Protein AF-A0A6B1HAH2-F1 (afdb_monomer_lite)

pLDDT: mean 71.47, std 22.19, range [22.0, 98.44]

Sequence (547 aa):
MLRIAARWFVASLAGLLALSAALPASAQDSTATAELRVWQRIGDPLQIYVSARHEAGSWATLGTIPLALDRENSSGTFRYGDISLEVPLASGNLTTTVELRVWQRIGDPLQIYVSARHEAGSWNTLGTIPLPLDQETKSGTFRYGDTSLEVPLLSGEPSQPPAAVAEPTASPDVTTIHVPRGDGISLVFVGSGPPACVGSSRIGDGEWTCGEWGLSHAERRTFLTAEMAKIAAFFADRFGVAPPAQVTVLLDISGSFVNQAFSGRGLSEPAAEGFSSGSIIMAFGVGADSGAIAAGILAHEYYHVLQFHLAEGSPYTGGTPGWLVEGSAEYASELYAGLPDADRRAELAVRSLDPATGTLRENTRTGDWYALGALAVDWLTEHAGGDGAHVQYWRELATGAAWQDAFEAAFGLTPDAFYNRFEVYRPEAVRASRPHLADDIAEPIVVTVGEVPREVEARVRAELARRQRAGDVADFTVYLADAASYPAIFARLHDGRQPQPNTFGACFSRKTWPPAASALALNASCSATVHADAIAVLYTDLQILTE

Secondary structure (DSSP, 8-state):
-TTTHHHHHHHHHHHHSSSSS---------EEEEEEEEEEETTEEEEEEEEEEETTS-TTSS--EEE---EE-TTSSEEEEEEEEEEEPTTSS-EEEEEEEEEEETTEEEEEEEEEEETTS----S--EEE---EE-TTSSEEEEEEEEEEEPP-----PPPPS---------EEEEE--STT-EEEEEE-SSS---TT-EEETTTEEE-STT---HHHHHHHHHHHHHHHHHHHHHHH--PPPS-EEEEEESSSHHHHHHHTT-S--HHHHHHT-TTEEEEE--TT--SHHHHHHHHHHHHHHHHHHHHTTS-TTTTT--HHHHHHHHHHHHHHHHT--HHHHHHHHHHHTT-GGG--TTT-SSSSSHHHHHHHHHHHHHHHTTSTTHHHHHHHHHTTT--HHHHHHHHHSS-HHHHHHHHHHHHHHHHHHH-HHHHHHTTS--EEEES---HHHHHHHHHHHHHHHHHTS--S--EEEE-TTTHHHHHHHHTTTPPPPTTHHHHS----PPPSS-------TT-EEEEETTEEEEE---S-----

Structure (mmCIF, N/CA/C/O backbone):
data_AF-A0A6B1HAH2-F1
#
_entry.id   AF-A0A6B1HAH2-F1
#
loop_
_atom_site.group_PDB
_atom_site.id
_atom_site.type_symbol
_atom_site.label_atom_id
_atom_site.label_alt_id
_atom_site.label_comp_id
_atom_site.label_asym_id
_atom_site.label_entity_id
_atom_site.label_seq_id
_atom_site.pdbx_PDB_ins_code
_atom_site.Cartn_x
_atom_site.Cartn_y
_atom_site.Cartn_z
_atom_site.occupancy
_atom_site.B_iso_or_equiv
_atom_site.auth_seq_id
_atom_site.auth_comp_id
_atom_site.auth_asym_id
_atom_site.auth_atom_id
_atom_site.pdbx_PDB_model_num
ATOM 1 N N . MET A 1 1 ? -36.989 93.766 -5.919 1.00 45.34 1 MET A N 1
ATOM 2 C CA . MET A 1 1 ? -36.459 92.599 -6.665 1.00 45.34 1 MET A CA 1
ATOM 3 C C . MET A 1 1 ? -35.257 91.906 -6.005 1.00 45.34 1 MET A C 1
ATOM 5 O O . MET A 1 1 ? -35.013 90.757 -6.334 1.00 45.34 1 MET A O 1
ATOM 9 N N . LEU A 1 2 ? -34.587 92.481 -4.992 1.00 40.16 2 LEU A N 1
ATOM 10 C CA . LEU A 1 2 ? -33.466 91.817 -4.291 1.00 40.16 2 LEU A CA 1
ATOM 11 C C . LEU A 1 2 ? -33.849 90.739 -3.244 1.00 40.16 2 LEU A C 1
ATOM 13 O O . L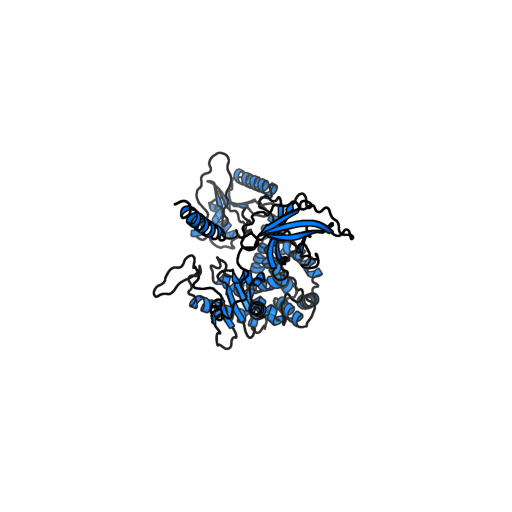EU A 1 2 ? -32.972 90.095 -2.686 1.00 40.16 2 LEU A O 1
ATOM 17 N N . ARG A 1 3 ? -35.142 90.514 -2.958 1.00 36.50 3 ARG A N 1
ATOM 18 C CA . ARG A 1 3 ? -35.598 89.506 -1.969 1.00 36.50 3 ARG A CA 1
ATOM 19 C C . ARG A 1 3 ? -36.069 88.177 -2.573 1.00 36.50 3 ARG A C 1
ATOM 21 O O . ARG A 1 3 ? -36.301 87.234 -1.827 1.00 36.50 3 ARG A O 1
ATOM 28 N N . ILE A 1 4 ? -36.180 88.081 -3.901 1.00 41.25 4 ILE A N 1
ATOM 29 C CA . ILE A 1 4 ? -36.580 86.834 -4.581 1.00 41.25 4 ILE A CA 1
ATOM 30 C C . ILE A 1 4 ? -35.346 85.989 -4.952 1.00 41.25 4 ILE A C 1
ATOM 32 O O . ILE A 1 4 ? -35.413 84.767 -4.887 1.00 41.25 4 ILE A O 1
ATOM 36 N N . ALA A 1 5 ? -34.185 86.611 -5.191 1.00 36.19 5 ALA A N 1
ATOM 37 C CA . ALA A 1 5 ? -32.934 85.896 -5.470 1.00 36.19 5 ALA A CA 1
ATOM 38 C C . ALA A 1 5 ? -32.349 85.153 -4.247 1.00 36.19 5 ALA A C 1
ATOM 40 O O . ALA A 1 5 ? -31.691 84.131 -4.406 1.00 36.19 5 ALA A O 1
ATOM 41 N N . ALA A 1 6 ? -32.638 85.597 -3.017 1.00 33.44 6 ALA A N 1
ATOM 42 C CA . ALA A 1 6 ? -32.109 84.959 -1.805 1.00 33.44 6 ALA A CA 1
ATOM 43 C C . ALA A 1 6 ? -32.849 83.663 -1.413 1.00 33.44 6 ALA A C 1
ATOM 45 O O . ALA A 1 6 ? -32.281 82.808 -0.739 1.00 33.44 6 ALA A O 1
ATOM 46 N N . ARG A 1 7 ? -34.105 83.480 -1.849 1.00 37.72 7 ARG A N 1
ATOM 47 C CA . ARG A 1 7 ? -34.886 82.269 -1.528 1.00 37.72 7 ARG A CA 1
ATOM 48 C C . ARG A 1 7 ? -34.576 81.082 -2.443 1.00 37.72 7 ARG A C 1
ATOM 50 O O . ARG A 1 7 ? -34.682 79.949 -1.993 1.00 37.72 7 ARG A O 1
ATOM 57 N N . TRP A 1 8 ? -34.114 81.327 -3.668 1.00 40.06 8 TRP A N 1
ATOM 58 C CA . TRP A 1 8 ? -33.683 80.256 -4.577 1.00 40.06 8 TRP A CA 1
ATOM 59 C C . TRP A 1 8 ? -32.277 79.723 -4.267 1.00 40.06 8 TRP A C 1
ATOM 61 O O . TRP A 1 8 ? -31.978 78.567 -4.565 1.00 40.06 8 TRP A O 1
ATOM 71 N N . PHE A 1 9 ? -31.437 80.509 -3.587 1.00 37.66 9 PHE A N 1
ATOM 72 C CA . PHE A 1 9 ? -30.094 80.068 -3.204 1.00 37.66 9 PHE A CA 1
ATOM 73 C C . PHE A 1 9 ? -30.100 79.116 -1.992 1.00 37.66 9 PHE A C 1
ATOM 75 O O . PHE A 1 9 ? -29.328 78.164 -1.952 1.00 37.66 9 PHE A O 1
ATOM 82 N N . VAL A 1 10 ? -31.027 79.295 -1.041 1.00 37.28 10 VAL A N 1
ATOM 83 C CA . VAL A 1 10 ? -31.130 78.420 0.146 1.00 37.28 10 VAL A CA 1
ATOM 84 C C . VAL A 1 10 ? -31.814 77.082 -0.175 1.00 37.28 10 VAL A C 1
ATOM 86 O O . VAL A 1 10 ? -31.438 76.057 0.387 1.00 37.28 10 VAL A O 1
ATOM 89 N N . ALA A 1 11 ? -32.740 77.045 -1.140 1.00 34.38 11 ALA A N 1
ATOM 90 C CA . ALA A 1 11 ? -33.334 75.785 -1.601 1.00 34.38 11 ALA A CA 1
ATOM 91 C C . ALA A 1 11 ? -32.351 74.928 -2.426 1.00 34.38 11 ALA A C 1
ATOM 93 O O . ALA A 1 11 ? -32.392 73.703 -2.352 1.00 34.38 11 ALA A O 1
ATOM 94 N N . SER A 1 12 ? -31.416 75.557 -3.148 1.00 34.72 12 SER A N 1
ATOM 95 C CA . SER A 1 12 ? -30.401 74.839 -3.936 1.00 34.72 12 SER A CA 1
ATOM 96 C C . SER A 1 12 ? -29.270 74.268 -3.067 1.00 34.72 12 SER A C 1
ATOM 98 O O . SER A 1 12 ? -28.703 73.236 -3.406 1.00 34.72 12 SER A O 1
ATOM 100 N N . LEU A 1 13 ? -28.981 74.876 -1.908 1.00 30.41 13 LEU A N 1
ATOM 101 C CA . LEU A 1 13 ? -27.946 74.393 -0.984 1.00 30.41 13 LEU A CA 1
ATOM 102 C C . LEU A 1 13 ? -28.434 73.251 -0.071 1.00 30.41 13 LEU A C 1
ATOM 104 O O . LEU A 1 13 ? -27.642 72.396 0.310 1.00 30.41 13 LEU A O 1
ATOM 108 N N . ALA A 1 14 ? -29.739 73.172 0.216 1.00 31.97 14 ALA A N 1
ATOM 109 C CA . ALA A 1 14 ? -30.326 72.025 0.917 1.00 31.97 14 ALA A CA 1
ATOM 110 C C . ALA A 1 14 ? -30.495 70.792 0.003 1.00 31.97 14 ALA A C 1
ATOM 112 O O . ALA A 1 14 ? -30.406 69.664 0.478 1.00 31.97 14 ALA A O 1
ATOM 113 N N . GLY A 1 15 ? -30.663 70.992 -1.312 1.00 34.56 15 GLY A N 1
ATOM 114 C CA . GLY A 1 15 ? -30.670 69.905 -2.302 1.00 34.56 15 GLY A CA 1
ATOM 115 C C . GLY A 1 15 ? -29.279 69.338 -2.622 1.00 34.56 15 GLY A C 1
ATOM 116 O O . GLY A 1 15 ? -29.163 68.157 -2.928 1.00 34.56 15 GLY A O 1
ATOM 117 N N . LEU A 1 16 ? -28.217 70.142 -2.493 1.00 30.41 16 LEU A N 1
ATOM 118 C CA . LEU A 1 16 ? -26.828 69.722 -2.747 1.00 30.41 16 LEU A CA 1
ATOM 119 C C . LEU A 1 16 ? -26.089 69.168 -1.516 1.00 30.41 16 LEU A C 1
ATOM 121 O O . LEU A 1 16 ? -25.023 68.584 -1.670 1.00 30.41 16 LEU A O 1
ATOM 125 N N . LEU A 1 17 ? -26.659 69.282 -0.311 1.00 31.33 17 LEU A N 1
ATOM 126 C CA . LEU A 1 17 ? -26.153 68.612 0.899 1.00 31.33 17 LEU A CA 1
ATOM 127 C C . LEU A 1 17 ? -26.885 67.300 1.230 1.00 31.33 17 LEU A C 1
ATOM 129 O O . LEU A 1 17 ? -26.409 66.539 2.065 1.00 31.33 17 LEU A O 1
ATOM 133 N N . ALA A 1 18 ? -27.983 66.987 0.533 1.00 34.50 18 ALA A N 1
ATOM 134 C CA . ALA A 1 18 ? -28.632 65.672 0.573 1.00 34.50 18 ALA A CA 1
ATOM 135 C C . ALA A 1 18 ? -28.174 64.731 -0.563 1.00 34.50 18 ALA A C 1
ATOM 137 O O . ALA A 1 18 ? -28.590 63.578 -0.606 1.00 34.50 18 ALA A O 1
ATOM 138 N N . LEU A 1 19 ? -27.291 65.197 -1.459 1.00 35.50 19 LEU A N 1
ATOM 139 C CA . LEU A 1 19 ? -26.743 64.421 -2.580 1.00 35.50 19 LEU A CA 1
ATOM 140 C C . LEU A 1 19 ? -25.224 64.173 -2.465 1.00 35.50 19 LEU A C 1
ATOM 142 O O . LEU A 1 19 ? -24.547 63.984 -3.470 1.00 35.50 19 LEU A O 1
ATOM 146 N N . SER A 1 20 ? -24.708 64.154 -1.231 1.00 35.19 20 SER A N 1
ATOM 147 C CA . SER A 1 20 ? -23.321 63.772 -0.897 1.00 35.19 20 SER A CA 1
ATOM 148 C C . SER A 1 20 ? -23.246 62.629 0.128 1.00 35.19 20 SER A C 1
ATOM 150 O O . SER A 1 20 ? -22.185 62.362 0.680 1.00 35.19 20 SER A O 1
ATOM 152 N N . ALA A 1 21 ? -24.361 61.937 0.385 1.00 40.66 21 ALA A N 1
ATOM 153 C CA . ALA A 1 21 ? -24.444 60.815 1.325 1.00 40.66 21 ALA A CA 1
ATOM 154 C C . ALA A 1 21 ? -24.976 59.545 0.639 1.00 40.66 21 ALA A C 1
ATOM 156 O O . ALA A 1 21 ? -25.931 58.929 1.096 1.00 40.66 21 ALA A O 1
ATOM 157 N N . ALA A 1 22 ? -24.377 59.190 -0.496 1.00 39.69 22 ALA A N 1
ATOM 158 C CA . ALA A 1 22 ? -24.483 57.863 -1.104 1.00 39.69 22 ALA A CA 1
ATOM 159 C C . ALA A 1 22 ? -23.293 57.641 -2.051 1.00 39.69 22 ALA A C 1
ATOM 161 O O . ALA A 1 22 ? -23.456 57.340 -3.230 1.00 39.69 22 ALA A O 1
ATOM 162 N N . LEU A 1 23 ? -22.073 57.839 -1.548 1.00 36.16 23 LEU A N 1
ATOM 163 C CA . LEU A 1 23 ? -20.964 57.064 -2.092 1.00 36.16 23 LEU A CA 1
ATOM 164 C C . LEU A 1 23 ? -21.151 55.647 -1.534 1.00 36.16 23 LEU A C 1
ATOM 166 O O . LEU A 1 23 ? -21.415 55.538 -0.331 1.00 36.16 23 LEU A O 1
ATOM 170 N N . PRO A 1 24 ? -21.066 54.574 -2.342 1.00 40.03 24 PRO A N 1
ATOM 171 C CA . PRO A 1 24 ? -20.926 53.248 -1.763 1.00 40.03 24 PRO A CA 1
ATOM 172 C C . PRO A 1 24 ? -19.718 53.336 -0.835 1.00 40.03 24 PRO A C 1
ATOM 174 O O . PRO A 1 24 ? -18.654 53.795 -1.259 1.00 40.03 24 PRO A O 1
ATOM 177 N N . ALA A 1 25 ? -19.896 52.989 0.441 1.00 41.62 25 ALA A N 1
ATOM 178 C CA . ALA A 1 25 ? -18.752 52.694 1.281 1.00 41.62 25 ALA A CA 1
ATOM 179 C C . ALA A 1 25 ? -17.938 51.680 0.476 1.00 41.62 25 ALA A C 1
ATOM 181 O O . ALA A 1 25 ? -18.437 50.593 0.184 1.00 41.62 25 ALA A O 1
ATOM 182 N N . SER A 1 26 ? -16.762 52.089 -0.006 1.00 42.56 26 SER A N 1
ATOM 183 C CA . SER A 1 26 ? -15.805 51.164 -0.594 1.00 42.56 26 SER A CA 1
ATOM 184 C C . SER A 1 26 ? -15.715 50.018 0.395 1.00 42.56 26 SER A C 1
ATOM 186 O O . SER A 1 26 ? -15.433 50.293 1.566 1.00 42.56 26 SER A O 1
ATOM 188 N N . ALA A 1 27 ? -16.046 48.799 -0.035 1.00 48.56 27 ALA A N 1
ATOM 189 C CA . ALA A 1 27 ? -15.819 47.615 0.771 1.00 48.56 27 ALA A CA 1
ATOM 190 C C . ALA A 1 27 ? -14.367 47.718 1.238 1.00 48.56 27 ALA A C 1
ATOM 192 O O . ALA A 1 27 ? -13.450 47.678 0.422 1.00 48.56 27 ALA A O 1
ATOM 193 N N . GLN A 1 28 ? -14.164 48.043 2.515 1.00 52.09 28 GLN A N 1
ATOM 194 C CA . GLN A 1 28 ? -12.844 47.936 3.096 1.00 52.09 28 GLN A CA 1
ATOM 195 C C . GLN A 1 28 ? -12.577 46.446 3.034 1.00 52.09 28 GLN A C 1
ATOM 197 O O . GLN A 1 28 ? -13.302 45.689 3.679 1.00 52.09 28 GLN A O 1
ATOM 202 N N . ASP A 1 29 ? -11.635 46.043 2.182 1.00 61.84 29 ASP A N 1
ATOM 203 C CA . ASP A 1 29 ? -11.135 44.6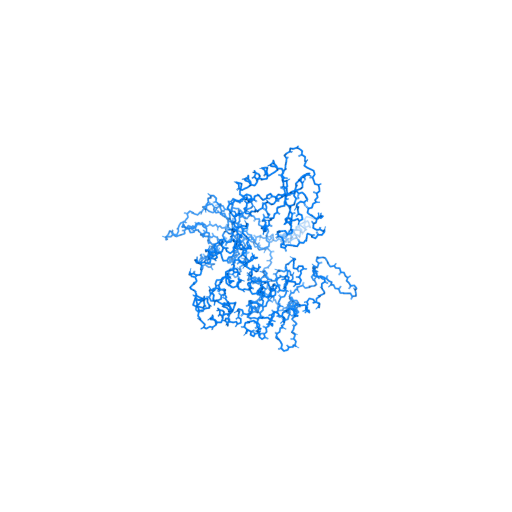78 2.145 1.00 61.84 29 ASP A CA 1
ATOM 204 C C . ASP A 1 29 ? -10.707 44.354 3.572 1.00 61.84 29 ASP A C 1
ATOM 206 O O . ASP A 1 29 ? -9.696 44.856 4.067 1.00 61.84 29 ASP A O 1
ATOM 210 N N . SER A 1 30 ? -11.556 43.634 4.299 1.00 73.88 30 SER A N 1
ATOM 211 C CA . SER A 1 30 ? -11.267 43.316 5.682 1.00 73.88 30 SER A CA 1
ATOM 212 C C . SER A 1 30 ? -10.188 42.253 5.634 1.00 73.88 30 SER A C 1
ATOM 214 O O . SER A 1 30 ? -10.435 41.145 5.172 1.00 73.88 30 SER A O 1
ATOM 216 N N . THR A 1 31 ? -8.975 42.590 6.043 1.00 79.25 31 THR A N 1
ATOM 217 C CA . THR A 1 31 ? -7.918 41.609 6.261 1.00 79.25 31 THR A CA 1
ATOM 218 C C . THR A 1 31 ? -8.001 41.116 7.702 1.00 79.25 31 THR A C 1
ATOM 220 O O . THR A 1 31 ? -8.372 41.855 8.616 1.00 79.25 31 THR A O 1
ATOM 223 N N . ALA A 1 32 ? -7.698 39.842 7.915 1.00 79.88 32 ALA A N 1
ATOM 224 C CA . ALA A 1 32 ? -7.460 39.288 9.237 1.00 79.88 32 ALA A CA 1
ATOM 225 C C . ALA A 1 32 ? -5.976 38.973 9.383 1.00 79.88 32 ALA A C 1
ATOM 227 O O . ALA A 1 32 ? -5.380 38.375 8.491 1.00 79.88 32 ALA A O 1
ATOM 228 N N . THR A 1 33 ? -5.385 39.343 10.515 1.00 85.38 33 THR A N 1
ATOM 229 C CA . THR A 1 33 ? -3.993 39.001 10.813 1.00 85.38 33 THR A CA 1
ATOM 230 C C . THR A 1 33 ? -3.935 37.650 11.517 1.00 85.38 33 THR A C 1
ATOM 232 O O . THR A 1 33 ? -4.448 37.492 12.628 1.00 85.38 33 THR A O 1
ATOM 235 N N . ALA A 1 34 ? -3.291 36.681 10.874 1.00 84.06 34 ALA A N 1
ATOM 236 C CA . ALA A 1 34 ? -2.932 35.399 11.460 1.00 84.06 34 ALA A CA 1
ATOM 237 C C . ALA A 1 34 ? -1.465 35.443 11.899 1.00 84.06 34 ALA A C 1
ATOM 239 O O . ALA A 1 34 ? -0.593 35.786 11.103 1.00 84.06 34 ALA A O 1
ATOM 240 N N . GLU A 1 35 ? -1.165 35.076 13.141 1.00 89.75 35 GLU A N 1
ATOM 241 C CA . GLU A 1 35 ? 0.212 34.835 13.564 1.00 89.75 35 GLU A CA 1
ATOM 242 C C . GLU A 1 35 ? 0.557 33.364 13.364 1.00 89.75 35 GLU A C 1
ATOM 244 O O . GLU A 1 35 ? -0.165 32.474 13.819 1.00 89.75 35 GLU A O 1
ATOM 249 N N . LEU A 1 36 ? 1.680 33.116 12.702 1.00 90.12 36 LEU A N 1
ATOM 250 C CA . LEU A 1 36 ? 2.224 31.793 12.457 1.00 90.12 36 LEU A CA 1
ATOM 251 C C . LEU A 1 36 ? 3.552 31.610 13.168 1.00 90.12 36 LEU A C 1
ATOM 253 O O . LEU A 1 36 ? 4.379 32.520 13.209 1.00 90.12 36 LEU A O 1
ATOM 257 N N . ARG A 1 37 ? 3.774 30.388 13.640 1.00 93.25 37 ARG A N 1
ATOM 258 C CA . ARG A 1 37 ? 5.052 29.926 14.160 1.00 93.25 37 ARG A CA 1
ATOM 259 C C . ARG A 1 37 ? 5.425 28.625 13.485 1.00 93.25 37 ARG A C 1
ATOM 261 O O . ARG A 1 37 ? 4.658 27.662 13.525 1.00 93.25 37 ARG A O 1
ATOM 268 N N . VAL A 1 38 ? 6.620 28.589 12.909 1.00 93.69 38 VAL A N 1
ATOM 269 C CA . VAL A 1 38 ? 7.206 27.355 12.384 1.00 93.69 38 VAL A CA 1
ATOM 270 C C . VAL A 1 38 ? 8.274 26.892 13.353 1.00 93.69 38 VAL A C 1
ATOM 272 O O . VAL A 1 38 ? 9.201 27.634 13.675 1.00 93.69 38 VAL A O 1
ATOM 275 N N . TRP A 1 39 ? 8.135 25.660 13.820 1.00 95.00 39 TRP A N 1
ATOM 276 C CA . TRP A 1 39 ? 9.081 24.998 14.700 1.00 95.00 39 TRP A CA 1
ATOM 277 C C . TRP A 1 39 ? 9.935 24.037 13.884 1.00 95.00 39 TRP A C 1
ATOM 279 O O . TRP A 1 39 ? 9.416 23.299 13.052 1.00 95.00 39 TRP A O 1
ATOM 289 N N . GLN A 1 40 ? 11.229 23.993 14.172 1.00 95.81 40 GLN A N 1
ATOM 290 C CA . GLN A 1 40 ? 12.157 23.005 13.637 1.00 95.81 40 GLN A CA 1
ATOM 291 C C . GLN A 1 40 ? 12.891 22.331 14.790 1.00 95.81 40 GLN A C 1
ATOM 293 O O . GLN A 1 40 ? 13.423 22.996 15.687 1.00 95.81 40 GLN A O 1
ATOM 298 N N . ARG A 1 41 ? 12.957 21.003 14.770 1.00 93.88 41 ARG A N 1
ATOM 299 C CA . ARG A 1 41 ? 13.718 20.249 15.766 1.00 93.88 41 ARG A CA 1
ATOM 300 C C . ARG A 1 41 ? 15.226 20.401 15.524 1.00 93.88 41 ARG A C 1
ATOM 302 O O . ARG A 1 41 ? 15.711 20.202 14.418 1.00 93.88 41 ARG A O 1
ATOM 309 N N . ILE A 1 42 ? 16.000 20.721 16.566 1.00 93.00 42 ILE A N 1
ATOM 310 C CA . ILE A 1 42 ? 17.444 21.020 16.438 1.00 93.00 42 ILE A CA 1
ATOM 311 C C . ILE A 1 42 ? 18.276 19.791 16.030 1.00 93.00 42 ILE A C 1
ATOM 313 O O . ILE A 1 42 ? 19.274 19.940 15.333 1.00 93.00 42 ILE A O 1
ATOM 317 N N . GLY A 1 43 ? 17.869 18.586 16.437 1.00 92.31 43 GLY A N 1
ATOM 318 C CA . GLY A 1 43 ? 18.553 17.333 16.084 1.00 92.31 43 GLY A CA 1
ATOM 319 C C . GLY A 1 43 ? 18.056 16.665 14.799 1.00 92.31 43 GLY A C 1
ATOM 320 O O . GLY A 1 43 ? 18.665 15.696 14.362 1.00 92.31 43 GLY A O 1
ATOM 321 N N . ASP A 1 44 ? 16.960 17.158 14.221 1.00 93.94 44 ASP A N 1
ATOM 322 C CA . ASP A 1 44 ? 16.367 16.626 12.994 1.00 93.94 44 ASP A CA 1
ATOM 323 C C . ASP A 1 44 ? 15.693 17.775 12.224 1.00 93.94 44 ASP A C 1
ATOM 325 O O . ASP A 1 44 ? 14.519 18.079 12.459 1.00 93.94 44 ASP A O 1
ATOM 329 N N . PRO A 1 45 ? 16.433 18.455 11.329 1.00 91.38 45 PRO A N 1
ATOM 330 C CA . PRO A 1 45 ? 15.928 19.616 10.602 1.00 91.38 45 PRO A CA 1
ATOM 331 C C . PRO A 1 45 ? 14.720 19.337 9.698 1.00 91.38 45 PRO A C 1
ATOM 333 O O . PRO A 1 45 ? 14.115 20.302 9.224 1.00 91.38 45 PRO A O 1
ATOM 336 N N . LEU A 1 46 ? 14.383 18.065 9.445 1.00 90.31 46 LEU A N 1
ATOM 337 C CA . LEU A 1 46 ? 13.227 17.661 8.639 1.00 90.31 46 LEU A CA 1
ATOM 338 C C . LEU A 1 46 ? 11.942 17.554 9.460 1.00 90.31 46 LEU A C 1
ATOM 340 O O . LEU A 1 46 ? 10.852 17.560 8.894 1.00 90.31 46 LEU A O 1
ATOM 344 N N . GLN A 1 47 ? 12.049 17.516 10.789 1.00 91.25 47 GLN A N 1
ATOM 345 C CA . GLN A 1 47 ? 10.891 17.577 11.675 1.00 91.25 47 GLN A CA 1
ATOM 346 C C . GLN A 1 47 ? 10.456 19.026 11.866 1.00 91.25 47 GLN A C 1
ATOM 348 O O . GLN A 1 47 ? 10.890 19.721 12.795 1.00 91.25 47 GLN A O 1
ATOM 353 N N . ILE A 1 48 ? 9.590 19.461 10.951 1.00 93.44 48 ILE A N 1
ATOM 354 C CA . ILE A 1 48 ? 8.928 20.758 10.983 1.00 93.44 48 ILE A CA 1
ATOM 355 C C . ILE A 1 48 ? 7.545 20.626 11.607 1.00 93.44 48 ILE A C 1
ATOM 357 O O . ILE A 1 48 ? 6.831 19.650 11.386 1.00 93.44 48 ILE A O 1
ATOM 361 N N . TYR A 1 49 ? 7.158 21.636 12.377 1.00 93.44 49 TYR A N 1
ATOM 362 C CA . TYR A 1 49 ? 5.807 21.770 12.897 1.00 93.44 49 TYR A CA 1
ATOM 363 C C . TYR A 1 49 ? 5.294 23.182 12.661 1.00 93.44 49 TYR A C 1
ATOM 365 O O . TYR A 1 49 ? 6.072 24.137 12.671 1.00 93.44 49 TYR A O 1
ATOM 373 N N . VAL A 1 50 ? 3.983 23.330 12.510 1.00 91.94 50 VAL A N 1
ATOM 374 C CA . VAL A 1 50 ? 3.340 24.640 12.358 1.00 91.94 50 VAL A CA 1
ATOM 375 C C . VAL A 1 50 ? 2.329 24.850 13.479 1.00 91.94 50 VAL A C 1
ATOM 377 O O . VAL A 1 50 ? 1.590 23.939 13.854 1.00 91.94 50 VAL A O 1
ATOM 380 N N . SER A 1 51 ? 2.316 26.064 14.021 1.00 90.12 51 SER A N 1
ATOM 381 C CA . SER A 1 51 ? 1.277 26.571 14.914 1.00 90.12 51 SER A CA 1
ATOM 382 C C . SER A 1 51 ? 0.742 27.886 14.358 1.00 90.12 51 SER A C 1
ATOM 384 O O . SER A 1 51 ? 1.494 28.671 13.780 1.00 90.12 51 SER A O 1
ATOM 386 N N . ALA A 1 52 ? -0.546 28.145 14.567 1.00 86.62 52 ALA A N 1
ATOM 387 C CA . ALA A 1 52 ? -1.179 29.409 14.217 1.00 86.62 52 ALA A CA 1
ATOM 388 C C . ALA A 1 52 ? -2.007 29.942 15.390 1.00 86.62 52 ALA A C 1
ATOM 390 O O . ALA A 1 52 ? -2.427 29.183 16.268 1.00 86.62 52 ALA A O 1
ATOM 391 N N . ARG A 1 53 ? -2.247 31.250 15.407 1.00 84.56 53 ARG A N 1
ATOM 392 C CA . ARG A 1 53 ? -3.185 31.910 16.321 1.00 84.56 53 ARG A CA 1
ATOM 393 C C . ARG A 1 53 ? -3.663 33.238 15.738 1.00 84.56 53 ARG A C 1
ATOM 395 O O . ARG A 1 53 ? -3.050 33.780 14.824 1.00 84.56 53 ARG A O 1
ATOM 402 N N . HIS A 1 54 ? -4.731 33.790 16.303 1.00 83.00 54 HIS A N 1
ATOM 403 C CA . HIS A 1 54 ? -5.050 35.206 16.113 1.00 83.00 54 HIS A CA 1
ATOM 404 C C . HIS A 1 54 ? -4.118 36.082 16.973 1.00 83.00 54 HIS A C 1
ATOM 406 O O . HIS A 1 54 ? -3.569 35.598 17.962 1.00 83.00 54 HIS A O 1
ATOM 412 N N . GLU A 1 55 ? -3.986 37.369 16.642 1.00 79.88 55 GLU A N 1
ATOM 413 C CA . GLU A 1 55 ? -3.075 38.340 17.293 1.00 79.88 55 GLU A CA 1
ATOM 414 C C . GLU A 1 55 ? -3.165 38.368 18.839 1.00 79.88 55 GLU A C 1
ATOM 416 O O . GLU A 1 55 ? -2.173 38.553 19.537 1.00 79.88 55 GLU A O 1
ATOM 421 N N . ALA A 1 56 ? -4.350 38.111 19.404 1.00 76.75 56 ALA A N 1
ATOM 422 C CA . ALA A 1 56 ? -4.585 38.089 20.855 1.00 76.75 56 ALA A CA 1
ATOM 423 C C . ALA A 1 56 ? -4.663 36.671 21.467 1.00 76.75 56 ALA A C 1
ATOM 425 O O . ALA A 1 56 ? -4.996 36.520 22.644 1.00 76.75 56 ALA A O 1
ATOM 426 N N . GLY A 1 57 ? -4.409 35.629 20.673 1.00 74.56 57 GLY A N 1
ATOM 427 C CA . GLY A 1 57 ? -4.580 34.230 21.059 1.00 74.56 57 GLY A CA 1
ATOM 428 C C . GLY A 1 57 ? -3.370 33.636 21.778 1.00 74.56 57 GLY A C 1
ATOM 429 O O . GLY A 1 57 ? -2.274 34.198 21.803 1.00 74.56 57 GLY A O 1
ATOM 430 N N . SER A 1 58 ? -3.537 32.444 22.347 1.00 76.38 58 SER A N 1
ATOM 431 C CA . SER A 1 58 ? -2.413 31.629 22.821 1.00 76.38 58 SER A CA 1
ATOM 432 C C . SER A 1 58 ? -1.912 30.719 21.697 1.00 76.38 58 SER A C 1
ATOM 434 O O . SER A 1 58 ? -2.701 30.222 20.901 1.00 76.38 58 SER A O 1
ATOM 436 N N . TRP A 1 59 ? -0.608 30.430 21.658 1.00 68.75 59 TRP A N 1
ATOM 437 C CA . TRP A 1 59 ? -0.041 29.421 20.747 1.00 68.75 59 TRP A CA 1
ATOM 438 C C . TRP A 1 59 ? -0.570 28.002 21.008 1.00 68.75 59 TRP A C 1
ATOM 440 O O . TRP A 1 59 ? -0.454 27.135 20.151 1.00 68.75 59 TRP A O 1
ATOM 450 N N . ALA A 1 60 ? -1.170 27.763 22.178 1.00 59.12 60 ALA A N 1
ATOM 451 C CA . ALA A 1 60 ? -1.789 26.485 22.518 1.00 59.12 60 ALA A CA 1
ATOM 452 C C . ALA A 1 60 ? -3.110 26.220 21.767 1.00 59.12 60 ALA A C 1
ATOM 454 O O . ALA A 1 60 ? -3.620 25.107 21.829 1.00 59.12 60 ALA A O 1
ATOM 455 N N . THR A 1 61 ? -3.680 27.223 21.091 1.00 51.16 61 THR A N 1
ATOM 456 C CA . THR A 1 61 ? -5.075 27.179 20.628 1.00 51.16 61 THR A CA 1
ATOM 457 C C . THR A 1 61 ? -5.297 26.315 19.380 1.00 51.16 61 THR A C 1
ATOM 459 O O . THR A 1 61 ? -6.377 25.755 19.248 1.00 51.16 61 THR A O 1
ATOM 462 N N . LEU A 1 62 ? -4.299 26.149 18.501 1.00 55.97 62 LEU A N 1
ATOM 463 C CA . LEU A 1 62 ? -4.416 25.330 17.274 1.00 55.97 62 LEU A CA 1
ATOM 464 C C . LEU A 1 62 ? -3.463 24.120 17.239 1.00 55.97 62 LEU A C 1
ATOM 466 O O . LEU A 1 62 ? -3.398 23.400 16.247 1.00 55.97 62 LEU A O 1
ATOM 470 N N . GLY A 1 63 ? -2.737 23.873 18.333 1.00 59.69 63 GLY A N 1
ATOM 471 C CA . GLY A 1 63 ? -1.781 22.773 18.437 1.00 59.69 63 GLY A CA 1
ATOM 472 C C . GLY A 1 63 ? -0.469 22.994 17.672 1.00 59.69 63 GLY A C 1
ATOM 473 O O . GLY A 1 63 ? -0.200 24.044 17.082 1.00 59.69 63 GLY A O 1
ATOM 474 N N . THR A 1 64 ? 0.395 21.985 17.740 1.00 74.62 64 THR A N 1
ATOM 475 C CA . THR A 1 64 ? 1.674 21.919 17.024 1.00 74.62 64 THR A CA 1
ATOM 476 C C . THR A 1 64 ? 1.573 20.747 16.061 1.00 74.62 64 THR A C 1
ATOM 478 O O . THR A 1 64 ? 1.702 19.595 16.472 1.00 74.62 64 THR A O 1
ATOM 481 N N . ILE A 1 65 ? 1.258 21.036 14.798 1.00 85.44 65 ILE A N 1
ATOM 482 C CA . ILE A 1 65 ? 0.943 20.004 13.806 1.00 85.44 65 ILE A CA 1
ATOM 483 C C . ILE A 1 65 ? 2.234 19.625 13.073 1.00 85.44 65 ILE A C 1
ATOM 485 O O . ILE A 1 65 ? 2.891 20.530 12.551 1.00 85.44 65 ILE A O 1
ATOM 489 N N . PRO A 1 66 ? 2.634 18.337 13.047 1.00 88.06 66 PRO A N 1
ATOM 490 C CA . PRO A 1 66 ? 3.787 17.901 12.268 1.00 88.06 66 PRO A CA 1
ATOM 491 C C . PRO A 1 66 ? 3.525 18.125 10.778 1.00 88.06 66 PRO A C 1
ATOM 493 O O . PRO A 1 66 ? 2.464 17.771 10.267 1.00 88.06 66 PRO A O 1
ATOM 496 N N . LEU A 1 67 ? 4.505 18.699 10.088 1.00 90.12 67 LEU A N 1
ATOM 497 C CA . LEU A 1 67 ? 4.457 18.971 8.660 1.00 90.12 67 LEU A CA 1
ATOM 498 C C . LEU A 1 67 ? 5.569 18.193 7.960 1.00 90.12 67 LEU A C 1
ATOM 500 O O . LEU A 1 67 ? 6.750 18.506 8.120 1.00 90.12 67 LEU A O 1
ATOM 504 N N . ALA A 1 68 ? 5.183 17.186 7.179 1.00 90.56 68 ALA A N 1
ATOM 505 C CA . ALA A 1 68 ? 6.114 16.466 6.322 1.00 90.56 68 ALA A CA 1
ATOM 506 C C . ALA A 1 68 ? 6.563 17.374 5.167 1.00 90.56 68 ALA A C 1
ATOM 508 O O . ALA A 1 68 ? 5.735 17.996 4.506 1.00 90.56 68 ALA A O 1
ATOM 509 N N . LEU A 1 69 ? 7.876 17.454 4.938 1.00 91.38 69 LEU A N 1
ATOM 510 C CA . LEU A 1 69 ? 8.463 18.135 3.782 1.00 91.38 69 LEU A CA 1
ATOM 511 C C . LEU A 1 69 ? 8.818 17.104 2.703 1.00 91.38 69 LEU A C 1
ATOM 513 O O . LEU A 1 69 ? 9.991 16.893 2.397 1.00 91.38 69 LEU A O 1
ATOM 517 N N . ASP A 1 70 ? 7.800 16.412 2.203 1.00 88.00 70 ASP A N 1
ATOM 518 C CA . ASP A 1 70 ? 7.895 15.235 1.332 1.00 88.00 70 ASP A CA 1
ATOM 519 C C . ASP A 1 70 ? 7.875 15.562 -0.169 1.00 88.00 70 ASP A C 1
ATOM 521 O O . ASP A 1 70 ? 8.018 14.668 -1.000 1.00 88.00 70 ASP A O 1
ATOM 525 N N . ARG A 1 71 ? 7.723 16.839 -0.533 1.00 92.31 71 ARG A N 1
ATOM 526 C CA . ARG A 1 71 ? 7.720 17.290 -1.930 1.00 92.31 71 ARG A CA 1
ATOM 527 C C . ARG A 1 71 ? 8.924 18.154 -2.218 1.00 92.31 71 ARG A C 1
ATOM 529 O O . ARG A 1 71 ? 9.335 18.941 -1.372 1.00 92.31 71 ARG A O 1
ATOM 536 N N . GLU A 1 72 ? 9.429 18.089 -3.442 1.00 92.94 72 GLU A N 1
ATOM 537 C CA . GLU A 1 72 ? 10.469 18.987 -3.937 1.00 92.94 72 GLU A CA 1
ATOM 538 C C . GLU A 1 72 ? 9.915 19.910 -5.021 1.00 92.94 72 GLU A C 1
ATOM 540 O O . GLU A 1 72 ? 8.948 19.594 -5.718 1.00 92.94 72 GLU A O 1
ATOM 545 N N . ASN A 1 73 ? 10.474 21.113 -5.121 1.00 91.62 73 ASN A N 1
ATOM 546 C CA . ASN A 1 73 ? 10.158 22.000 -6.231 1.00 91.62 73 ASN A CA 1
ATOM 547 C C . ASN A 1 73 ? 10.889 21.533 -7.502 1.00 91.62 73 ASN A C 1
ATOM 549 O O . ASN A 1 73 ? 11.913 20.863 -7.418 1.00 91.62 73 ASN A O 1
ATOM 553 N N . SER A 1 74 ? 10.426 21.956 -8.681 1.00 88.00 74 SER A N 1
ATOM 554 C CA . SER A 1 74 ? 10.987 21.507 -9.971 1.00 88.00 74 SER A CA 1
ATOM 555 C C . SER A 1 74 ? 12.477 21.817 -10.173 1.00 88.00 74 SER A C 1
ATOM 557 O O . SER A 1 74 ? 13.123 21.225 -11.027 1.00 88.00 74 SER A O 1
ATOM 559 N N . SER A 1 75 ? 13.055 22.739 -9.395 1.00 90.38 75 SER A N 1
ATOM 560 C CA . SER A 1 75 ? 14.491 23.037 -9.441 1.00 90.38 75 SER A CA 1
ATOM 561 C C . SER A 1 75 ? 15.335 22.224 -8.451 1.00 90.38 75 SER A C 1
ATOM 563 O O . SER A 1 75 ? 16.528 22.509 -8.329 1.00 90.38 75 SER A O 1
ATOM 565 N N . GLY A 1 76 ? 14.740 21.312 -7.670 1.00 91.50 76 GLY A N 1
ATOM 566 C CA . GLY A 1 76 ? 15.424 20.528 -6.628 1.00 91.50 76 GLY A CA 1
ATOM 567 C C . GLY A 1 76 ? 16.121 21.387 -5.564 1.00 91.50 76 GLY A C 1
ATOM 568 O O . GLY A 1 76 ? 17.086 20.975 -4.929 1.00 91.50 76 GLY A O 1
ATOM 569 N N . THR A 1 77 ? 15.710 22.649 -5.416 1.00 94.94 77 THR A N 1
ATOM 570 C CA . THR A 1 77 ? 16.364 23.619 -4.519 1.00 94.94 77 THR A CA 1
ATOM 571 C C . THR A 1 77 ? 15.655 23.696 -3.174 1.00 94.94 77 THR A C 1
ATOM 573 O O . THR A 1 77 ? 16.278 23.986 -2.147 1.00 94.94 77 THR A O 1
ATOM 576 N N . PHE A 1 78 ? 14.352 23.430 -3.184 1.00 94.25 78 PHE A N 1
ATOM 577 C CA . PHE A 1 78 ? 13.484 23.479 -2.026 1.00 94.25 78 PHE A CA 1
ATOM 578 C C . PHE A 1 78 ? 12.716 22.178 -1.903 1.00 94.25 78 PHE A C 1
ATOM 580 O O . PHE A 1 78 ? 12.211 21.656 -2.894 1.00 94.25 78 PHE A O 1
ATOM 587 N N . ARG A 1 79 ? 12.549 21.738 -0.663 1.00 95.12 79 ARG A N 1
ATOM 588 C CA . ARG A 1 79 ? 11.476 20.830 -0.281 1.00 95.12 79 ARG A CA 1
ATOM 589 C C . ARG A 1 79 ? 10.367 21.599 0.411 1.00 95.12 79 ARG A C 1
ATOM 591 O O . ARG A 1 79 ? 10.626 22.664 0.974 1.00 95.12 79 ARG A O 1
ATOM 598 N N . TYR A 1 80 ? 9.144 21.107 0.352 1.00 95.94 80 TYR A N 1
ATOM 599 C CA . TYR A 1 80 ? 8.007 21.773 0.961 1.00 95.94 80 TYR A CA 1
ATOM 600 C C . TYR A 1 80 ? 6.931 20.796 1.421 1.00 95.94 80 TYR A C 1
ATOM 602 O O . TYR A 1 80 ? 6.857 19.664 0.950 1.00 95.94 80 TYR A O 1
ATOM 610 N N . GLY A 1 81 ? 6.102 21.275 2.343 1.00 94.00 81 GLY A N 1
ATOM 611 C CA . GLY A 1 81 ? 4.892 20.613 2.815 1.00 94.00 81 GLY A CA 1
ATOM 612 C C . GLY A 1 81 ? 3.728 21.598 2.836 1.00 94.00 81 GLY A C 1
ATOM 613 O O . GLY A 1 81 ? 3.934 22.791 3.085 1.00 94.00 81 GLY A O 1
ATOM 614 N N . ASP A 1 82 ? 2.522 21.090 2.588 1.00 93.56 82 ASP A N 1
ATOM 615 C CA . ASP A 1 82 ? 1.276 21.863 2.586 1.00 93.56 82 ASP A CA 1
ATOM 616 C C . ASP A 1 82 ? 0.407 21.491 3.791 1.00 93.56 82 ASP A C 1
ATOM 618 O O . ASP A 1 82 ? 0.308 20.319 4.153 1.00 93.56 82 ASP A O 1
ATOM 622 N N . ILE A 1 83 ? -0.258 22.476 4.392 1.00 92.06 83 ILE A N 1
ATOM 623 C CA . ILE A 1 83 ? -1.207 22.266 5.489 1.00 92.06 83 ILE A CA 1
ATOM 624 C C . ILE A 1 83 ? -2.343 23.285 5.431 1.00 92.06 83 ILE A C 1
ATOM 626 O O . ILE A 1 83 ? -2.121 24.455 5.131 1.00 92.06 83 ILE A O 1
ATOM 630 N N . SER A 1 84 ? -3.562 22.857 5.746 1.00 89.75 84 SER A N 1
ATOM 631 C CA . SER A 1 84 ? -4.712 23.749 5.919 1.00 89.75 84 SER A CA 1
ATOM 632 C C . SER A 1 84 ? -4.936 24.012 7.401 1.00 89.75 84 SER A C 1
ATOM 634 O O . SER A 1 84 ? -4.997 23.072 8.191 1.00 89.75 84 SER A O 1
ATOM 636 N N . LEU A 1 85 ? -5.046 25.284 7.776 1.00 85.31 85 LEU A N 1
ATOM 637 C CA . LEU A 1 85 ? -5.289 25.711 9.148 1.00 85.31 85 LEU A CA 1
ATOM 638 C C . LEU A 1 85 ? -6.588 26.504 9.239 1.00 85.31 85 LEU A C 1
ATOM 640 O O . LEU A 1 85 ? -6.788 27.463 8.496 1.00 85.31 85 LEU A O 1
ATOM 644 N N . GLU A 1 86 ? -7.422 26.148 10.211 1.00 85.25 86 GLU A N 1
ATOM 645 C CA . GLU A 1 86 ? -8.549 26.969 10.647 1.00 85.25 86 GLU A CA 1
ATOM 646 C C . GLU A 1 86 ? -8.029 28.110 11.522 1.00 85.25 86 GLU A C 1
ATOM 648 O O . GLU A 1 86 ? -7.615 27.899 12.663 1.00 85.25 86 GLU A O 1
ATOM 653 N N . VAL A 1 87 ? -8.029 29.331 10.995 1.00 78.00 87 VAL A N 1
ATOM 654 C CA . VAL A 1 87 ? -7.577 30.515 11.724 1.00 78.00 87 VAL A CA 1
ATOM 655 C C . VAL A 1 87 ? -8.790 31.248 12.299 1.00 78.00 87 VAL A C 1
ATOM 657 O O . VAL A 1 87 ? -9.632 31.719 11.532 1.00 78.00 87 VAL A O 1
ATOM 660 N N . PRO A 1 88 ? -8.899 31.398 13.631 1.00 75.00 88 PRO A N 1
ATOM 661 C CA . PRO A 1 88 ? -9.953 32.204 14.230 1.00 75.00 88 PRO A CA 1
ATOM 662 C C . PRO A 1 88 ? -9.779 33.677 13.854 1.00 75.00 88 PRO A C 1
ATOM 664 O O . PRO A 1 88 ? -8.693 34.246 13.958 1.00 75.00 88 PRO A O 1
ATOM 667 N N . LEU A 1 89 ? -10.871 34.308 13.445 1.00 76.12 89 LEU A N 1
ATOM 668 C CA . LEU A 1 89 ? -10.937 35.733 13.165 1.00 76.12 89 LEU A CA 1
ATOM 669 C C . LEU A 1 89 ? -11.101 36.516 14.472 1.00 76.12 89 LEU A C 1
ATOM 671 O O . LEU A 1 89 ? -11.698 36.035 15.438 1.00 76.12 89 LEU A O 1
ATOM 675 N N . ALA A 1 90 ? -10.626 37.764 14.499 1.00 70.19 90 ALA A N 1
ATOM 676 C CA . ALA A 1 90 ? -10.693 38.634 15.679 1.00 70.19 90 ALA A CA 1
ATOM 677 C C . ALA A 1 90 ? -12.124 38.856 16.223 1.00 70.19 90 ALA A C 1
ATOM 679 O O . ALA A 1 90 ? -12.289 39.232 17.382 1.00 70.19 90 ALA A O 1
ATOM 680 N N . SER A 1 91 ? -13.161 38.592 15.419 1.00 71.56 91 SER A N 1
ATOM 681 C CA . SER A 1 91 ? -14.573 38.635 15.821 1.00 71.56 91 SER A CA 1
ATOM 682 C C . SER A 1 91 ? -15.019 37.450 16.697 1.00 71.56 91 SER A C 1
ATOM 684 O O . SER A 1 91 ? -16.178 37.398 17.106 1.00 71.56 91 SER A O 1
ATOM 686 N N . GLY A 1 92 ? -14.120 36.514 17.018 1.00 64.12 92 GLY A N 1
ATOM 687 C CA . GLY A 1 92 ? -14.258 35.530 18.097 1.00 64.12 92 GLY A CA 1
ATOM 688 C C . GLY A 1 92 ? -15.108 34.294 17.789 1.00 64.12 92 GLY A C 1
ATOM 689 O O . GLY A 1 92 ? -14.932 33.285 18.460 1.00 64.12 92 GLY A O 1
ATOM 690 N N . ASN A 1 93 ? -15.969 34.338 16.767 1.00 73.75 93 ASN A N 1
ATOM 691 C CA . ASN A 1 93 ? -16.871 33.230 16.405 1.00 73.75 93 ASN A CA 1
ATOM 692 C C . ASN A 1 93 ? -16.749 32.759 14.949 1.00 73.75 93 ASN A C 1
ATOM 694 O O . ASN A 1 93 ? -17.492 31.876 14.533 1.00 73.75 93 ASN A O 1
ATOM 698 N N . LEU A 1 94 ? -15.862 33.362 14.162 1.00 78.31 94 LEU A N 1
ATOM 699 C CA . LEU A 1 94 ? -15.638 32.972 12.774 1.00 78.31 94 LEU A CA 1
ATOM 700 C C . LEU A 1 94 ? -14.232 32.401 12.648 1.00 78.31 94 LEU A C 1
ATOM 702 O O . LEU A 1 94 ? -13.296 32.963 13.215 1.00 78.31 94 LEU A O 1
ATOM 706 N N . THR A 1 95 ? -14.086 31.313 11.903 1.00 82.88 95 THR A N 1
ATOM 707 C CA . THR A 1 95 ? -12.794 30.821 11.426 1.00 82.88 95 THR A CA 1
ATOM 708 C C . THR A 1 95 ? -12.712 31.020 9.918 1.00 82.88 95 THR A C 1
ATOM 710 O O . THR A 1 95 ? -13.728 31.175 9.239 1.00 82.88 95 THR A O 1
ATOM 713 N N . THR A 1 96 ? -11.494 31.091 9.401 1.00 82.94 96 THR A N 1
ATOM 714 C CA . THR A 1 96 ? -11.225 31.013 7.967 1.00 82.94 96 THR A CA 1
ATOM 715 C C . THR A 1 96 ? -10.161 29.959 7.721 1.00 82.94 96 THR A C 1
ATOM 717 O O . THR A 1 96 ? -9.203 29.854 8.492 1.00 82.94 96 THR A O 1
ATOM 720 N N . THR A 1 97 ? -10.314 29.189 6.650 1.00 85.75 97 THR A N 1
ATOM 721 C CA . THR A 1 97 ? -9.328 28.192 6.248 1.00 85.75 97 THR A CA 1
ATOM 722 C C . THR A 1 97 ? -8.220 28.870 5.447 1.00 85.75 97 THR A C 1
ATOM 724 O O . THR A 1 97 ? -8.443 29.435 4.372 1.00 85.75 97 THR A O 1
ATOM 727 N N . VAL A 1 98 ? -6.996 28.796 5.960 1.00 84.31 98 VAL A N 1
ATOM 728 C CA . VAL A 1 98 ? -5.790 29.256 5.267 1.00 84.31 98 VAL A CA 1
ATOM 729 C C . VAL A 1 98 ? -4.972 28.042 4.869 1.00 84.31 98 VAL A C 1
ATOM 731 O O . VAL A 1 98 ? -4.640 27.206 5.708 1.00 84.31 98 VAL A O 1
ATOM 734 N N . GLU A 1 99 ? -4.611 27.947 3.595 1.00 89.12 99 GLU A N 1
ATOM 735 C CA . GLU A 1 99 ? -3.627 26.971 3.143 1.00 89.12 99 GLU A CA 1
ATOM 736 C C . GLU A 1 99 ? -2.233 27.566 3.271 1.00 89.12 99 GLU A C 1
ATOM 738 O O . GLU A 1 99 ? -1.950 28.638 2.733 1.00 89.12 99 GLU A O 1
ATOM 743 N N . LEU A 1 100 ? -1.360 26.861 3.977 1.00 89.75 100 LEU A N 1
ATOM 744 C CA . LEU A 1 100 ? 0.032 27.209 4.172 1.00 89.75 100 LEU A CA 1
ATOM 745 C C . LEU A 1 100 ? 0.928 26.227 3.443 1.00 89.75 100 LEU A C 1
ATOM 747 O O . LEU A 1 100 ? 0.680 25.025 3.434 1.00 89.75 100 LEU A O 1
ATOM 751 N N . ARG A 1 101 ? 2.022 26.756 2.909 1.00 93.38 101 ARG A N 1
ATOM 752 C CA . ARG A 1 101 ? 3.145 25.988 2.396 1.00 93.38 101 ARG A CA 1
ATOM 753 C C . ARG A 1 101 ? 4.410 26.433 3.100 1.00 93.38 101 ARG A C 1
ATOM 755 O O . ARG A 1 101 ? 4.760 27.614 3.051 1.00 93.38 101 ARG A O 1
ATOM 762 N N . VAL A 1 102 ? 5.100 25.492 3.730 1.00 93.69 102 VAL A N 1
ATOM 763 C CA . VAL A 1 102 ? 6.414 25.738 4.329 1.00 93.69 102 VAL A CA 1
ATOM 764 C C . VAL A 1 102 ? 7.465 25.169 3.400 1.00 93.69 102 VAL A C 1
ATOM 766 O O . VAL A 1 102 ? 7.447 23.982 3.096 1.00 93.69 102 VAL A O 1
ATOM 769 N N . TRP A 1 103 ? 8.374 26.023 2.954 1.00 95.06 103 TRP A N 1
ATOM 770 C CA . TRP A 1 103 ? 9.502 25.667 2.111 1.00 95.06 103 TRP A CA 1
ATOM 771 C C . TRP A 1 103 ? 10.766 25.606 2.958 1.00 95.06 103 TRP A C 1
ATOM 773 O O . TRP A 1 103 ? 11.013 26.498 3.766 1.00 95.06 103 TRP A O 1
ATOM 783 N N . GLN A 1 104 ? 11.606 24.610 2.719 1.00 95.81 104 GLN A N 1
ATOM 784 C CA . GLN A 1 104 ? 12.943 24.500 3.283 1.00 95.81 104 GLN A CA 1
ATOM 785 C C . GLN A 1 104 ? 13.948 24.329 2.152 1.00 95.81 104 GLN A C 1
ATOM 787 O O . GLN A 1 104 ? 13.771 23.497 1.260 1.00 95.81 104 GLN A O 1
ATOM 792 N N . ARG A 1 105 ? 15.030 25.102 2.188 1.00 95.06 105 ARG A N 1
ATOM 793 C CA . ARG A 1 105 ? 16.107 24.962 1.211 1.00 95.06 105 ARG A CA 1
ATOM 794 C C . ARG A 1 105 ? 16.928 23.698 1.484 1.00 95.06 105 ARG A C 1
ATOM 796 O O . ARG A 1 105 ? 17.426 23.507 2.588 1.00 95.06 105 ARG A O 1
ATOM 803 N N . ILE A 1 106 ? 17.138 22.868 0.463 1.00 92.75 106 ILE A N 1
ATOM 804 C CA . ILE A 1 106 ? 17.798 21.553 0.600 1.00 92.75 106 ILE A CA 1
ATOM 805 C C . ILE A 1 106 ? 19.275 21.682 1.017 1.00 92.75 106 ILE A C 1
ATOM 807 O O . ILE A 1 106 ? 19.768 20.891 1.814 1.00 92.75 106 ILE A O 1
ATOM 811 N N . GLY A 1 107 ? 19.977 22.712 0.534 1.00 93.25 107 GLY A N 1
ATOM 812 C CA . GLY A 1 107 ? 21.382 22.972 0.886 1.00 93.25 107 GLY A CA 1
ATOM 813 C C . GLY A 1 107 ? 21.602 23.809 2.152 1.00 93.25 107 GLY A C 1
ATOM 814 O O . GLY A 1 107 ? 22.744 23.976 2.570 1.00 93.25 107 GLY A O 1
ATOM 815 N N . ASP A 1 108 ? 20.539 24.363 2.740 1.00 95.38 108 ASP A N 1
ATOM 816 C CA . ASP A 1 108 ? 20.602 25.151 3.975 1.00 95.38 108 ASP A CA 1
ATOM 817 C C . ASP A 1 108 ? 19.279 24.991 4.745 1.00 95.38 108 ASP A C 1
ATOM 819 O O . ASP A 1 108 ? 18.361 25.798 4.571 1.00 95.38 108 ASP A O 1
ATOM 823 N N . PRO A 1 109 ? 19.155 23.948 5.588 1.00 91.88 109 PRO A N 1
ATOM 824 C CA . PRO A 1 109 ? 17.913 23.630 6.294 1.00 91.88 109 PRO A CA 1
ATOM 825 C C . PRO A 1 109 ? 17.408 24.725 7.243 1.00 91.88 109 PRO A C 1
ATOM 827 O O . PRO A 1 109 ? 16.285 24.616 7.740 1.00 91.88 109 PRO A O 1
ATOM 830 N N . LEU A 1 110 ? 18.221 25.753 7.518 1.00 92.12 110 LEU A N 1
ATOM 831 C CA . LEU A 1 110 ? 17.843 26.911 8.331 1.00 92.12 110 LEU A CA 1
ATOM 832 C C . LEU A 1 110 ? 17.132 27.998 7.518 1.00 92.12 110 LEU A C 1
ATOM 834 O O . LEU A 1 110 ? 16.517 28.890 8.100 1.00 92.12 110 LEU A O 1
ATOM 838 N N . GLN A 1 111 ? 17.188 27.929 6.186 1.00 94.06 111 GLN A N 1
ATOM 839 C CA . GLN A 1 111 ? 16.437 28.813 5.302 1.00 94.06 111 GLN A CA 1
ATOM 840 C C . GLN A 1 111 ? 15.038 28.248 5.080 1.00 94.06 111 GLN A C 1
ATOM 842 O O . GLN A 1 111 ? 14.793 27.484 4.139 1.00 94.06 111 GLN A O 1
ATOM 847 N N . ILE A 1 112 ? 14.130 28.645 5.971 1.00 93.12 112 ILE A N 1
ATOM 848 C CA . ILE A 1 112 ? 12.701 28.370 5.858 1.00 93.12 112 ILE A CA 1
ATOM 849 C C . ILE A 1 112 ? 11.982 29.571 5.251 1.00 93.12 112 ILE A C 1
ATOM 851 O O . ILE A 1 112 ? 12.281 30.723 5.565 1.00 93.12 112 ILE A O 1
ATOM 855 N N . TYR A 1 113 ? 11.004 29.289 4.398 1.00 93.56 113 TYR A N 1
ATOM 856 C CA . TYR A 1 113 ? 10.084 30.278 3.860 1.00 93.56 113 TYR A CA 1
ATOM 857 C C . TYR A 1 113 ? 8.650 29.810 4.051 1.00 93.56 113 TYR A C 1
ATOM 859 O O . TYR A 1 113 ? 8.370 28.614 3.999 1.00 93.56 113 TYR A O 1
ATOM 867 N N . VAL A 1 114 ? 7.728 30.749 4.226 1.00 91.19 114 VAL A N 1
ATOM 868 C CA . VAL A 1 114 ? 6.297 30.443 4.333 1.00 91.19 114 VAL A CA 1
ATOM 869 C C . VAL A 1 114 ? 5.555 31.107 3.181 1.00 91.19 114 VAL A C 1
ATOM 871 O O . VAL A 1 114 ? 5.887 32.213 2.755 1.00 91.19 114 VAL A O 1
ATOM 874 N N . SER A 1 115 ? 4.573 30.407 2.629 1.00 89.25 115 SER A N 1
ATOM 875 C CA . SER A 1 115 ? 3.594 30.936 1.682 1.00 89.25 115 SER A CA 1
ATOM 876 C C . SER A 1 115 ? 2.198 30.597 2.177 1.00 89.25 115 SER A C 1
ATOM 878 O O . SER A 1 115 ? 2.009 29.574 2.829 1.00 89.25 115 SER A O 1
ATOM 880 N N . ALA A 1 116 ? 1.227 31.447 1.864 1.00 85.62 116 ALA A N 1
ATOM 881 C CA . ALA A 1 116 ? -0.148 31.263 2.293 1.00 85.62 116 ALA A CA 1
ATOM 882 C C . ALA A 1 116 ? -1.130 31.682 1.205 1.00 85.62 116 ALA A C 1
ATOM 884 O O . ALA A 1 116 ? -0.835 32.593 0.426 1.00 85.62 116 ALA A O 1
ATOM 885 N N . ARG A 1 117 ? -2.294 31.034 1.168 1.00 84.31 117 ARG A N 1
ATOM 886 C CA . ARG A 1 117 ? -3.422 31.403 0.310 1.00 84.31 117 ARG A CA 1
ATOM 887 C C . ARG A 1 117 ? -4.760 31.052 0.962 1.00 84.31 117 ARG A C 1
ATOM 889 O O . ARG A 1 117 ? -4.826 30.228 1.868 1.00 84.31 117 ARG A O 1
ATOM 896 N N . HIS A 1 118 ? -5.828 31.660 0.459 1.00 82.38 118 HIS A N 1
ATOM 897 C CA . HIS A 1 118 ? -7.202 31.243 0.745 1.00 82.38 118 HIS A CA 1
ATOM 898 C C . HIS A 1 118 ? -7.552 29.961 -0.043 1.00 82.38 118 HIS A C 1
ATOM 900 O O . HIS A 1 118 ? -6.988 29.755 -1.119 1.00 82.38 118 HIS A O 1
ATOM 906 N N . GLU A 1 119 ? -8.499 29.144 0.439 1.00 71.75 119 GLU A N 1
ATOM 907 C CA . GLU A 1 119 ? -8.863 27.809 -0.100 1.00 71.75 119 GLU A CA 1
ATOM 908 C C . GLU A 1 119 ? -9.195 27.787 -1.613 1.00 71.75 119 GLU A C 1
ATOM 910 O O . GLU A 1 119 ? -8.998 26.782 -2.288 1.00 71.75 119 GLU A O 1
ATOM 915 N N . ALA A 1 120 ? -9.613 28.919 -2.187 1.00 66.94 120 ALA A N 1
ATOM 916 C CA . ALA A 1 120 ? -9.915 29.073 -3.619 1.00 66.94 120 ALA A CA 1
ATOM 917 C C . ALA A 1 120 ? -8.947 30.008 -4.377 1.00 66.94 120 ALA A C 1
ATOM 919 O O . ALA A 1 120 ? -9.182 30.360 -5.534 1.00 66.94 120 ALA A O 1
ATOM 920 N N . GLY A 1 121 ? -7.878 30.466 -3.725 1.00 69.12 121 GLY A N 1
ATOM 921 C CA . GLY A 1 121 ? -6.901 31.377 -4.312 1.00 69.12 121 GLY A CA 1
ATOM 922 C C . GLY A 1 121 ? -5.848 30.655 -5.155 1.00 69.12 121 GLY A C 1
ATOM 923 O O . GLY A 1 121 ? -5.471 29.507 -4.901 1.00 69.12 121 GLY A O 1
ATOM 924 N N . SER A 1 122 ? -5.279 31.355 -6.137 1.00 68.06 122 SER A N 1
ATOM 925 C CA . SER A 1 122 ? -3.948 30.982 -6.619 1.00 68.06 122 SER A CA 1
ATOM 926 C C . SER A 1 122 ? -2.947 31.126 -5.466 1.00 68.06 122 SER A C 1
ATOM 928 O O . SER A 1 122 ? -3.167 31.927 -4.555 1.00 68.06 122 SER A O 1
ATOM 930 N N . TRP A 1 123 ? -1.832 30.389 -5.504 1.00 65.88 123 TRP A N 1
ATOM 931 C CA . TRP A 1 123 ? -0.658 30.689 -4.675 1.00 65.88 123 TRP A CA 1
ATOM 932 C C . TRP A 1 123 ? -0.069 32.041 -5.115 1.00 65.88 123 TRP A C 1
ATOM 934 O O . TRP A 1 123 ? 0.989 32.106 -5.728 1.00 65.88 123 TRP A O 1
ATOM 944 N N . ASN A 1 124 ? -0.795 33.131 -4.883 1.00 49.19 124 ASN A N 1
ATOM 945 C CA . ASN A 1 124 ? -0.240 34.466 -4.936 1.00 49.19 124 ASN A CA 1
ATOM 946 C C . ASN A 1 124 ? 0.414 34.690 -3.590 1.00 49.19 124 ASN A C 1
ATOM 948 O O . ASN A 1 124 ? -0.242 34.744 -2.554 1.00 49.19 124 ASN A O 1
ATOM 952 N N . THR A 1 125 ? 1.734 34.739 -3.631 1.00 49.31 125 THR A N 1
ATOM 953 C CA . THR A 1 125 ? 2.592 34.912 -2.480 1.00 49.31 125 THR A CA 1
ATOM 954 C C . THR A 1 125 ? 2.149 36.141 -1.695 1.00 49.31 125 THR A C 1
ATOM 956 O O . THR A 1 125 ? 2.355 37.269 -2.140 1.00 49.31 125 THR A O 1
ATOM 959 N N . LEU A 1 126 ? 1.645 35.937 -0.478 1.00 49.34 126 LEU A N 1
ATOM 960 C CA . LEU A 1 126 ? 1.647 36.943 0.592 1.00 49.34 126 LEU A CA 1
ATOM 961 C C . LEU A 1 126 ? 3.096 37.254 1.053 1.00 49.34 126 LEU A C 1
ATOM 963 O O . LEU A 1 126 ? 3.381 37.391 2.235 1.00 49.34 126 LEU A O 1
ATOM 967 N N . GLY A 1 127 ? 4.033 37.341 0.100 1.00 51.78 127 GLY A N 1
ATOM 968 C CA . GLY A 1 127 ? 5.478 37.308 0.300 1.00 51.78 127 GLY A CA 1
ATOM 969 C C . GLY A 1 127 ? 5.998 35.888 0.535 1.00 51.78 127 GLY A C 1
ATOM 970 O O . GLY A 1 127 ? 5.469 35.138 1.346 1.00 51.78 127 GLY A O 1
ATOM 971 N N . THR A 1 128 ? 7.061 35.491 -0.169 1.00 62.06 128 THR A N 1
ATOM 972 C CA . THR A 1 128 ? 7.923 34.398 0.302 1.00 62.06 128 THR A CA 1
ATOM 973 C C . THR A 1 128 ? 8.720 34.998 1.453 1.00 62.06 128 THR A C 1
ATOM 975 O O . THR A 1 128 ? 9.764 35.608 1.227 1.00 62.06 128 THR A O 1
ATOM 978 N N . ILE A 1 129 ? 8.174 34.950 2.668 1.00 72.44 129 ILE A N 1
ATOM 979 C CA . ILE A 1 129 ? 8.810 35.587 3.822 1.00 72.44 129 ILE A CA 1
ATOM 980 C C . ILE A 1 129 ? 9.910 34.640 4.309 1.00 72.44 129 ILE A C 1
ATOM 982 O O . ILE A 1 129 ? 9.580 33.526 4.728 1.00 72.44 129 ILE A O 1
ATOM 986 N N . PRO A 1 130 ? 11.204 35.020 4.235 1.00 84.12 130 PRO A N 1
ATOM 987 C CA . PRO A 1 130 ? 12.244 34.260 4.908 1.00 84.12 130 PRO A CA 1
ATOM 988 C C . PRO A 1 130 ? 11.949 34.297 6.402 1.00 84.12 130 PRO A C 1
ATOM 990 O O . PRO A 1 130 ? 11.823 35.372 6.989 1.00 84.12 130 PRO A O 1
ATOM 993 N N . LEU A 1 131 ? 11.811 33.122 7.000 1.00 86.50 131 LEU A N 1
ATOM 994 C CA . LEU A 1 131 ? 11.488 32.978 8.404 1.00 86.50 131 LEU A CA 1
ATOM 995 C C . LEU A 1 131 ? 12.778 32.672 9.172 1.00 86.50 131 LEU A C 1
ATOM 997 O O . LEU A 1 131 ? 13.274 31.544 9.090 1.00 86.50 131 LEU A O 1
ATOM 1001 N N . PRO A 1 132 ? 13.361 33.649 9.889 1.00 88.06 132 PRO A N 1
ATOM 1002 C CA . PRO A 1 132 ? 14.534 33.381 10.701 1.00 88.06 132 PRO A CA 1
ATOM 1003 C C . PRO A 1 132 ? 14.144 32.433 11.836 1.00 88.06 132 PRO A C 1
ATOM 1005 O O . PRO A 1 132 ? 13.261 32.729 12.634 1.00 88.06 132 PRO A O 1
ATOM 1008 N N . LEU A 1 133 ? 14.809 31.281 11.906 1.00 89.69 133 LEU A N 1
ATOM 1009 C CA . LEU A 1 133 ? 14.687 30.346 13.025 1.00 89.69 133 LEU A CA 1
ATOM 1010 C C . LEU A 1 133 ? 15.698 30.696 14.126 1.00 89.69 133 LEU A C 1
ATOM 1012 O O . LEU A 1 133 ? 16.550 29.880 14.484 1.00 89.69 133 LEU A O 1
ATOM 1016 N N . ASP A 1 134 ? 15.663 31.942 14.589 1.00 89.62 134 ASP A N 1
ATOM 1017 C CA . ASP A 1 134 ? 16.650 32.529 15.499 1.00 89.62 134 ASP A CA 1
ATOM 1018 C C . ASP A 1 134 ? 16.279 32.400 16.984 1.00 89.62 134 ASP A C 1
ATOM 1020 O O . ASP A 1 134 ? 17.097 32.703 17.856 1.00 89.62 134 ASP A O 1
ATOM 1024 N N . GLN A 1 135 ? 15.076 31.909 17.289 1.00 94.44 135 GLN A N 1
ATOM 1025 C CA . GLN A 1 135 ? 14.629 31.664 18.655 1.00 94.44 135 GLN A CA 1
ATOM 1026 C C . GLN A 1 135 ? 14.742 30.186 19.004 1.00 94.44 135 GLN A C 1
ATOM 1028 O O . GLN A 1 135 ? 14.342 29.322 18.232 1.00 94.44 135 GLN A O 1
ATOM 1033 N N . GLU A 1 136 ? 15.219 29.885 20.209 1.00 94.31 136 GLU A N 1
ATOM 1034 C CA . GLU A 1 136 ? 15.267 28.524 20.739 1.00 94.31 136 GLU A CA 1
ATOM 1035 C C . GLU A 1 136 ? 14.312 28.359 21.922 1.00 94.31 136 GLU A C 1
ATOM 1037 O O . GLU A 1 136 ? 14.094 29.253 22.745 1.00 94.31 136 GLU A O 1
ATOM 1042 N N . THR A 1 137 ? 13.716 27.176 22.016 1.00 91.62 137 THR A N 1
ATOM 1043 C CA . THR A 1 137 ? 12.956 26.766 23.199 1.00 91.62 137 THR A CA 1
ATOM 1044 C C . THR A 1 137 ? 13.882 26.603 24.401 1.00 91.62 137 THR A C 1
ATOM 1046 O O . THR A 1 137 ? 15.044 26.237 24.262 1.00 91.62 137 THR A O 1
ATOM 1049 N N . LYS A 1 138 ? 13.357 26.795 25.619 1.00 91.81 138 LYS A N 1
ATOM 1050 C CA . LYS A 1 138 ? 14.143 26.635 26.861 1.00 91.81 138 LYS A CA 1
ATOM 1051 C C . LYS A 1 138 ? 14.787 25.251 27.011 1.00 91.81 138 LYS A C 1
ATOM 1053 O O . LYS A 1 138 ? 15.789 25.131 27.704 1.00 91.81 138 LYS A O 1
ATOM 1058 N N . SER A 1 139 ? 14.200 24.218 26.406 1.00 92.81 139 SER A N 1
ATOM 1059 C CA . SER A 1 139 ? 14.743 22.857 26.418 1.00 92.81 139 SER A CA 1
ATOM 1060 C C . SER A 1 139 ? 15.855 22.631 25.388 1.00 92.81 139 SER A C 1
ATOM 1062 O O . SER A 1 139 ? 16.457 21.561 25.396 1.00 92.81 139 SER A O 1
ATOM 1064 N N . GLY A 1 140 ? 16.093 23.577 24.471 1.00 93.75 140 GLY A N 1
ATOM 1065 C CA . GLY A 1 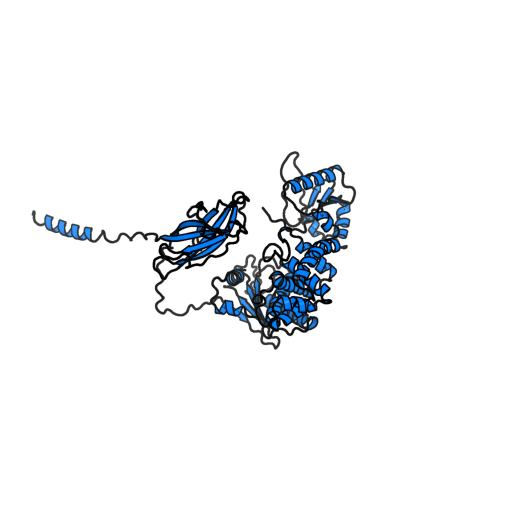140 ? 17.006 23.408 23.336 1.00 93.75 140 GLY A CA 1
ATOM 1066 C C . GLY A 1 140 ? 16.550 22.338 22.338 1.00 93.75 140 GLY A C 1
ATOM 1067 O O . GLY A 1 140 ? 17.337 21.867 21.525 1.00 93.75 140 GLY A O 1
ATOM 1068 N N . THR A 1 141 ? 15.292 21.888 22.411 1.00 93.50 141 THR A N 1
ATOM 1069 C CA . THR A 1 141 ? 14.783 20.820 21.532 1.00 93.50 141 THR A CA 1
ATOM 1070 C C . THR A 1 141 ? 14.362 21.370 20.175 1.00 93.50 141 THR A C 1
ATOM 1072 O O . THR A 1 141 ? 14.588 20.737 19.143 1.00 93.50 141 THR A O 1
ATOM 1075 N N . PHE A 1 142 ? 13.773 22.563 20.185 1.00 94.06 142 PHE A N 1
ATOM 1076 C CA . PHE A 1 142 ? 13.266 23.242 19.001 1.00 94.06 142 PHE A CA 1
ATOM 1077 C C . PHE A 1 142 ? 13.860 24.633 18.874 1.00 94.06 142 PHE A C 1
ATOM 1079 O O . PHE A 1 142 ? 14.032 25.329 19.881 1.00 94.06 142 PHE A O 1
ATOM 1086 N N . ARG A 1 143 ? 14.062 25.035 17.624 1.00 95.38 143 ARG A N 1
ATOM 1087 C CA . ARG A 1 143 ? 14.148 26.430 17.209 1.00 95.38 143 ARG A CA 1
ATOM 1088 C C . ARG A 1 143 ? 12.866 26.829 16.488 1.00 95.38 143 ARG A C 1
ATOM 1090 O O . ARG A 1 143 ? 12.164 25.958 15.974 1.00 95.38 143 ARG A O 1
ATOM 1097 N N . TYR A 1 144 ? 12.537 28.108 16.469 1.00 95.81 144 TYR A N 1
ATOM 1098 C CA . TYR A 1 144 ? 11.337 28.595 15.806 1.00 95.81 144 TYR A CA 1
ATOM 1099 C C . TYR A 1 144 ? 11.508 30.017 15.289 1.00 95.81 144 TYR A C 1
ATOM 1101 O O . TYR A 1 144 ? 12.387 30.754 15.735 1.00 95.81 144 TYR A O 1
ATOM 1109 N N . GLY A 1 145 ? 10.645 30.372 14.344 1.00 94.44 145 GLY A N 1
ATOM 1110 C CA . GLY A 1 145 ? 10.470 31.730 13.853 1.00 94.44 145 GLY A CA 1
ATOM 1111 C C . GLY A 1 145 ? 8.988 32.071 13.778 1.00 94.44 145 GLY A C 1
ATOM 1112 O O . GLY A 1 145 ? 8.161 31.193 13.510 1.00 94.44 145 GLY A O 1
ATOM 1113 N N . ASP A 1 146 ? 8.675 33.343 14.011 1.00 93.56 146 ASP A N 1
ATOM 1114 C CA . ASP A 1 146 ? 7.314 33.875 13.989 1.00 93.56 146 ASP A CA 1
ATOM 1115 C C . ASP A 1 146 ? 7.122 34.789 12.777 1.00 93.56 146 ASP A C 1
ATOM 1117 O O . ASP A 1 146 ? 8.022 35.539 12.395 1.00 93.56 146 ASP A O 1
ATOM 1121 N N . THR A 1 147 ? 5.939 34.748 12.174 1.00 91.50 147 THR A N 1
ATOM 1122 C CA . THR A 1 147 ? 5.541 35.693 11.129 1.00 91.50 147 THR A CA 1
ATOM 1123 C C . THR A 1 147 ? 4.056 36.007 11.224 1.00 91.50 147 THR A C 1
ATOM 1125 O O . THR A 1 147 ? 3.279 35.230 11.777 1.00 91.50 147 THR A O 1
ATOM 1128 N N . SER A 1 148 ? 3.657 37.154 10.691 1.00 89.62 148 SER A N 1
ATOM 1129 C CA . SER A 1 148 ? 2.260 37.566 10.610 1.00 89.62 148 SER A CA 1
ATOM 1130 C C . SER A 1 148 ? 1.834 37.557 9.152 1.00 89.62 148 SER A C 1
ATOM 1132 O O . SER A 1 148 ? 2.537 38.081 8.289 1.00 89.62 148 SER A O 1
ATOM 1134 N N . LEU A 1 149 ? 0.679 36.964 8.884 1.00 84.56 149 LEU A N 1
ATOM 1135 C CA . LEU A 1 149 ? 0.068 36.930 7.569 1.00 84.56 149 LEU A CA 1
ATOM 1136 C C . LEU A 1 149 ? -1.215 37.742 7.584 1.00 84.56 149 LEU A C 1
ATOM 1138 O O . LEU A 1 149 ? -2.101 37.495 8.400 1.00 84.56 149 LEU A O 1
ATOM 1142 N N . GLU A 1 150 ? -1.335 38.664 6.638 1.00 85.25 150 GLU A N 1
ATOM 1143 C CA . GLU A 1 150 ? -2.613 39.294 6.336 1.00 85.25 150 GLU A CA 1
ATOM 1144 C C . GLU A 1 150 ? -3.404 38.378 5.405 1.00 85.25 150 GLU A C 1
ATOM 1146 O O . GLU A 1 150 ? -3.045 38.162 4.248 1.00 85.25 150 GLU A O 1
ATOM 1151 N N . VAL A 1 151 ? -4.485 37.812 5.925 1.00 75.19 151 VAL A N 1
ATOM 1152 C CA . VAL A 1 151 ? -5.409 36.965 5.182 1.00 75.19 151 VAL A CA 1
ATOM 1153 C C . VAL A 1 151 ? -6.542 37.859 4.688 1.00 75.19 151 VAL A C 1
ATOM 1155 O O . VAL A 1 151 ? -7.303 38.372 5.515 1.00 75.19 151 VAL A O 1
ATOM 1158 N N . PRO A 1 152 ? -6.686 38.087 3.373 1.00 76.69 152 PRO A N 1
ATOM 1159 C CA . PRO A 1 152 ? -7.841 38.806 2.862 1.00 76.69 152 PRO A CA 1
ATOM 1160 C C . PRO A 1 152 ? -9.100 37.998 3.184 1.00 76.69 152 PRO A C 1
ATOM 1162 O O . PRO A 1 152 ? -9.226 36.842 2.778 1.00 76.69 152 PRO A O 1
ATOM 1165 N N . LEU A 1 153 ? -10.028 38.594 3.931 1.00 73.81 153 LEU A N 1
ATOM 1166 C CA . LEU A 1 153 ? -11.356 38.022 4.093 1.00 73.81 153 LEU A CA 1
ATOM 1167 C C . LEU A 1 153 ? -12.102 38.296 2.797 1.00 73.81 153 LEU A C 1
ATOM 1169 O O . LEU A 1 153 ? -12.166 39.440 2.343 1.00 73.81 153 LEU A O 1
ATOM 1173 N N . LEU A 1 154 ? -12.648 37.246 2.184 1.00 71.19 154 LEU A N 1
ATOM 1174 C CA . LEU A 1 154 ? -13.530 37.424 1.041 1.00 71.19 154 LEU A CA 1
ATOM 1175 C C . LEU A 1 154 ? -14.666 38.354 1.470 1.00 71.19 154 LEU A C 1
ATOM 1177 O O . LEU A 1 154 ? -15.378 38.071 2.432 1.00 71.19 154 LEU A O 1
ATOM 1181 N N . SER A 1 155 ? -14.812 39.475 0.768 1.00 59.47 155 SER A N 1
ATOM 1182 C CA . SER A 1 155 ? -15.870 40.463 0.963 1.00 59.47 155 SER A CA 1
ATOM 1183 C C . SER A 1 155 ? -17.212 39.908 0.466 1.00 59.47 155 SER A C 1
ATOM 1185 O O . SER A 1 155 ? -17.801 40.382 -0.500 1.00 59.47 155 SER A O 1
ATOM 1187 N N . GLY A 1 156 ? -17.689 38.856 1.129 1.00 53.34 156 GLY A N 1
ATOM 1188 C CA . GLY A 1 156 ? -19.059 38.369 1.075 1.00 53.34 156 GLY A CA 1
ATOM 1189 C C . GLY A 1 156 ? -19.693 38.577 2.445 1.00 53.34 156 GLY A C 1
ATOM 1190 O O . GLY A 1 156 ? -19.043 38.334 3.459 1.00 53.34 156 GLY A O 1
ATOM 1191 N N . GLU A 1 157 ? -20.931 39.075 2.482 1.00 38.50 157 GLU A N 1
ATOM 1192 C CA . GLU A 1 157 ? -21.719 39.201 3.712 1.00 38.50 157 GLU A CA 1
ATOM 1193 C C . GLU A 1 157 ? -21.548 37.962 4.610 1.00 38.50 157 GLU A C 1
ATOM 1195 O O . GLU A 1 157 ? -21.612 36.840 4.095 1.00 38.50 157 GLU A O 1
ATOM 1200 N N . PRO A 1 158 ? -21.395 38.117 5.942 1.00 41.94 158 PRO A N 1
ATOM 1201 C CA . PRO A 1 158 ? -21.634 36.995 6.834 1.00 41.94 158 PRO A CA 1
ATOM 1202 C C . PRO A 1 158 ? -23.051 36.528 6.529 1.00 41.94 158 PRO A C 1
ATOM 1204 O O . PRO A 1 158 ? -23.997 37.301 6.692 1.00 41.94 158 PRO A O 1
ATOM 1207 N N . SER A 1 159 ? -23.208 35.305 6.028 1.00 35.06 159 SER A N 1
ATOM 1208 C CA . SER A 1 159 ? -24.530 34.745 5.797 1.00 35.06 159 SER A CA 1
ATOM 1209 C C . SER A 1 159 ? -25.312 34.895 7.100 1.00 35.06 159 SER A C 1
ATOM 1211 O O . SER A 1 159 ? -24.931 34.300 8.114 1.00 35.06 159 SER A O 1
ATOM 1213 N N . GLN A 1 160 ? -26.367 35.720 7.109 1.00 35.00 160 GLN A N 1
ATOM 1214 C CA . GLN A 1 160 ? -27.355 35.658 8.180 1.00 35.00 160 GLN A CA 1
ATOM 1215 C C . GLN A 1 160 ? -27.707 34.175 8.362 1.00 35.00 160 GLN A C 1
ATOM 1217 O O . GLN A 1 160 ? -27.896 33.498 7.344 1.00 35.00 160 GLN A O 1
ATOM 1222 N N . PRO A 1 161 ? -27.792 33.648 9.601 1.00 37.41 161 PRO A N 1
ATOM 1223 C CA . PRO A 1 161 ? -28.358 32.321 9.788 1.00 37.41 161 PRO A CA 1
ATOM 1224 C C . PRO A 1 161 ? -29.712 32.347 9.074 1.00 37.41 161 PRO A C 1
ATOM 1226 O O . PRO A 1 161 ? -30.494 33.272 9.333 1.00 37.41 161 PRO A O 1
ATOM 1229 N N . PRO A 1 162 ? -29.952 31.453 8.099 1.00 34.47 162 PRO A N 1
ATOM 1230 C CA . PRO A 1 162 ? -31.097 31.585 7.224 1.00 34.47 162 PRO A CA 1
ATOM 1231 C C . PRO A 1 162 ? -32.345 31.654 8.097 1.00 34.47 162 PRO A C 1
ATOM 1233 O O . PRO A 1 162 ? -32.583 30.787 8.941 1.00 34.47 162 PRO A O 1
ATOM 1236 N N . ALA A 1 163 ? -33.146 32.708 7.909 1.00 38.81 163 ALA A N 1
ATOM 1237 C CA . ALA A 1 163 ? -34.548 32.632 8.284 1.00 38.81 163 ALA A CA 1
ATOM 1238 C C . ALA A 1 163 ? -35.078 31.327 7.685 1.00 38.81 163 ALA A C 1
ATOM 1240 O O . ALA A 1 163 ? -34.750 31.044 6.536 1.00 38.81 163 ALA A O 1
ATOM 1241 N N . ALA A 1 164 ? -35.814 30.534 8.467 1.00 41.75 164 ALA A N 1
ATOM 1242 C CA . ALA A 1 164 ? -36.321 29.224 8.070 1.00 41.75 164 ALA A CA 1
ATOM 1243 C C . ALA A 1 164 ? -36.901 29.260 6.642 1.00 41.75 164 ALA A C 1
ATOM 1245 O O . ALA A 1 164 ? -38.036 29.678 6.415 1.00 41.75 164 ALA A O 1
ATOM 1246 N N . VAL A 1 165 ? -36.079 28.846 5.683 1.00 35.25 165 VAL A N 1
ATOM 1247 C CA . VAL A 1 165 ? -36.400 28.611 4.283 1.00 35.25 165 VAL A CA 1
ATOM 1248 C C . VAL A 1 165 ? -36.118 27.133 4.074 1.00 35.25 165 VAL A C 1
ATOM 1250 O O . VAL A 1 165 ? -35.162 26.593 4.628 1.00 35.25 165 VAL A O 1
ATOM 1253 N N . ALA A 1 166 ? -37.044 26.497 3.364 1.00 40.78 166 ALA A N 1
ATOM 1254 C CA . ALA A 1 166 ? -37.201 25.061 3.217 1.00 40.78 166 ALA A CA 1
ATOM 1255 C C . ALA A 1 166 ? -35.892 24.297 2.961 1.00 40.78 166 ALA A C 1
ATOM 1257 O O . ALA A 1 166 ? -34.978 24.802 2.312 1.00 40.78 166 ALA A O 1
ATOM 1258 N N . GLU A 1 167 ? -35.870 23.063 3.471 1.00 31.48 167 GLU A N 1
ATOM 1259 C CA . GLU A 1 167 ? -34.824 22.055 3.296 1.00 31.48 167 GLU A CA 1
ATOM 1260 C C . GLU A 1 167 ? -34.187 22.094 1.891 1.00 31.48 167 GLU A C 1
ATOM 1262 O O . GLU A 1 167 ? -34.909 22.182 0.893 1.00 31.48 167 GLU A O 1
ATOM 1267 N N . PRO A 1 168 ? -32.850 21.998 1.773 1.00 33.28 168 PRO A N 1
ATOM 1268 C CA . PRO A 1 168 ? -32.197 21.856 0.480 1.00 33.28 168 PRO A CA 1
ATOM 1269 C C . PRO A 1 168 ? -32.595 20.508 -0.139 1.00 33.28 168 PRO A C 1
ATOM 1271 O O . PRO A 1 168 ? -32.157 19.447 0.295 1.00 33.28 168 PRO A O 1
ATOM 1274 N N . THR A 1 169 ? -33.436 20.540 -1.171 1.00 35.53 169 THR A N 1
ATOM 1275 C CA . THR A 1 169 ? -33.993 19.353 -1.843 1.00 35.53 169 THR A CA 1
ATOM 1276 C C . THR A 1 169 ? -33.068 18.730 -2.895 1.00 35.53 169 THR A C 1
ATOM 1278 O O . THR A 1 169 ? -33.551 18.308 -3.942 1.00 35.53 169 THR A O 1
ATOM 1281 N N . ALA A 1 170 ? -31.756 18.665 -2.669 1.00 38.03 170 ALA A N 1
ATOM 1282 C CA . ALA A 1 170 ? -30.891 17.797 -3.475 1.00 38.03 170 ALA A CA 1
ATOM 1283 C C . ALA A 1 170 ? -29.569 17.503 -2.754 1.00 38.03 170 ALA A C 1
ATOM 1285 O O . ALA A 1 170 ? -28.562 18.180 -2.951 1.00 38.03 170 ALA A O 1
ATOM 1286 N N . SER A 1 171 ? -29.585 16.446 -1.939 1.00 43.69 171 SER A N 1
ATOM 1287 C CA . SER A 1 171 ? -28.419 15.568 -1.776 1.00 43.69 171 SER A CA 1
ATOM 1288 C C . SER A 1 171 ? -27.893 15.182 -3.171 1.00 43.69 171 SER A C 1
ATOM 1290 O O . SER A 1 171 ? -28.709 15.119 -4.096 1.00 43.69 171 SER A O 1
ATOM 1292 N N . PRO A 1 172 ? -26.589 14.890 -3.374 1.00 44.50 172 PRO A N 1
ATOM 1293 C CA . PRO A 1 172 ? -26.184 14.144 -4.567 1.00 44.50 172 PRO A CA 1
ATOM 1294 C C . PRO A 1 172 ? -27.145 12.960 -4.747 1.00 44.50 172 PRO A C 1
ATOM 1296 O O . PRO A 1 172 ? -27.528 12.344 -3.746 1.00 44.50 172 PRO A O 1
ATOM 1299 N N . ASP A 1 173 ? -27.581 12.697 -5.984 1.00 41.12 173 ASP A N 1
ATOM 1300 C CA . ASP A 1 173 ? -28.436 11.554 -6.323 1.00 41.12 173 ASP A CA 1
ATOM 1301 C C . ASP A 1 173 ? -27.654 10.262 -6.040 1.00 41.12 173 ASP A C 1
ATOM 1303 O O . ASP A 1 173 ? -27.058 9.638 -6.918 1.00 41.12 173 ASP A O 1
ATOM 1307 N N . VAL A 1 174 ? -27.623 9.870 -4.769 1.00 43.53 174 VAL A N 1
ATOM 1308 C CA . VAL A 1 174 ? -27.137 8.575 -4.321 1.00 43.53 174 VAL A CA 1
ATOM 1309 C C . VAL A 1 174 ? -28.204 7.586 -4.748 1.00 43.53 174 VAL A C 1
ATOM 1311 O O . VAL A 1 174 ? -29.245 7.434 -4.106 1.00 43.53 174 VAL A O 1
ATOM 1314 N N . THR A 1 175 ? -27.975 6.927 -5.879 1.00 39.75 175 THR A N 1
ATOM 1315 C CA . THR A 1 175 ? -28.853 5.834 -6.281 1.00 39.75 175 THR A CA 1
ATOM 1316 C C . THR A 1 175 ? -28.449 4.612 -5.467 1.00 39.75 175 THR A C 1
ATOM 1318 O O . THR A 1 175 ? -27.594 3.824 -5.878 1.00 39.75 175 THR A O 1
ATOM 1321 N N . THR A 1 176 ? -29.056 4.473 -4.289 1.00 43.97 176 THR A N 1
ATOM 1322 C CA . THR A 1 176 ? -28.938 3.275 -3.457 1.00 43.97 176 THR A CA 1
ATOM 1323 C C . THR A 1 176 ? -29.798 2.176 -4.055 1.00 43.97 176 THR A C 1
ATOM 1325 O O . THR A 1 176 ? -31.023 2.293 -4.103 1.00 43.97 176 THR A O 1
ATOM 1328 N N . ILE A 1 177 ? -29.176 1.099 -4.529 1.00 37.47 177 ILE A N 1
ATOM 1329 C CA . ILE A 1 177 ? -29.904 -0.053 -5.061 1.00 37.47 177 ILE A CA 1
ATOM 1330 C C . ILE A 1 177 ? -29.622 -1.240 -4.161 1.00 37.47 177 ILE A C 1
ATOM 1332 O O . ILE A 1 177 ? -28.573 -1.879 -4.225 1.00 37.47 177 ILE A O 1
ATOM 1336 N N . HIS A 1 178 ? -30.607 -1.543 -3.325 1.00 43.41 178 HIS A N 1
ATOM 1337 C CA . HIS A 1 178 ? -30.642 -2.785 -2.574 1.00 43.41 178 HIS A CA 1
ATOM 1338 C C . HIS A 1 178 ? -30.960 -3.923 -3.541 1.00 43.41 178 HIS A C 1
ATOM 1340 O O . HIS A 1 178 ? -31.970 -3.867 -4.247 1.00 43.41 178 HIS A O 1
ATOM 1346 N N . VAL A 1 179 ? -30.116 -4.952 -3.588 1.00 38.06 179 VAL A N 1
ATOM 1347 C CA . VAL A 1 179 ? -30.425 -6.184 -4.319 1.00 38.06 179 VAL A CA 1
ATOM 1348 C C . VAL A 1 179 ? -31.125 -7.134 -3.345 1.00 38.06 179 VAL A C 1
ATOM 1350 O O . VAL A 1 179 ? -30.488 -7.638 -2.424 1.00 38.06 179 VAL A O 1
ATOM 1353 N N . PRO A 1 180 ? -32.433 -7.415 -3.502 1.00 33.84 180 PRO A N 1
ATOM 1354 C CA . PRO A 1 180 ? -33.114 -8.386 -2.666 1.00 33.84 180 PRO A CA 1
ATOM 1355 C C . PRO A 1 180 ? -32.888 -9.783 -3.252 1.00 33.84 180 PRO A C 1
ATOM 1357 O O . PRO A 1 180 ? -33.713 -10.309 -3.997 1.00 33.84 180 PRO A O 1
ATOM 1360 N N . ARG A 1 181 ? -31.751 -10.389 -2.919 1.00 39.94 181 ARG A N 1
ATOM 1361 C CA . ARG A 1 181 ? -31.542 -11.845 -2.918 1.00 39.94 181 ARG A CA 1
ATOM 1362 C C . ARG A 1 181 ? -30.713 -12.189 -1.688 1.00 39.94 181 ARG A C 1
ATOM 1364 O O . ARG A 1 181 ? -30.035 -11.314 -1.166 1.00 39.94 181 ARG A O 1
ATOM 1371 N N . GLY A 1 182 ? -30.833 -13.415 -1.185 1.00 49.44 182 GLY A N 1
ATOM 1372 C CA . GLY A 1 182 ? -30.307 -13.876 0.111 1.00 49.44 182 GLY A CA 1
ATOM 1373 C C . GLY A 1 182 ? -28.783 -13.840 0.301 1.00 49.44 182 GLY A C 1
ATOM 1374 O O . GLY A 1 182 ? -28.290 -14.558 1.162 1.00 49.44 182 GLY A O 1
ATOM 1375 N N . ASP A 1 183 ? -28.071 -13.006 -0.459 1.00 53.84 183 ASP A N 1
ATOM 1376 C CA . ASP A 1 183 ? -26.618 -12.990 -0.613 1.00 53.84 183 ASP A CA 1
ATOM 1377 C C . ASP A 1 183 ? -25.988 -11.664 -0.116 1.00 53.84 183 ASP A C 1
ATOM 1379 O O . ASP A 1 183 ? -24.780 -11.487 -0.201 1.00 53.84 183 ASP A O 1
ATOM 1383 N N . GLY A 1 184 ? -26.782 -10.711 0.399 1.00 61.00 184 GLY A N 1
ATOM 1384 C CA . GLY A 1 184 ? -26.288 -9.574 1.199 1.00 61.00 184 GLY A CA 1
ATOM 1385 C C . GLY A 1 184 ? -25.634 -8.387 0.465 1.00 61.00 184 GLY A C 1
ATOM 1386 O O . GLY A 1 184 ? -25.367 -7.367 1.088 1.00 61.00 184 GLY A O 1
ATOM 1387 N N . ILE A 1 185 ? -25.393 -8.433 -0.846 1.00 65.31 185 ILE A N 1
ATOM 1388 C CA . ILE A 1 185 ? -24.636 -7.369 -1.544 1.00 65.31 185 ILE A CA 1
ATOM 1389 C C . ILE A 1 185 ? -25.553 -6.216 -2.008 1.00 65.31 185 ILE A C 1
ATOM 1391 O O . ILE A 1 185 ? -26.533 -6.432 -2.720 1.00 65.31 185 ILE A O 1
ATOM 1395 N N . SER A 1 186 ? -25.218 -4.971 -1.651 1.00 71.00 186 SER A N 1
ATOM 1396 C CA . SER A 1 186 ? -25.850 -3.734 -2.137 1.00 71.00 186 SER A CA 1
ATOM 1397 C C . SER A 1 186 ? -24.871 -2.925 -2.998 1.00 71.00 186 SER A C 1
ATOM 1399 O O . SER A 1 186 ? -23.702 -2.768 -2.662 1.00 71.00 186 SER A O 1
ATOM 1401 N N . LEU A 1 187 ? -25.338 -2.386 -4.124 1.00 66.31 187 LEU A N 1
ATOM 1402 C CA . LEU A 1 187 ? -24.520 -1.565 -5.025 1.00 66.31 187 LEU A CA 1
ATOM 1403 C C . LEU A 1 187 ? -25.081 -0.147 -5.047 1.00 66.31 187 LEU A C 1
ATOM 1405 O O . LEU A 1 187 ? -26.256 0.063 -5.359 1.00 66.31 187 LEU A O 1
ATOM 1409 N N . VAL A 1 188 ? -24.236 0.823 -4.713 1.00 71.50 188 VAL A N 1
ATOM 1410 C CA . VAL A 1 188 ? -24.619 2.225 -4.570 1.00 71.50 188 VAL A CA 1
ATOM 1411 C C . VAL A 1 188 ? -23.738 3.067 -5.482 1.00 71.50 188 VAL A C 1
ATOM 1413 O O . VAL A 1 188 ? -22.522 3.135 -5.343 1.00 71.50 188 VAL A O 1
ATOM 1416 N N . PHE A 1 189 ? -24.365 3.710 -6.460 1.00 64.31 189 PHE A N 1
ATOM 1417 C CA . PHE A 1 189 ? -23.660 4.592 -7.384 1.00 64.31 189 PHE A CA 1
ATOM 1418 C C . PHE A 1 189 ? -23.728 6.011 -6.826 1.00 64.31 189 PHE A C 1
ATOM 1420 O O . PHE A 1 189 ? -24.827 6.528 -6.606 1.00 64.31 189 PHE A O 1
ATOM 1427 N N . VAL A 1 190 ? -22.566 6.626 -6.595 1.00 62.31 190 VAL A N 1
ATOM 1428 C CA . VAL A 1 190 ? -22.460 7.985 -6.054 1.00 62.31 190 VAL A CA 1
ATOM 1429 C C . VAL A 1 190 ? -21.898 8.888 -7.147 1.00 62.31 190 VAL A C 1
ATOM 1431 O O . VAL A 1 190 ? -20.735 8.783 -7.519 1.00 62.31 190 VAL A O 1
ATOM 1434 N N . GLY A 1 191 ? -22.735 9.764 -7.701 1.00 55.59 191 GLY A N 1
ATOM 1435 C CA . GLY A 1 191 ? -22.316 10.720 -8.723 1.00 55.59 191 GLY A CA 1
ATOM 1436 C C . GLY A 1 191 ? -23.324 11.851 -8.890 1.00 55.59 191 GLY A C 1
ATOM 1437 O O . GLY A 1 191 ? -24.533 11.631 -8.889 1.00 55.59 191 GLY A O 1
ATOM 1438 N N . SER A 1 192 ? -22.831 13.081 -9.020 1.00 42.28 192 SER A N 1
ATOM 1439 C CA . SER A 1 192 ? -23.650 14.270 -9.248 1.00 42.28 192 SER A CA 1
ATOM 1440 C C . SER A 1 192 ? -23.981 14.422 -10.739 1.00 42.28 192 SER A C 1
ATOM 1442 O O . SER A 1 192 ? -23.269 15.071 -11.499 1.00 42.28 192 SER A O 1
ATOM 1444 N N . GLY A 1 193 ? -25.104 13.834 -11.157 1.00 49.94 193 GLY A N 1
ATOM 1445 C CA . GLY A 1 193 ? -25.695 14.050 -12.482 1.00 49.94 193 GLY A CA 1
ATOM 1446 C C . GLY A 1 193 ? -25.171 13.135 -13.601 1.00 49.94 193 GLY A C 1
ATOM 1447 O O . GLY A 1 193 ? -24.292 12.302 -13.373 1.00 49.94 193 GLY A O 1
ATOM 1448 N N . PRO A 1 194 ? -25.738 13.243 -14.826 1.00 46.19 194 PRO A N 1
ATOM 1449 C CA . PRO A 1 194 ? -25.217 12.534 -15.989 1.00 46.19 194 PRO A CA 1
ATOM 1450 C C . PRO A 1 194 ? -23.749 12.943 -16.146 1.00 46.19 194 PRO A C 1
ATOM 1452 O O . PRO A 1 194 ? -23.480 14.146 -16.229 1.00 46.19 194 PRO A O 1
ATOM 1455 N N . PRO A 1 195 ? -22.800 11.992 -16.138 1.00 47.41 195 PRO A N 1
ATOM 1456 C CA . PRO A 1 195 ? -21.398 12.350 -16.157 1.00 47.41 195 PRO A CA 1
ATOM 1457 C C . PRO A 1 195 ? -21.140 13.221 -17.387 1.00 47.41 195 PRO A C 1
ATOM 1459 O O . PRO A 1 195 ? -21.688 12.973 -18.465 1.00 47.41 195 PRO A O 1
ATOM 1462 N N . ALA A 1 196 ? -20.307 14.251 -17.247 1.00 42.53 196 ALA A N 1
ATOM 1463 C CA . ALA A 1 196 ? -19.675 14.869 -18.401 1.00 42.53 196 ALA A CA 1
ATOM 1464 C C . ALA A 1 196 ? -18.741 13.810 -19.011 1.00 42.53 196 ALA A C 1
ATOM 1466 O O . ALA A 1 196 ? -17.553 13.752 -18.719 1.00 42.53 196 ALA A O 1
ATOM 1467 N N . CYS A 1 197 ? -19.319 12.886 -19.779 1.00 47.94 197 CYS A N 1
ATOM 1468 C CA . CYS A 1 197 ? -18.625 11.752 -20.359 1.00 47.94 197 CYS A CA 1
ATOM 1469 C C . CYS A 1 197 ? -17.724 12.280 -21.468 1.00 47.94 197 CYS A C 1
ATOM 1471 O O . CYS A 1 197 ? -18.185 12.563 -22.579 1.00 47.94 197 CYS A O 1
ATOM 1473 N N . VAL A 1 198 ? -16.438 12.423 -21.163 1.00 41.25 198 VAL A N 1
ATOM 1474 C CA . VAL A 1 198 ? -15.399 12.626 -22.168 1.00 41.25 198 VAL A CA 1
ATOM 1475 C C . VAL A 1 198 ? -15.409 11.370 -23.051 1.00 41.25 198 VAL A C 1
ATOM 1477 O O . VAL A 1 198 ? -15.038 10.294 -22.602 1.00 41.25 198 VAL A O 1
ATOM 1480 N N . GLY A 1 199 ? -15.951 11.479 -24.271 1.00 46.66 199 GLY A N 1
ATOM 1481 C CA . GLY A 1 199 ? -16.083 10.356 -25.215 1.00 46.66 199 GLY A CA 1
ATOM 1482 C C . GLY A 1 199 ? -17.465 9.688 -25.322 1.00 46.66 199 GLY A C 1
ATOM 1483 O O . GLY A 1 199 ? -17.547 8.555 -25.791 1.00 46.66 199 GLY A O 1
ATOM 1484 N N . SER A 1 200 ? -18.564 10.341 -24.925 1.00 43.31 200 SER A N 1
ATOM 1485 C CA . SER A 1 200 ? -19.903 9.769 -25.157 1.00 43.31 200 SER A CA 1
ATOM 1486 C C . SER A 1 200 ? -20.215 9.579 -26.649 1.00 43.31 200 SER A C 1
ATOM 1488 O O . SER A 1 200 ? -20.090 10.495 -27.463 1.00 43.31 200 SER A O 1
ATOM 1490 N N . SER A 1 201 ? -20.685 8.384 -27.004 1.00 46.59 201 SER A N 1
ATOM 1491 C CA . SER A 1 201 ? -21.396 8.134 -28.256 1.00 46.59 201 SER A CA 1
ATOM 1492 C C . SER A 1 201 ? -22.812 7.668 -27.930 1.00 46.59 201 SER A C 1
ATOM 1494 O O . SER A 1 201 ? -23.058 6.964 -26.953 1.00 46.59 201 SER A O 1
ATOM 1496 N N . ARG A 1 202 ? -23.779 8.163 -28.702 1.00 43.38 202 ARG A N 1
ATOM 1497 C CA . ARG A 1 202 ? -25.197 7.865 -28.501 1.00 43.38 202 ARG A CA 1
ATOM 1498 C C . ARG A 1 202 ? -25.531 6.591 -29.265 1.00 43.38 202 ARG A C 1
ATOM 1500 O O . ARG A 1 202 ? -25.426 6.586 -30.491 1.00 43.38 202 ARG A O 1
ATOM 1507 N N . ILE A 1 203 ? -25.948 5.540 -28.564 1.00 43.88 203 ILE A N 1
ATOM 1508 C CA . ILE A 1 203 ? -26.439 4.311 -29.193 1.00 43.88 203 ILE A CA 1
ATOM 1509 C C . ILE A 1 203 ? -27.968 4.354 -29.137 1.00 43.88 203 ILE A C 1
ATOM 1511 O O . ILE A 1 203 ? -28.564 4.119 -28.094 1.00 43.88 203 ILE A O 1
ATOM 1515 N N . GLY A 1 204 ? -28.617 4.694 -30.254 1.00 51.72 204 GLY A N 1
ATOM 1516 C CA . GLY A 1 204 ? -30.077 4.589 -30.377 1.00 51.72 204 GLY A CA 1
ATOM 1517 C C . GLY A 1 204 ? -30.888 5.393 -29.345 1.00 51.72 204 GLY A C 1
ATOM 1518 O O . GLY A 1 204 ? -30.482 6.488 -28.950 1.00 51.72 204 GLY A O 1
ATOM 1519 N N . ASP A 1 205 ? -32.063 4.864 -28.981 1.00 41.12 205 ASP A N 1
ATOM 1520 C CA . ASP A 1 205 ? -33.223 5.490 -28.310 1.00 41.12 205 ASP A CA 1
ATOM 1521 C C . ASP A 1 205 ? -32.987 6.045 -26.883 1.00 41.12 205 ASP A C 1
ATOM 1523 O O . ASP A 1 205 ? -33.747 5.789 -25.953 1.00 41.12 205 ASP A O 1
ATOM 1527 N N . GLY A 1 206 ? -31.963 6.879 -26.695 1.00 49.47 206 GLY A N 1
ATOM 1528 C CA . GLY A 1 206 ? -31.726 7.622 -25.453 1.00 49.47 206 GLY A CA 1
ATOM 1529 C C . GLY A 1 206 ? -30.752 6.971 -24.473 1.00 49.47 206 GLY A C 1
ATOM 1530 O O . GLY A 1 206 ? -30.583 7.500 -23.377 1.00 49.47 206 GLY A O 1
ATOM 1531 N N . GLU A 1 207 ? -30.082 5.886 -24.860 1.00 50.16 207 GLU A N 1
ATOM 1532 C CA . GLU A 1 207 ? -29.071 5.233 -24.031 1.00 50.16 207 GLU A CA 1
ATOM 1533 C C . GLU A 1 207 ? -27.689 5.879 -24.238 1.00 50.16 207 GLU A C 1
ATOM 1535 O O . GLU A 1 207 ? -27.235 6.110 -25.365 1.00 50.16 207 GLU A O 1
ATOM 1540 N N . TRP A 1 208 ? -27.034 6.223 -23.130 1.00 44.09 208 TRP A N 1
ATOM 1541 C CA . TRP A 1 208 ? -25.702 6.821 -23.120 1.00 44.09 208 TRP A CA 1
ATOM 1542 C C . TRP A 1 208 ? -24.680 5.765 -22.704 1.00 44.09 208 TRP A C 1
ATOM 1544 O O . TRP A 1 208 ? -24.759 5.222 -21.601 1.00 44.09 208 TRP A O 1
ATOM 1554 N N . THR A 1 209 ? -23.685 5.502 -23.552 1.00 49.44 209 THR A N 1
ATOM 1555 C CA . THR A 1 209 ? -22.464 4.815 -23.118 1.00 49.44 209 THR A CA 1
ATOM 1556 C C . THR A 1 209 ? -21.497 5.852 -22.561 1.00 49.44 209 THR A C 1
ATOM 1558 O O . THR A 1 209 ? -21.181 6.836 -23.233 1.00 49.44 209 THR A O 1
ATOM 1561 N N . CYS A 1 210 ? -21.028 5.634 -21.337 1.00 46.31 210 CYS A N 1
ATOM 1562 C CA . CYS A 1 210 ? -20.105 6.529 -20.648 1.00 46.31 210 CYS A CA 1
ATOM 1563 C C . CYS A 1 210 ? -18.906 5.738 -20.132 1.00 46.31 210 CYS A C 1
ATOM 1565 O O . CYS A 1 210 ? -19.074 4.932 -19.217 1.00 46.31 210 CYS A O 1
ATOM 1567 N N . GLY A 1 211 ? -17.723 6.001 -20.687 1.00 53.38 211 GLY A N 1
ATOM 1568 C CA . GLY A 1 211 ? -16.450 5.424 -20.249 1.00 53.38 211 GLY A CA 1
ATOM 1569 C C . GLY A 1 211 ? -15.864 4.378 -21.201 1.00 53.38 211 GLY A C 1
ATOM 1570 O O . GLY A 1 211 ? -16.562 3.797 -22.033 1.00 53.38 211 GLY A O 1
ATOM 1571 N N . GLU A 1 212 ? -14.565 4.147 -21.025 1.00 55.69 212 GLU A N 1
ATOM 1572 C CA . GLU A 1 212 ? -13.648 3.324 -21.835 1.00 55.69 212 GLU A CA 1
ATOM 1573 C C . GLU A 1 212 ? -14.049 1.837 -21.956 1.00 55.69 212 GLU A C 1
ATOM 1575 O O . GLU A 1 212 ? -13.546 1.119 -22.811 1.00 55.69 212 GLU A O 1
ATOM 1580 N N . TRP A 1 213 ? -15.030 1.378 -21.172 1.00 63.03 213 TRP A N 1
ATOM 1581 C CA . TRP A 1 213 ? -15.476 -0.019 -21.120 1.00 63.03 213 TRP A CA 1
ATOM 1582 C C . TRP A 1 213 ? -16.458 -0.414 -22.226 1.00 63.03 213 TRP A C 1
ATOM 1584 O O . TRP A 1 213 ? -16.731 -1.597 -22.417 1.00 63.03 213 TRP A O 1
ATOM 1594 N N . GLY A 1 214 ? -17.087 0.562 -22.887 1.00 74.31 214 GLY A N 1
ATOM 1595 C CA . GLY A 1 214 ? -18.157 0.295 -23.854 1.00 74.31 214 GLY A CA 1
ATOM 1596 C C . GLY A 1 214 ? -19.430 -0.330 -23.256 1.00 74.31 214 GLY A C 1
ATOM 1597 O O . GLY A 1 214 ? -20.283 -0.776 -24.014 1.00 74.31 214 GLY A O 1
ATOM 1598 N N . LEU A 1 215 ? -19.575 -0.355 -21.923 1.00 76.25 215 LEU A N 1
ATOM 1599 C CA . LEU A 1 215 ? -20.733 -0.916 -21.216 1.00 76.25 215 LEU A CA 1
ATOM 1600 C C . LEU A 1 215 ? -21.721 0.171 -20.753 1.00 76.25 215 LEU A C 1
ATOM 1602 O O . LEU A 1 215 ? -21.342 1.218 -20.208 1.00 76.25 215 LEU A O 1
ATOM 1606 N N . SER A 1 216 ? -23.015 -0.115 -20.878 1.00 80.50 216 SER A N 1
ATOM 1607 C CA . SER A 1 216 ? -24.101 0.644 -20.245 1.00 80.50 216 SER A CA 1
ATOM 1608 C C . SER A 1 216 ? -24.008 0.600 -18.708 1.00 80.50 216 SER A C 1
ATOM 1610 O O . SER A 1 216 ? -23.287 -0.205 -18.110 1.00 80.50 216 SER A O 1
ATOM 1612 N N . HIS A 1 217 ? -24.751 1.471 -18.015 1.00 75.44 217 HIS A N 1
ATOM 1613 C CA . HIS A 1 217 ? -24.867 1.408 -16.547 1.00 75.44 217 HIS A CA 1
ATOM 1614 C C . HIS A 1 217 ? -25.421 0.056 -16.065 1.00 75.44 217 HIS A C 1
ATOM 1616 O O . HIS A 1 217 ? -24.973 -0.469 -15.045 1.00 75.44 217 HIS A O 1
ATOM 1622 N N . ALA A 1 218 ? -26.387 -0.516 -16.792 1.00 79.81 218 ALA A N 1
ATOM 1623 C CA . ALA A 1 218 ? -26.994 -1.798 -16.446 1.00 79.81 218 ALA A CA 1
ATOM 1624 C C . ALA A 1 218 ? -26.014 -2.966 -16.634 1.00 79.81 218 ALA A C 1
ATOM 1626 O O . ALA A 1 218 ? -25.926 -3.840 -15.768 1.00 79.81 218 ALA A O 1
ATOM 1627 N N . GLU A 1 219 ? -25.237 -2.959 -17.720 1.00 83.06 219 GLU A N 1
ATOM 1628 C CA . GLU A 1 219 ? -24.198 -3.963 -17.968 1.00 83.06 219 GLU A CA 1
ATOM 1629 C C . GLU A 1 219 ? -23.077 -3.876 -16.935 1.00 83.06 219 GLU A C 1
ATOM 1631 O O . GLU A 1 219 ? -22.713 -4.902 -16.368 1.00 83.06 219 GLU A O 1
ATOM 1636 N N . ARG A 1 220 ? -22.594 -2.670 -16.600 1.00 80.31 220 ARG A N 1
ATOM 1637 C CA . ARG A 1 220 ? -21.611 -2.488 -15.517 1.00 80.31 220 ARG A CA 1
ATOM 1638 C C . ARG A 1 220 ? -22.126 -3.010 -14.190 1.00 80.31 220 ARG A C 1
ATOM 1640 O O . ARG A 1 220 ? -21.431 -3.759 -13.520 1.00 80.31 220 ARG A O 1
ATOM 1647 N N . ARG A 1 221 ? -23.362 -2.671 -13.819 1.00 82.00 221 ARG A N 1
ATOM 1648 C CA . ARG A 1 221 ? -23.973 -3.192 -12.590 1.00 82.00 221 ARG A CA 1
ATOM 1649 C C . ARG A 1 221 ? -24.025 -4.716 -12.590 1.00 82.00 221 ARG A C 1
ATOM 1651 O O . ARG A 1 221 ? -23.682 -5.332 -11.586 1.00 82.00 221 ARG A O 1
ATOM 1658 N N . THR A 1 222 ? -24.453 -5.308 -13.703 1.00 85.12 222 THR A N 1
ATOM 1659 C CA . THR A 1 222 ? -24.540 -6.765 -13.864 1.00 85.12 222 THR A CA 1
ATOM 1660 C C . THR A 1 222 ? -23.162 -7.407 -13.736 1.00 85.12 222 THR A C 1
ATOM 1662 O O . THR A 1 222 ? -23.016 -8.368 -12.987 1.00 85.12 222 THR A O 1
ATOM 1665 N N . PHE A 1 223 ? -22.151 -6.840 -14.401 1.00 86.19 223 PHE A N 1
ATOM 1666 C CA . PHE A 1 223 ? -20.761 -7.274 -14.305 1.00 86.19 223 PHE A CA 1
ATOM 1667 C C . PHE A 1 223 ? -20.246 -7.197 -12.864 1.00 86.19 223 PHE A C 1
ATOM 1669 O O . PHE A 1 223 ? -19.858 -8.221 -12.319 1.00 86.19 223 PHE A O 1
ATOM 1676 N N . LEU A 1 224 ? -20.320 -6.027 -12.219 1.00 85.81 224 LEU A N 1
ATOM 1677 C CA . LEU A 1 224 ? -19.811 -5.817 -10.858 1.00 85.81 224 LEU A CA 1
ATOM 1678 C C . LEU A 1 224 ? -20.509 -6.722 -9.837 1.00 85.81 224 LEU A C 1
ATOM 1680 O O . LEU A 1 224 ? -19.860 -7.271 -8.955 1.00 85.81 224 LEU A O 1
ATOM 1684 N N . THR A 1 225 ? -21.823 -6.924 -9.977 1.00 85.31 225 THR A N 1
ATOM 1685 C CA . THR A 1 225 ? -22.584 -7.834 -9.103 1.00 85.31 225 THR A CA 1
ATOM 1686 C C . THR A 1 225 ? -22.126 -9.279 -9.289 1.00 85.31 225 THR A C 1
ATOM 1688 O O . THR A 1 225 ? -21.898 -9.988 -8.311 1.00 85.31 225 THR A O 1
ATOM 1691 N N . ALA A 1 226 ? -21.997 -9.726 -10.542 1.00 89.12 226 ALA A N 1
ATOM 1692 C CA . ALA A 1 226 ? -21.560 -11.082 -10.849 1.00 89.12 226 ALA A CA 1
ATOM 1693 C C . ALA A 1 226 ? -20.115 -11.326 -10.399 1.00 89.12 226 ALA A C 1
ATOM 1695 O O . ALA A 1 226 ? -19.816 -12.394 -9.874 1.00 89.12 226 ALA A O 1
ATOM 1696 N N . GLU A 1 227 ? -19.235 -10.344 -10.581 1.00 91.50 227 GLU A N 1
ATOM 1697 C CA . GLU A 1 227 ? -17.836 -10.434 -10.175 1.00 91.50 227 GLU A CA 1
ATOM 1698 C C . GLU A 1 227 ? -17.696 -10.451 -8.652 1.00 91.50 227 GLU A C 1
ATOM 1700 O O . GLU A 1 227 ? -17.013 -11.315 -8.114 1.00 91.50 227 GLU A O 1
ATOM 1705 N N . MET A 1 228 ? -18.441 -9.605 -7.936 1.00 89.69 228 MET A N 1
ATOM 1706 C CA . MET A 1 228 ? -18.431 -9.608 -6.472 1.00 89.69 228 MET A CA 1
ATOM 1707 C C . MET A 1 228 ? -18.935 -10.927 -5.877 1.00 89.69 228 MET A C 1
ATOM 1709 O O . MET A 1 228 ? -18.385 -11.414 -4.893 1.00 89.69 228 MET A O 1
ATOM 1713 N N . ALA A 1 229 ? -19.926 -11.564 -6.507 1.00 89.31 229 ALA A N 1
ATOM 1714 C CA . ALA A 1 229 ? -20.367 -12.895 -6.099 1.00 89.31 229 ALA A CA 1
ATOM 1715 C C . ALA A 1 229 ? -19.263 -13.960 -6.266 1.00 89.31 229 ALA A C 1
ATOM 1717 O O . ALA A 1 229 ? -19.130 -14.834 -5.410 1.00 89.31 229 ALA A O 1
ATOM 1718 N N . LYS A 1 230 ? -18.451 -13.887 -7.333 1.00 94.00 230 LYS A N 1
ATOM 1719 C CA . LYS A 1 230 ? -17.302 -14.794 -7.523 1.00 94.00 230 LYS A CA 1
ATOM 1720 C C . LYS A 1 230 ? -16.213 -14.547 -6.488 1.00 94.00 230 LYS A C 1
ATOM 1722 O O . LYS A 1 230 ? -15.693 -15.509 -5.936 1.00 94.00 230 LYS A O 1
ATOM 1727 N N . ILE A 1 231 ? -15.898 -13.282 -6.217 1.00 94.12 231 ILE A N 1
ATOM 1728 C CA . ILE A 1 231 ? -14.904 -12.878 -5.218 1.00 94.12 231 ILE A CA 1
ATOM 1729 C C . ILE A 1 231 ? -15.320 -13.385 -3.832 1.00 94.12 231 ILE A C 1
ATOM 1731 O O . ILE A 1 231 ? -14.552 -14.073 -3.163 1.00 94.12 231 ILE A O 1
ATOM 1735 N N . ALA A 1 232 ? -16.567 -13.134 -3.428 1.00 93.00 232 ALA A N 1
ATOM 1736 C CA . ALA A 1 232 ? -17.099 -13.618 -2.159 1.00 93.00 232 ALA A CA 1
ATOM 1737 C C . ALA A 1 232 ? -17.045 -15.152 -2.051 1.00 93.00 232 ALA A C 1
ATOM 1739 O O . ALA A 1 232 ? -16.605 -15.679 -1.028 1.00 93.00 232 ALA A O 1
ATOM 1740 N N . ALA A 1 233 ? -17.439 -15.868 -3.112 1.00 93.88 233 ALA A N 1
ATOM 1741 C CA . ALA A 1 233 ? -17.356 -17.327 -3.161 1.00 93.88 233 ALA A CA 1
ATOM 1742 C C . ALA A 1 233 ? -15.907 -17.827 -3.063 1.00 93.88 233 ALA A C 1
ATOM 1744 O O . ALA A 1 233 ? -15.635 -18.749 -2.302 1.00 93.88 233 ALA A O 1
ATOM 1745 N N . PHE A 1 234 ? -14.969 -17.185 -3.763 1.00 96.00 234 PHE A N 1
ATOM 1746 C CA . PHE A 1 234 ? -13.548 -17.522 -3.706 1.00 96.00 234 PHE A CA 1
ATOM 1747 C C . PHE A 1 234 ? -13.000 -17.449 -2.276 1.00 96.00 234 PHE A C 1
ATOM 1749 O O . PHE A 1 234 ? -12.396 -18.412 -1.803 1.00 96.00 234 PHE A O 1
ATOM 1756 N N . PHE A 1 235 ? -13.236 -16.343 -1.563 1.00 95.56 235 PHE A N 1
ATOM 1757 C CA . PHE A 1 235 ? -12.745 -16.190 -0.190 1.00 95.56 235 PHE A CA 1
ATOM 1758 C C . PHE A 1 235 ? -13.439 -17.144 0.794 1.00 95.56 235 PHE A C 1
ATOM 1760 O O . PHE A 1 235 ? -12.790 -17.667 1.707 1.00 95.56 235 PHE A O 1
ATOM 1767 N N . ALA A 1 236 ? -14.731 -17.419 0.591 1.00 94.88 236 ALA A N 1
ATOM 1768 C CA . ALA A 1 236 ? -15.466 -18.395 1.388 1.00 94.88 236 ALA A CA 1
ATOM 1769 C C . ALA A 1 236 ? -14.924 -19.817 1.200 1.00 94.88 236 ALA A C 1
ATOM 1771 O O . ALA A 1 236 ? -14.627 -20.489 2.189 1.00 94.88 236 ALA A O 1
ATOM 1772 N N . ASP A 1 237 ? -14.732 -20.249 -0.046 1.00 96.19 237 ASP A N 1
ATOM 1773 C CA . ASP A 1 237 ? -14.251 -21.591 -0.374 1.00 96.19 237 ASP A CA 1
ATOM 1774 C C . ASP A 1 237 ? -12.789 -21.789 0.044 1.00 96.19 237 ASP A C 1
ATOM 1776 O O . ASP A 1 237 ? -12.434 -22.836 0.589 1.00 96.19 237 ASP A O 1
ATOM 1780 N N . ARG A 1 238 ? -11.933 -20.785 -0.184 1.00 96.12 238 ARG A N 1
ATOM 1781 C CA . ARG A 1 238 ? -10.491 -20.892 0.072 1.00 96.12 238 ARG A CA 1
ATOM 1782 C C . ARG A 1 238 ? -10.132 -20.775 1.551 1.00 96.12 238 ARG A C 1
ATOM 1784 O O . ARG A 1 238 ? -9.262 -21.503 2.019 1.00 96.12 238 ARG A O 1
ATOM 1791 N N . PHE A 1 239 ? -10.793 -19.885 2.294 1.00 96.25 239 PHE A N 1
ATOM 1792 C CA . PHE A 1 239 ? -10.389 -19.539 3.666 1.00 96.25 239 PHE A CA 1
ATOM 1793 C C . PHE A 1 239 ? -11.454 -19.812 4.733 1.00 96.25 239 PHE A C 1
ATOM 1795 O O . PHE A 1 239 ? -11.233 -19.529 5.920 1.00 96.25 239 PHE A O 1
ATOM 1802 N N . GLY A 1 240 ? -12.617 -20.336 4.337 1.00 96.00 240 GLY A N 1
ATOM 1803 C CA . GLY A 1 240 ? -13.740 -20.556 5.247 1.00 96.00 240 GLY A CA 1
ATOM 1804 C C . GLY A 1 240 ? -14.266 -19.255 5.855 1.00 96.00 240 GLY A C 1
ATOM 1805 O O . GLY A 1 240 ? -14.706 -19.252 7.004 1.00 96.00 240 GLY A O 1
ATOM 1806 N N . VAL A 1 241 ? -14.152 -18.134 5.135 1.00 91.94 241 VAL A N 1
ATOM 1807 C CA . VAL A 1 241 ? -14.633 -16.823 5.588 1.00 91.94 241 VAL A CA 1
ATOM 1808 C C . VAL A 1 241 ? -16.015 -16.585 4.996 1.00 91.94 241 VAL A C 1
ATOM 1810 O O . VAL A 1 241 ? -16.156 -16.403 3.790 1.00 91.94 241 VAL A O 1
ATOM 1813 N N . ALA A 1 242 ? -17.047 -16.597 5.838 1.00 88.62 242 ALA A N 1
ATOM 1814 C CA . ALA A 1 242 ? -18.380 -16.229 5.384 1.00 88.62 242 ALA A CA 1
ATOM 1815 C C . ALA A 1 242 ? -18.376 -14.766 4.904 1.00 88.62 242 ALA A C 1
ATOM 1817 O O . ALA A 1 242 ? -17.761 -13.921 5.563 1.00 88.62 242 ALA A O 1
ATOM 1818 N N . PRO A 1 243 ? -19.048 -14.446 3.785 1.00 82.25 243 PRO A N 1
ATOM 1819 C CA . PRO A 1 243 ? -19.190 -13.063 3.371 1.00 82.25 243 PRO A CA 1
ATOM 1820 C C . PRO A 1 243 ? -19.920 -12.269 4.466 1.00 82.25 243 PRO A C 1
ATOM 1822 O O . PRO A 1 243 ? -20.841 -12.803 5.101 1.00 82.25 243 PRO A O 1
ATOM 1825 N N . PRO A 1 244 ? -19.551 -10.997 4.688 1.00 85.38 244 PRO A N 1
ATOM 1826 C CA . PRO A 1 244 ? -20.306 -10.113 5.560 1.00 85.38 244 PRO A CA 1
ATOM 1827 C C . PRO A 1 244 ? -21.776 -10.081 5.138 1.00 85.38 244 PRO A C 1
ATOM 1829 O O . PRO A 1 244 ? -22.098 -10.130 3.951 1.00 85.38 244 PRO A O 1
ATOM 1832 N N . ALA A 1 245 ? -22.682 -9.949 6.111 1.00 80.38 245 ALA A N 1
ATOM 1833 C CA . ALA A 1 245 ? -24.120 -9.935 5.838 1.00 80.38 245 ALA A CA 1
ATOM 1834 C C . ALA A 1 245 ? -24.535 -8.808 4.879 1.00 80.38 245 ALA A C 1
ATOM 1836 O O . ALA A 1 245 ? -25.568 -8.920 4.217 1.00 80.38 245 ALA A O 1
ATOM 1837 N N . GLN A 1 246 ? -23.759 -7.719 4.847 1.00 81.25 246 GLN A N 1
ATOM 1838 C CA . GLN A 1 246 ? -23.956 -6.603 3.939 1.00 81.25 246 GLN A CA 1
ATOM 1839 C C . GLN A 1 246 ? -22.621 -6.096 3.407 1.00 81.25 246 GLN A C 1
ATOM 1841 O O . GLN A 1 246 ? -21.733 -5.763 4.190 1.00 81.25 246 GLN A O 1
ATOM 1846 N N . VAL A 1 247 ? -22.513 -6.012 2.081 1.00 82.00 247 VAL A N 1
ATOM 1847 C CA . VAL A 1 247 ? -21.400 -5.343 1.398 1.00 82.00 247 VAL A CA 1
ATOM 1848 C C . VAL A 1 247 ? -21.967 -4.260 0.496 1.00 82.00 247 VAL A C 1
ATOM 1850 O O . VAL A 1 247 ? -22.788 -4.556 -0.369 1.00 82.00 247 VAL A O 1
ATOM 1853 N N . THR A 1 248 ? -21.553 -3.016 0.705 1.00 82.75 248 THR A N 1
ATOM 1854 C CA . THR A 1 248 ? -21.962 -1.843 -0.065 1.00 82.75 248 THR A CA 1
ATOM 1855 C C . THR A 1 248 ? -20.834 -1.428 -0.986 1.00 82.75 248 THR A C 1
ATOM 1857 O O . THR A 1 248 ? -19.794 -0.995 -0.516 1.00 82.75 248 THR A O 1
ATOM 1860 N N . VAL A 1 249 ? -21.029 -1.514 -2.297 1.00 80.56 249 VAL A N 1
ATOM 1861 C CA . VAL A 1 249 ? -20.032 -1.039 -3.265 1.00 80.56 249 VAL A CA 1
ATOM 1862 C C . VAL A 1 249 ? -20.378 0.384 -3.693 1.00 80.56 249 VAL A C 1
ATOM 1864 O O . VAL A 1 249 ? -21.397 0.587 -4.354 1.00 80.56 249 VAL A O 1
ATOM 1867 N N . LEU A 1 250 ? -19.532 1.345 -3.324 1.00 80.62 250 LEU A N 1
ATOM 1868 C CA . LEU A 1 250 ? -19.584 2.753 -3.705 1.00 80.62 250 LEU A CA 1
ATOM 1869 C C . LEU A 1 250 ? -18.678 2.990 -4.910 1.00 80.62 250 LEU A C 1
ATOM 1871 O O . LEU A 1 250 ? -17.465 2.815 -4.831 1.00 80.62 250 LEU A O 1
ATOM 1875 N N . LEU A 1 251 ? -19.270 3.398 -6.031 1.00 75.94 251 LEU A N 1
ATOM 1876 C CA . LEU A 1 251 ? -18.513 3.751 -7.232 1.00 75.94 251 LEU A CA 1
ATOM 1877 C C . LEU A 1 251 ? -18.347 5.260 -7.327 1.00 75.94 251 LEU A C 1
ATOM 1879 O O . LEU A 1 251 ? -19.326 5.956 -7.601 1.00 75.94 251 LEU A O 1
ATOM 1883 N N . ASP A 1 252 ? -17.119 5.738 -7.157 1.00 76.75 252 ASP A N 1
ATOM 1884 C CA . ASP A 1 252 ? -16.736 7.113 -7.453 1.00 76.75 252 ASP A CA 1
ATOM 1885 C C . ASP A 1 252 ? -16.095 7.184 -8.840 1.00 76.75 252 ASP A C 1
ATOM 1887 O O . ASP A 1 252 ? -14.926 6.862 -9.040 1.00 76.75 252 ASP A O 1
ATOM 1891 N N . ILE A 1 253 ? -16.886 7.612 -9.818 1.00 66.12 253 ILE A N 1
ATOM 1892 C CA . ILE A 1 253 ? -16.454 7.713 -11.218 1.00 66.12 253 ILE A CA 1
ATOM 1893 C C . ILE A 1 253 ? -15.675 9.017 -11.468 1.00 66.12 253 ILE A C 1
ATOM 1895 O O . ILE A 1 253 ? -14.972 9.132 -12.467 1.00 66.12 253 ILE A O 1
ATOM 1899 N N . SER A 1 254 ? -15.791 10.019 -10.591 1.00 64.19 254 SER A N 1
ATOM 1900 C CA . SER A 1 254 ? -15.092 11.299 -10.755 1.00 64.19 254 SER A CA 1
ATOM 1901 C C . SER A 1 254 ? -13.778 11.374 -9.979 1.00 64.19 254 SER A C 1
ATOM 1903 O O . SER A 1 254 ? -13.035 12.339 -10.154 1.00 64.19 254 SER A O 1
ATOM 1905 N N . GLY A 1 255 ? -13.503 10.407 -9.097 1.00 62.03 255 GLY A N 1
ATOM 1906 C CA . GLY A 1 255 ? -12.366 10.416 -8.168 1.00 62.03 255 GLY A CA 1
ATOM 1907 C C . GLY A 1 255 ? -12.437 11.536 -7.119 1.00 62.03 255 GLY A C 1
ATOM 1908 O O . GLY A 1 255 ? -11.541 11.684 -6.287 1.00 62.03 255 GLY A O 1
ATOM 1909 N N . SER A 1 256 ? -13.476 12.372 -7.156 1.00 67.81 256 SER A N 1
ATOM 1910 C CA . SER A 1 256 ? -13.624 13.532 -6.279 1.00 67.81 256 SER A CA 1
ATOM 1911 C C . SER A 1 256 ? -14.219 13.159 -4.928 1.00 67.81 256 SER A C 1
ATOM 1913 O O . SER A 1 256 ? -13.893 13.795 -3.930 1.00 67.81 256 SER A O 1
ATOM 1915 N N . PHE A 1 257 ? -15.090 12.150 -4.890 1.00 66.38 257 PHE A N 1
ATOM 1916 C CA . PHE A 1 257 ? -15.740 11.699 -3.663 1.00 66.38 257 PHE A CA 1
ATOM 1917 C C . PHE A 1 257 ? -14.748 10.957 -2.765 1.00 66.38 257 PHE A C 1
ATOM 1919 O O . PHE A 1 257 ? -14.666 11.244 -1.577 1.00 66.38 257 PHE A O 1
ATOM 1926 N N . VAL A 1 258 ? -13.929 10.086 -3.348 1.00 64.94 258 VAL A N 1
ATOM 1927 C CA . VAL A 1 258 ? -12.832 9.369 -2.690 1.00 64.94 258 VAL A CA 1
ATOM 1928 C C . VAL A 1 258 ? -11.838 10.362 -2.095 1.00 64.94 258 VAL A C 1
ATOM 1930 O O . VAL A 1 258 ? -11.535 10.297 -0.907 1.00 64.94 258 VAL A O 1
ATOM 1933 N N . ASN A 1 259 ? -11.403 11.354 -2.877 1.00 62.34 259 ASN A N 1
ATOM 1934 C CA . ASN A 1 259 ? -10.498 12.392 -2.381 1.00 62.34 259 ASN A CA 1
ATOM 1935 C C . ASN A 1 259 ? -11.106 13.212 -1.229 1.00 62.34 259 ASN A C 1
ATOM 1937 O O . ASN A 1 259 ? -10.400 13.555 -0.283 1.00 62.34 259 ASN A O 1
ATOM 1941 N N . GLN A 1 260 ? -12.407 13.511 -1.263 1.00 64.19 260 GLN A N 1
ATOM 1942 C CA . GLN A 1 260 ? -13.098 14.196 -0.162 1.00 64.19 260 GLN A CA 1
ATOM 1943 C C . GLN A 1 260 ? -13.218 13.309 1.086 1.00 64.19 260 GLN A C 1
ATOM 1945 O O . GLN A 1 260 ? -12.900 13.760 2.186 1.00 64.19 260 GLN A O 1
ATOM 1950 N N . ALA A 1 261 ? -13.583 12.036 0.909 1.00 61.66 261 ALA A N 1
ATOM 1951 C CA . ALA A 1 261 ? -13.701 11.059 1.987 1.00 61.66 261 ALA A CA 1
ATOM 1952 C C . ALA A 1 261 ? -12.369 10.846 2.721 1.00 61.66 261 ALA A C 1
ATOM 1954 O O . ALA A 1 261 ? -12.317 10.951 3.945 1.00 61.66 261 ALA A O 1
ATOM 1955 N N . PHE A 1 262 ? -11.277 10.627 1.983 1.00 57.81 262 PHE A N 1
ATOM 1956 C CA . PHE A 1 262 ? -9.955 10.391 2.570 1.00 57.81 262 PHE A CA 1
ATOM 1957 C C . PHE A 1 262 ? -9.285 11.655 3.122 1.00 57.81 262 PHE A C 1
ATOM 1959 O O . PHE A 1 262 ? -8.485 11.563 4.051 1.00 57.81 262 PHE A O 1
ATOM 1966 N N . SER A 1 263 ? -9.607 12.843 2.599 1.00 52.75 263 SER A N 1
ATOM 1967 C CA . SER A 1 263 ? -9.064 14.109 3.122 1.00 52.75 263 SER A CA 1
ATOM 1968 C C . SER A 1 263 ? -9.796 14.633 4.362 1.00 52.75 263 SER A C 1
ATOM 1970 O O . SER A 1 263 ? -9.405 15.669 4.902 1.00 52.75 263 SER A O 1
ATOM 1972 N N . GLY A 1 264 ? -10.856 13.951 4.813 1.00 47.28 264 GLY A N 1
ATOM 1973 C CA . GLY A 1 264 ? -11.697 14.404 5.922 1.00 47.28 264 GLY A CA 1
ATOM 1974 C C . GLY A 1 264 ? -12.470 15.692 5.619 1.00 47.28 264 GLY A C 1
ATOM 1975 O O . GLY A 1 264 ? -12.965 16.338 6.541 1.00 47.28 264 GLY A O 1
ATOM 1976 N N . ARG A 1 265 ? -12.570 16.100 4.344 1.00 46.00 265 ARG A N 1
ATOM 1977 C CA . ARG A 1 265 ? -13.258 17.329 3.935 1.00 46.00 265 ARG A CA 1
ATOM 1978 C C . ARG A 1 265 ? -14.675 17.024 3.455 1.00 46.00 265 ARG A C 1
ATOM 1980 O O . ARG A 1 265 ? -14.872 16.300 2.487 1.00 46.00 265 ARG A O 1
ATOM 1987 N N . GLY A 1 266 ? -15.663 17.663 4.080 1.00 40.66 266 GLY A N 1
ATOM 1988 C CA . GLY A 1 266 ? -16.970 17.915 3.459 1.00 40.66 266 GLY A CA 1
ATOM 1989 C C . GLY A 1 266 ? -17.993 16.777 3.470 1.00 40.66 266 GLY A C 1
ATOM 1990 O O . GLY A 1 266 ? -19.123 16.995 3.035 1.00 40.66 266 GLY A O 1
ATOM 1991 N N . LEU A 1 267 ? -17.669 15.601 4.005 1.00 41.34 267 LEU A N 1
ATOM 1992 C CA . LEU A 1 267 ? -18.694 14.616 4.337 1.00 41.34 267 LEU A CA 1
ATOM 1993 C C . LEU A 1 267 ? -19.277 14.963 5.706 1.00 41.34 267 LEU A C 1
ATOM 1995 O O . LEU A 1 267 ? -18.556 15.029 6.698 1.00 41.34 267 LEU A O 1
ATOM 1999 N N . SER A 1 268 ? -20.589 15.202 5.769 1.00 41.56 268 SER A N 1
ATOM 2000 C CA . SER A 1 268 ? -21.293 15.235 7.054 1.00 41.56 268 SER A CA 1
ATOM 2001 C C . SER A 1 268 ? -20.975 13.942 7.813 1.00 41.56 268 SER A C 1
ATOM 2003 O O . SER A 1 268 ? -20.978 12.887 7.175 1.00 41.56 268 SER A O 1
ATOM 2005 N N . GLU A 1 269 ? -20.768 13.996 9.135 1.00 40.66 269 GLU A N 1
ATOM 2006 C CA . GLU A 1 269 ? -20.427 12.831 9.982 1.00 40.66 269 GLU A CA 1
ATOM 2007 C C . GLU A 1 269 ? -21.147 11.504 9.629 1.00 40.66 269 GLU A C 1
ATOM 2009 O O . GLU A 1 269 ? -20.463 10.482 9.591 1.00 40.66 269 GLU A O 1
ATOM 2014 N N . PRO A 1 270 ? -22.441 11.470 9.230 1.00 43.03 270 PRO A N 1
ATOM 2015 C CA . PRO A 1 270 ? -23.100 10.235 8.787 1.00 43.03 270 PRO A CA 1
ATOM 2016 C C . PRO A 1 270 ? -22.434 9.496 7.612 1.00 43.03 270 PRO A C 1
ATOM 2018 O O . PRO A 1 270 ? -22.562 8.280 7.501 1.00 43.03 270 PRO A O 1
ATOM 2021 N N . ALA A 1 271 ? -21.745 10.197 6.708 1.00 45.41 271 ALA A N 1
ATOM 2022 C CA . ALA A 1 271 ? -21.064 9.580 5.569 1.00 45.41 271 ALA A CA 1
ATOM 2023 C C . ALA A 1 271 ? -19.668 9.056 5.945 1.00 45.41 271 ALA A C 1
ATOM 2025 O O . ALA A 1 271 ? -19.249 8.041 5.401 1.00 45.41 271 ALA A O 1
ATOM 2026 N N . ALA A 1 272 ? -18.996 9.678 6.922 1.00 45.62 272 ALA A N 1
ATOM 2027 C CA . ALA A 1 272 ? -17.758 9.155 7.502 1.00 45.62 272 ALA A CA 1
ATOM 2028 C C . ALA A 1 272 ? -18.022 7.912 8.377 1.00 45.62 272 ALA A C 1
ATOM 2030 O O . ALA A 1 272 ? -17.295 6.927 8.278 1.00 45.62 272 ALA A O 1
ATOM 2031 N N . GLU A 1 273 ? -19.110 7.913 9.159 1.00 44.25 273 GLU A N 1
ATOM 2032 C CA . GLU A 1 273 ? -19.588 6.736 9.906 1.00 44.25 273 GLU A CA 1
ATOM 2033 C C . GLU A 1 273 ? -20.132 5.627 8.978 1.00 44.25 273 GLU A C 1
ATOM 2035 O O . GLU A 1 273 ? -20.063 4.442 9.306 1.00 44.25 273 GLU A O 1
ATOM 2040 N N . GLY A 1 274 ? -20.623 5.992 7.787 1.00 44.75 274 GLY A N 1
ATOM 2041 C CA . GLY A 1 274 ? -21.106 5.071 6.752 1.00 44.75 274 GLY A CA 1
ATOM 2042 C C . GLY A 1 274 ? -20.018 4.225 6.076 1.00 44.75 274 GLY A C 1
ATOM 2043 O O . GLY A 1 274 ? -20.320 3.140 5.568 1.00 44.75 274 GLY A O 1
ATOM 2044 N N . PHE A 1 275 ? -18.743 4.628 6.156 1.00 55.62 275 PHE A N 1
ATOM 2045 C CA . PHE A 1 275 ? -17.588 3.788 5.782 1.00 55.62 275 PHE A CA 1
ATOM 2046 C C . PHE A 1 275 ? -17.265 2.708 6.829 1.00 55.62 275 PHE A C 1
ATOM 2048 O O . PHE A 1 275 ? -16.131 2.256 6.965 1.00 55.62 275 PHE A O 1
ATOM 2055 N N . SER A 1 276 ? -18.291 2.297 7.574 1.00 55.31 276 SER A N 1
ATOM 2056 C CA . SER A 1 276 ? -18.346 1.100 8.404 1.00 55.31 276 SER A CA 1
ATOM 2057 C C . SER A 1 276 ? -17.823 -0.164 7.697 1.00 55.31 276 SER A C 1
ATOM 2059 O O . SER A 1 276 ? -17.660 -0.201 6.477 1.00 55.31 276 SER A O 1
ATOM 2061 N N . SER A 1 277 ? -17.618 -1.218 8.495 1.00 63.81 277 SER A N 1
ATOM 2062 C CA . SER A 1 277 ? -17.075 -2.564 8.216 1.00 63.81 277 SER A CA 1
ATOM 2063 C C . SER A 1 277 ? -17.718 -3.383 7.076 1.00 63.81 277 SER A C 1
ATOM 2065 O O . SER A 1 277 ? -17.541 -4.597 7.011 1.00 63.81 277 SER A O 1
ATOM 2067 N N . GLY A 1 278 ? -18.469 -2.745 6.181 1.00 69.75 278 GLY A N 1
ATOM 2068 C CA . GLY A 1 278 ? -19.190 -3.353 5.072 1.00 69.75 278 GLY A CA 1
ATOM 2069 C C . GLY A 1 278 ? -19.165 -2.538 3.780 1.00 69.75 278 GLY A C 1
ATOM 2070 O O . GLY A 1 278 ? -19.923 -2.876 2.884 1.00 69.75 278 GLY A O 1
ATOM 2071 N N . SER A 1 279 ? -18.372 -1.471 3.649 1.00 79.00 279 SER A N 1
ATOM 2072 C CA . SER A 1 279 ? -18.371 -0.633 2.438 1.00 79.00 279 SER A CA 1
ATOM 2073 C C . SER A 1 279 ? -17.068 -0.770 1.641 1.00 79.00 279 SER A C 1
ATOM 2075 O O . SER A 1 279 ? -15.987 -0.593 2.185 1.00 79.00 279 SER A O 1
ATOM 2077 N N . ILE A 1 280 ? -17.187 -1.047 0.342 1.00 77.19 280 ILE A N 1
ATOM 2078 C CA . ILE A 1 280 ? -16.126 -0.983 -0.670 1.00 77.19 280 ILE A CA 1
ATOM 2079 C C . ILE A 1 280 ? -16.230 0.371 -1.355 1.00 77.19 280 ILE A C 1
ATOM 2081 O O . ILE A 1 280 ? -17.307 0.721 -1.836 1.00 77.19 280 ILE A O 1
ATOM 2085 N N . ILE A 1 281 ? -15.130 1.109 -1.460 1.00 75.75 281 ILE A N 1
ATOM 2086 C CA . ILE A 1 281 ? -15.078 2.325 -2.270 1.00 75.75 281 ILE A CA 1
ATOM 2087 C C . ILE A 1 281 ? -14.169 2.052 -3.454 1.00 75.75 281 ILE A C 1
ATOM 2089 O O . ILE A 1 281 ? -13.009 1.719 -3.274 1.00 75.75 281 ILE A O 1
ATOM 2093 N N . MET A 1 282 ? -14.674 2.233 -4.668 1.00 75.75 282 MET A N 1
ATOM 2094 C CA . MET A 1 282 ? -13.839 2.189 -5.862 1.00 75.75 282 MET A CA 1
ATOM 2095 C C . MET A 1 282 ? -13.799 3.557 -6.519 1.00 75.75 282 MET A C 1
ATOM 2097 O O . MET A 1 282 ? -14.827 4.068 -6.969 1.00 75.75 282 MET A O 1
ATOM 2101 N N . ALA A 1 283 ? -12.595 4.115 -6.617 1.00 67.94 283 ALA A N 1
ATOM 2102 C CA . ALA A 1 283 ? -12.311 5.244 -7.485 1.00 67.94 283 ALA A CA 1
ATOM 2103 C C . ALA A 1 283 ? -12.044 4.725 -8.903 1.00 67.94 283 ALA A C 1
ATOM 2105 O O . ALA A 1 283 ? -11.011 4.108 -9.158 1.00 67.94 283 ALA A O 1
ATOM 2106 N N . PHE A 1 284 ? -12.942 4.989 -9.848 1.00 64.50 284 PHE A N 1
ATOM 2107 C CA . PHE A 1 284 ? -12.653 4.760 -11.262 1.00 64.50 284 PHE A CA 1
ATOM 2108 C C . PHE A 1 284 ? -11.909 5.972 -11.822 1.00 64.50 284 PHE A C 1
ATOM 2110 O O . PHE A 1 284 ? -12.498 6.874 -12.413 1.00 64.50 284 PHE A O 1
ATOM 2117 N N . GLY A 1 285 ? -10.593 5.986 -11.613 1.00 52.72 285 GLY A N 1
ATOM 2118 C CA . GLY A 1 285 ? -9.674 6.804 -12.396 1.00 52.72 285 GLY A CA 1
ATOM 2119 C C . GLY A 1 285 ? -9.411 6.158 -13.760 1.00 52.72 285 GLY A C 1
ATOM 2120 O O . GLY A 1 285 ? -9.278 4.942 -13.860 1.00 52.72 285 GLY A O 1
ATOM 2121 N N . VAL A 1 286 ? -9.386 6.994 -14.796 1.00 42.53 286 VAL A N 1
ATOM 2122 C CA . VAL A 1 286 ? -9.058 6.734 -16.212 1.00 42.53 286 VAL A CA 1
ATOM 2123 C C . VAL A 1 286 ? -8.060 5.572 -16.402 1.00 42.53 286 VAL A C 1
ATOM 2125 O O . VAL A 1 286 ? -6.961 5.634 -15.853 1.00 42.53 286 VAL A O 1
ATOM 2128 N N . GLY A 1 287 ? -8.416 4.540 -17.183 1.00 50.47 287 GLY A N 1
ATOM 2129 C CA . GLY A 1 287 ? -7.481 3.477 -17.600 1.00 50.47 287 GLY A CA 1
ATOM 2130 C C . GLY A 1 287 ? -7.734 2.044 -17.105 1.00 50.47 287 GLY A C 1
ATOM 2131 O O . GLY A 1 287 ? -6.944 1.150 -17.416 1.00 50.47 287 GLY A O 1
ATOM 2132 N N . ALA A 1 288 ? -8.822 1.757 -16.381 1.00 52.94 288 ALA A N 1
ATOM 2133 C CA . ALA A 1 288 ? -9.230 0.373 -16.096 1.00 52.94 288 ALA A CA 1
ATOM 2134 C C . ALA A 1 288 ? -9.861 -0.283 -17.343 1.00 52.94 288 ALA A C 1
ATOM 2136 O O . ALA A 1 288 ? -11.018 -0.687 -17.323 1.00 52.94 288 ALA A O 1
ATOM 2137 N N . ASP A 1 289 ? -9.123 -0.366 -18.450 1.00 53.09 289 ASP A N 1
ATOM 2138 C CA . ASP A 1 289 ? -9.649 -0.712 -19.782 1.00 53.09 289 ASP A CA 1
ATOM 2139 C C . ASP A 1 289 ? -10.020 -2.197 -19.945 1.00 53.09 289 ASP A C 1
ATOM 2141 O O . ASP A 1 289 ? -10.496 -2.624 -20.999 1.00 53.09 289 ASP A O 1
ATOM 2145 N N . SER A 1 290 ? -9.826 -3.017 -18.907 1.00 63.56 290 SER A N 1
ATOM 2146 C CA . SER A 1 290 ? -10.173 -4.435 -18.935 1.00 63.56 290 SER A CA 1
ATOM 2147 C C . SER A 1 290 ? -10.947 -4.860 -17.692 1.00 63.56 290 SER A C 1
ATOM 2149 O O . SER A 1 290 ? -10.616 -4.491 -16.565 1.00 63.56 290 SER A O 1
ATOM 2151 N N . GLY A 1 291 ? -11.954 -5.717 -17.891 1.00 70.69 291 GLY A N 1
ATOM 2152 C CA . GLY A 1 291 ? -12.692 -6.335 -16.786 1.00 70.69 291 GLY A CA 1
ATOM 2153 C C . GLY A 1 291 ? -11.791 -7.107 -15.811 1.00 70.69 291 GLY A C 1
ATOM 2154 O O . GLY A 1 291 ? -12.172 -7.277 -14.662 1.00 70.69 291 GLY A O 1
ATOM 2155 N N . ALA A 1 292 ? -10.589 -7.520 -16.234 1.00 74.69 292 ALA A N 1
ATOM 2156 C CA . ALA A 1 292 ? -9.597 -8.159 -15.371 1.00 74.69 292 ALA A CA 1
ATOM 2157 C C . ALA A 1 292 ? -8.983 -7.185 -14.351 1.00 74.69 292 ALA A C 1
ATOM 2159 O O . ALA A 1 292 ? -8.927 -7.515 -13.171 1.00 74.69 292 ALA A O 1
ATOM 2160 N N . ILE A 1 293 ? -8.603 -5.969 -14.773 1.00 75.25 293 ILE A N 1
ATOM 2161 C CA . ILE A 1 293 ? -8.091 -4.931 -13.855 1.00 75.25 293 ILE A CA 1
ATOM 2162 C C . ILE A 1 293 ? -9.146 -4.615 -12.794 1.00 75.25 293 ILE A C 1
ATOM 2164 O O . ILE A 1 293 ? -8.857 -4.567 -11.603 1.00 75.25 293 ILE A O 1
ATOM 2168 N N . ALA A 1 294 ? -10.400 -4.470 -13.218 1.00 80.50 294 ALA A N 1
ATOM 2169 C CA . ALA A 1 294 ? -11.483 -4.208 -12.285 1.00 80.50 294 ALA A CA 1
ATOM 2170 C C . ALA A 1 294 ? -11.771 -5.372 -11.339 1.00 80.50 294 ALA A C 1
ATOM 2172 O O . ALA A 1 294 ? -12.129 -5.135 -10.193 1.00 80.50 294 ALA A O 1
ATOM 2173 N N . ALA A 1 295 ? -11.624 -6.614 -11.801 1.00 88.06 295 ALA A N 1
ATOM 2174 C CA . ALA A 1 295 ? -11.768 -7.792 -10.957 1.00 88.06 295 ALA A CA 1
ATOM 2175 C C . ALA A 1 295 ? -10.683 -7.841 -9.865 1.00 88.06 295 ALA A C 1
ATOM 2177 O O . ALA A 1 295 ? -11.008 -8.118 -8.713 1.00 88.06 295 ALA A O 1
ATOM 2178 N N . GLY A 1 296 ? -9.433 -7.500 -10.202 1.00 89.75 296 GLY A N 1
ATOM 2179 C CA . GLY A 1 296 ? -8.339 -7.366 -9.233 1.00 89.75 296 GLY A CA 1
ATOM 2180 C C . GLY A 1 296 ? -8.619 -6.283 -8.188 1.00 89.75 296 GLY A C 1
ATOM 2181 O O . GLY A 1 296 ? -8.608 -6.570 -6.995 1.00 89.75 296 GLY A O 1
ATOM 2182 N N . ILE A 1 297 ? -8.991 -5.074 -8.626 1.00 88.88 297 ILE A N 1
ATOM 2183 C CA . ILE A 1 297 ? -9.350 -3.967 -7.719 1.00 88.88 297 ILE A CA 1
ATOM 2184 C C . ILE A 1 297 ? -10.536 -4.353 -6.822 1.00 88.88 297 ILE A C 1
ATOM 2186 O O . ILE A 1 297 ? -10.497 -4.150 -5.615 1.00 88.88 297 ILE A O 1
ATOM 2190 N N . LEU A 1 298 ? -11.584 -4.965 -7.380 1.00 90.06 298 LEU A N 1
ATOM 2191 C CA . LEU A 1 298 ? -12.726 -5.442 -6.597 1.00 90.06 298 LEU A CA 1
ATOM 2192 C C . LEU A 1 298 ? -12.314 -6.458 -5.527 1.00 90.06 298 LEU A C 1
ATOM 2194 O O . LEU A 1 298 ? -12.863 -6.428 -4.427 1.00 90.06 298 LEU A O 1
ATOM 2198 N N . ALA A 1 299 ? -11.398 -7.372 -5.851 1.00 93.81 299 ALA A N 1
ATOM 2199 C CA . ALA A 1 299 ? -10.916 -8.378 -4.913 1.00 93.81 299 ALA A CA 1
ATOM 2200 C C . ALA A 1 299 ? -10.066 -7.751 -3.799 1.00 93.81 299 ALA A C 1
ATOM 2202 O O . ALA A 1 299 ? -10.261 -8.109 -2.638 1.00 93.81 299 ALA A O 1
ATOM 2203 N N . HIS A 1 300 ? -9.203 -6.786 -4.142 1.00 94.62 300 HIS A N 1
ATOM 2204 C CA . HIS A 1 300 ? -8.434 -5.972 -3.192 1.00 94.62 300 HIS A CA 1
ATOM 2205 C C . HIS A 1 300 ? -9.363 -5.273 -2.195 1.00 94.62 300 HIS A C 1
ATOM 2207 O O . HIS A 1 300 ? -9.290 -5.502 -0.989 1.00 94.62 300 HIS A O 1
ATOM 2213 N N . GLU A 1 301 ? -10.326 -4.502 -2.701 1.00 91.25 301 GLU A N 1
ATOM 2214 C CA . GLU A 1 301 ? -11.242 -3.740 -1.852 1.00 91.25 301 GLU A CA 1
ATOM 2215 C C . GLU A 1 301 ? -12.178 -4.636 -1.029 1.00 91.25 301 GLU A C 1
ATOM 2217 O O . GLU A 1 301 ? -12.483 -4.352 0.131 1.00 91.25 301 GLU A O 1
ATOM 2222 N N . TYR A 1 302 ? -12.631 -5.759 -1.595 1.00 92.88 302 TYR A N 1
ATOM 2223 C CA . TYR A 1 302 ? -13.408 -6.738 -0.837 1.00 92.88 302 TYR A CA 1
ATOM 2224 C C . TYR A 1 302 ? -12.590 -7.347 0.303 1.00 92.88 302 TYR A C 1
ATOM 2226 O O . TYR A 1 302 ? -13.135 -7.594 1.382 1.00 92.88 302 TYR A O 1
ATOM 2234 N N . TYR A 1 303 ? -11.286 -7.552 0.105 1.00 95.12 303 TYR A N 1
ATOM 2235 C CA . TYR A 1 303 ? -10.428 -8.047 1.169 1.00 95.12 303 TYR A CA 1
ATOM 2236 C C . TYR A 1 303 ? -10.355 -7.067 2.342 1.00 95.12 303 TYR A C 1
ATOM 2238 O O . TYR A 1 303 ? -10.411 -7.518 3.483 1.00 95.12 303 TYR A O 1
ATOM 2246 N N . HIS A 1 304 ? -10.361 -5.749 2.113 1.00 93.50 304 HIS A N 1
ATOM 2247 C CA . HIS A 1 304 ? -10.494 -4.786 3.213 1.00 93.50 304 HIS A CA 1
ATOM 2248 C C . HIS A 1 304 ? -11.775 -5.002 4.016 1.00 93.50 304 HIS A C 1
ATOM 2250 O O . HIS A 1 304 ? -11.726 -5.053 5.245 1.00 93.50 304 HIS A O 1
ATOM 2256 N N . VAL A 1 305 ? -12.915 -5.233 3.360 1.00 91.50 305 VAL A N 1
ATOM 2257 C CA . VAL A 1 305 ? -14.157 -5.563 4.076 1.00 91.50 305 VAL A CA 1
ATOM 2258 C C . VAL A 1 305 ? -13.993 -6.828 4.925 1.00 91.50 305 VAL A C 1
ATOM 2260 O O . VAL A 1 305 ? -14.451 -6.866 6.070 1.00 91.50 305 VAL A O 1
ATOM 2263 N N . LEU A 1 306 ? -13.292 -7.846 4.417 1.00 93.38 306 LEU A N 1
ATOM 2264 C CA . LEU A 1 306 ? -12.972 -9.033 5.209 1.00 93.38 306 LEU A CA 1
ATOM 2265 C C . LEU A 1 306 ? -12.058 -8.717 6.394 1.00 93.38 306 LEU A C 1
ATOM 2267 O O . LEU A 1 306 ? -12.311 -9.234 7.474 1.00 93.38 306 LEU A O 1
ATOM 2271 N N . GLN A 1 307 ? -11.042 -7.868 6.238 1.00 94.12 307 GLN A N 1
ATOM 2272 C CA . GLN A 1 307 ? -10.173 -7.449 7.345 1.00 94.12 307 GLN A CA 1
ATOM 2273 C C . GLN A 1 307 ? -10.994 -6.801 8.464 1.00 94.12 307 GLN A C 1
ATOM 2275 O O . GLN A 1 307 ? -10.853 -7.183 9.624 1.00 94.12 307 GLN A O 1
ATOM 2280 N N . PHE A 1 308 ? -11.903 -5.884 8.114 1.00 91.06 308 PHE A N 1
ATOM 2281 C CA . PHE A 1 308 ? -12.819 -5.258 9.070 1.00 91.06 308 PHE A CA 1
ATOM 2282 C C . PHE A 1 308 ? -13.736 -6.279 9.754 1.00 91.06 308 PHE A C 1
ATOM 2284 O O . PHE A 1 308 ? -13.945 -6.227 10.967 1.00 91.06 308 PHE A O 1
ATOM 2291 N N . HIS A 1 309 ? -14.299 -7.205 8.975 1.00 91.19 309 HIS A N 1
ATOM 2292 C CA . HIS A 1 309 ? -15.194 -8.234 9.491 1.00 91.19 309 HIS A CA 1
ATOM 2293 C C . HIS A 1 309 ? -14.473 -9.203 10.437 1.00 91.19 309 HIS A C 1
ATOM 2295 O O . HIS A 1 309 ? -14.987 -9.512 11.510 1.00 91.19 309 HIS A O 1
ATOM 2301 N N . LEU A 1 310 ? -13.281 -9.661 10.053 1.00 93.38 310 LEU A N 1
ATOM 2302 C CA . LEU A 1 310 ? -12.494 -10.651 10.784 1.00 93.38 310 LEU A CA 1
ATOM 2303 C C . LEU A 1 310 ? -11.837 -10.086 12.040 1.00 93.38 310 LEU A C 1
ATOM 2305 O O . LEU A 1 310 ? -11.660 -10.845 12.983 1.00 93.38 310 LEU A O 1
ATOM 2309 N N . ALA A 1 311 ? -11.492 -8.795 12.051 1.00 92.88 311 ALA A N 1
ATOM 2310 C CA . ALA A 1 311 ? -10.906 -8.114 13.205 1.00 92.88 311 ALA A CA 1
ATOM 2311 C C . ALA A 1 311 ? -11.955 -7.550 14.187 1.00 92.88 311 ALA A C 1
ATOM 2313 O O . ALA A 1 311 ? -11.577 -6.918 15.170 1.00 92.88 311 ALA A O 1
ATOM 2314 N N . GLU A 1 312 ? -13.256 -7.741 13.918 1.00 90.25 312 GLU A N 1
ATOM 2315 C CA . GLU A 1 312 ? -14.375 -7.152 14.679 1.00 90.25 312 GLU A CA 1
ATOM 2316 C C . GLU A 1 312 ? -14.265 -5.620 14.858 1.00 90.25 312 GLU A C 1
ATOM 2318 O O . GLU A 1 312 ? -14.720 -5.043 15.847 1.00 90.25 312 GLU A O 1
ATOM 2323 N N . GLY A 1 313 ? -13.663 -4.926 13.888 1.00 83.81 313 GLY A N 1
ATOM 2324 C CA . GLY A 1 313 ? -13.346 -3.507 14.011 1.00 83.81 313 GLY A CA 1
ATOM 2325 C C . GLY A 1 313 ? -12.423 -3.006 12.910 1.00 83.81 313 GLY A C 1
ATOM 2326 O O . GLY A 1 313 ? -12.118 -3.714 11.956 1.00 83.81 313 GLY A O 1
ATOM 2327 N N . SER A 1 314 ? -11.984 -1.751 13.020 1.00 76.38 314 SER A N 1
ATOM 2328 C CA . SER A 1 314 ? -11.098 -1.172 12.009 1.00 76.38 314 SER A CA 1
ATOM 2329 C C . SER A 1 314 ? -9.691 -1.769 12.090 1.00 76.38 314 SER A C 1
ATOM 2331 O O . SER A 1 314 ? -9.068 -1.671 13.156 1.00 76.38 314 SER A O 1
ATOM 2333 N N . PRO A 1 315 ? -9.134 -2.289 10.975 1.00 71.56 315 PRO A N 1
ATOM 2334 C CA . PRO A 1 315 ? -7.789 -2.861 10.954 1.00 71.56 315 PRO A CA 1
ATOM 2335 C C . PRO A 1 315 ? -6.713 -1.825 11.313 1.00 71.56 315 PRO A C 1
ATOM 2337 O O . PRO A 1 315 ? -5.648 -2.192 11.803 1.00 71.56 315 PRO A O 1
ATOM 2340 N N . TYR A 1 316 ? -7.003 -0.528 11.153 1.00 73.38 316 TYR A N 1
ATOM 2341 C CA . TYR A 1 316 ? -6.084 0.561 11.493 1.00 73.38 316 TYR A CA 1
ATOM 2342 C C . TYR A 1 316 ? -6.132 0.969 12.973 1.00 73.38 316 TYR A C 1
ATOM 2344 O O . TYR A 1 316 ? -5.173 1.545 13.485 1.00 73.38 316 TYR A O 1
ATOM 2352 N N . THR A 1 317 ? -7.219 0.670 13.693 1.00 67.06 317 THR A N 1
ATOM 2353 C CA . THR A 1 317 ? -7.374 1.107 15.097 1.00 67.06 317 THR A CA 1
ATOM 2354 C C . THR A 1 317 ? -6.476 0.351 16.081 1.00 67.06 317 THR A C 1
ATOM 2356 O O . THR A 1 317 ? -6.199 0.860 17.164 1.00 67.06 317 THR A O 1
ATOM 2359 N N . GLY A 1 318 ? -5.949 -0.811 15.682 1.00 72.56 318 GLY A N 1
ATOM 2360 C CA . GLY A 1 318 ? -5.031 -1.631 16.481 1.00 72.56 318 GLY A CA 1
ATOM 2361 C C . GLY A 1 318 ? -3.542 -1.306 16.314 1.00 72.56 318 GLY A C 1
ATOM 2362 O O . GLY A 1 318 ? -2.706 -1.986 16.906 1.00 72.56 318 GLY A O 1
ATOM 2363 N N . GLY A 1 319 ? -3.181 -0.300 15.507 1.00 86.62 319 GLY A N 1
ATOM 2364 C CA . GLY A 1 319 ? -1.778 0.024 15.219 1.00 86.62 319 GLY A CA 1
ATOM 2365 C C . GLY A 1 319 ? -1.091 -0.937 14.242 1.00 86.62 319 GLY A C 1
ATOM 2366 O O . GLY A 1 319 ? 0.135 -0.906 14.131 1.00 86.62 319 GLY A O 1
ATOM 2367 N N . THR A 1 320 ? -1.865 -1.769 13.537 1.00 92.81 320 THR A N 1
ATOM 2368 C CA . THR A 1 320 ? -1.388 -2.612 12.437 1.00 92.81 320 THR A CA 1
ATOM 2369 C C . THR A 1 320 ? -0.635 -1.767 11.403 1.00 92.81 320 THR A C 1
ATOM 2371 O O . THR A 1 320 ? -1.147 -0.721 10.988 1.00 92.81 320 THR A O 1
ATOM 2374 N N . PRO A 1 321 ? 0.568 -2.180 10.963 1.00 92.25 321 PRO A N 1
ATOM 2375 C CA . PRO A 1 321 ? 1.310 -1.450 9.944 1.00 92.25 321 PRO A CA 1
ATOM 2376 C C . PRO A 1 321 ? 0.532 -1.355 8.629 1.00 92.25 321 PRO A C 1
ATOM 2378 O O . PRO A 1 321 ? -0.015 -2.354 8.164 1.00 92.25 321 PRO A O 1
ATOM 2381 N N . GLY A 1 322 ? 0.544 -0.177 7.995 1.00 90.00 322 GLY A N 1
ATOM 2382 C CA . GLY A 1 322 ? -0.159 0.053 6.728 1.00 90.00 322 GLY A CA 1
ATOM 2383 C C . GLY A 1 322 ? 0.201 -0.980 5.661 1.00 90.00 322 GLY A C 1
ATOM 2384 O O . GLY A 1 322 ? -0.700 -1.549 5.054 1.00 90.00 322 GLY A O 1
ATOM 2385 N N . TRP A 1 323 ? 1.492 -1.306 5.509 1.00 93.69 323 TRP A N 1
ATOM 2386 C CA . TRP A 1 323 ? 1.964 -2.297 4.533 1.00 93.69 323 TRP A CA 1
ATOM 2387 C C . TRP A 1 323 ? 1.319 -3.677 4.703 1.00 93.69 323 TRP A C 1
ATOM 2389 O O . TRP A 1 323 ? 1.175 -4.389 3.719 1.00 93.69 323 TRP A O 1
ATOM 2399 N N . LEU A 1 324 ? 0.925 -4.067 5.921 1.00 94.94 324 LEU A N 1
ATOM 2400 C CA . LEU A 1 324 ? 0.264 -5.349 6.163 1.00 94.94 324 LEU A CA 1
ATOM 2401 C C . LEU A 1 324 ? -1.223 -5.271 5.804 1.00 94.94 324 LEU A C 1
ATOM 2403 O O . LEU A 1 324 ? -1.776 -6.241 5.287 1.00 94.94 324 LEU A O 1
ATOM 2407 N N . VAL A 1 325 ? -1.859 -4.116 6.029 1.00 93.94 325 VAL A N 1
ATOM 2408 C CA . VAL A 1 325 ? -3.246 -3.865 5.615 1.00 93.94 325 VAL A CA 1
ATOM 2409 C C . VAL A 1 325 ? -3.353 -3.903 4.091 1.00 93.94 325 VAL A C 1
ATOM 2411 O O . VAL A 1 325 ? -4.039 -4.771 3.558 1.00 93.94 325 VAL A O 1
ATOM 2414 N N . GLU A 1 326 ? -2.623 -3.043 3.383 1.00 92.50 326 GLU A N 1
ATOM 2415 C CA . GLU A 1 326 ? -2.705 -2.989 1.916 1.00 92.50 326 GLU A CA 1
ATOM 2416 C C . GLU A 1 326 ? -2.016 -4.168 1.247 1.00 92.50 326 GLU A C 1
ATOM 2418 O O . GLU A 1 326 ? -2.538 -4.738 0.297 1.00 92.50 326 GLU A O 1
ATOM 2423 N N . GLY A 1 327 ? -0.863 -4.589 1.766 1.00 95.44 327 GLY A N 1
ATOM 2424 C CA . GLY A 1 327 ? -0.122 -5.707 1.200 1.00 95.44 327 GLY A CA 1
ATOM 2425 C C . GLY A 1 327 ? -0.902 -7.012 1.265 1.00 95.44 327 GLY A C 1
ATOM 2426 O O . GLY A 1 327 ? -0.825 -7.810 0.339 1.00 95.44 327 GLY A O 1
ATOM 2427 N N . SER A 1 328 ? -1.694 -7.242 2.320 1.00 96.88 328 SER A N 1
ATOM 2428 C CA . SER A 1 328 ? -2.535 -8.443 2.369 1.00 96.88 328 SER A CA 1
ATOM 2429 C C . SER A 1 328 ? -3.756 -8.357 1.456 1.00 96.88 328 SER A C 1
ATOM 2431 O O . SER A 1 328 ? -4.179 -9.400 0.967 1.00 96.88 328 SER A O 1
ATOM 2433 N N . ALA A 1 329 ? -4.277 -7.157 1.184 1.00 95.56 329 ALA A N 1
ATOM 2434 C CA . ALA A 1 329 ? -5.333 -6.945 0.196 1.00 95.56 329 ALA A CA 1
ATOM 2435 C C . ALA A 1 329 ? -4.823 -7.149 -1.240 1.00 95.56 329 ALA A C 1
ATOM 2437 O O . ALA A 1 329 ? -5.447 -7.886 -2.004 1.00 95.56 329 ALA A O 1
ATOM 2438 N N . GLU A 1 330 ? -3.637 -6.629 -1.557 1.00 94.69 330 GLU A N 1
ATOM 2439 C CA . GLU A 1 330 ? -2.997 -6.817 -2.863 1.00 94.69 330 GLU A CA 1
ATOM 2440 C C . GLU A 1 330 ? -2.577 -8.287 -3.050 1.00 94.69 330 GLU A C 1
ATOM 2442 O O . GLU A 1 330 ? -2.870 -8.906 -4.065 1.00 94.69 330 GLU A O 1
ATOM 2447 N N . TYR A 1 331 ? -1.997 -8.930 -2.032 1.00 96.00 331 TYR A N 1
ATOM 2448 C CA . TYR A 1 331 ? -1.720 -10.372 -2.073 1.00 96.00 331 TYR A CA 1
ATOM 2449 C C . TYR A 1 331 ? -2.991 -11.210 -2.311 1.00 96.00 331 TYR A C 1
ATOM 2451 O O . TYR A 1 331 ? -2.983 -12.170 -3.087 1.00 96.00 331 TYR A O 1
ATOM 2459 N N . ALA A 1 332 ? -4.097 -10.849 -1.660 1.00 96.06 332 ALA A N 1
ATOM 2460 C CA . ALA A 1 332 ? -5.374 -11.529 -1.816 1.00 96.06 332 ALA A CA 1
ATOM 2461 C C . ALA A 1 332 ? -5.997 -11.316 -3.209 1.00 96.06 332 ALA A C 1
ATOM 2463 O O . ALA A 1 332 ? -6.617 -12.242 -3.743 1.00 96.06 332 ALA A O 1
ATOM 2464 N N . SER A 1 333 ? -5.810 -10.139 -3.816 1.00 94.62 333 SER A N 1
ATOM 2465 C CA . SER A 1 333 ? -6.252 -9.856 -5.186 1.00 94.62 333 SER A CA 1
ATOM 2466 C C . SER A 1 333 ? -5.491 -10.716 -6.205 1.00 94.62 333 SER A C 1
ATOM 2468 O O . SER A 1 333 ? -6.111 -11.321 -7.082 1.00 94.62 333 SER A O 1
ATOM 2470 N N . GLU A 1 334 ? -4.183 -10.897 -6.014 1.00 93.44 334 GLU A N 1
ATOM 2471 C CA . GLU A 1 334 ? -3.347 -11.767 -6.850 1.00 93.44 334 GLU A CA 1
ATOM 2472 C C . GLU A 1 334 ? -3.705 -13.255 -6.698 1.00 93.44 334 GLU A C 1
ATOM 2474 O O . GLU A 1 334 ? -3.717 -14.021 -7.670 1.00 93.44 334 GLU A O 1
ATOM 2479 N N . LEU A 1 335 ? -4.056 -13.688 -5.480 1.00 94.44 335 LEU A N 1
ATOM 2480 C CA . LEU A 1 335 ? -4.595 -15.030 -5.252 1.00 94.44 335 LEU A CA 1
ATOM 2481 C C . LEU A 1 335 ? -5.920 -15.246 -5.993 1.00 94.44 335 LEU A C 1
ATOM 2483 O O . LEU A 1 335 ? -6.136 -16.327 -6.549 1.00 94.44 335 LEU A O 1
ATOM 2487 N N . TYR A 1 336 ? -6.796 -14.238 -6.009 1.00 95.31 336 TYR A N 1
ATOM 2488 C CA . TYR A 1 336 ? -8.057 -14.282 -6.749 1.00 95.31 336 TYR A CA 1
ATOM 2489 C C . TYR A 1 336 ? -7.835 -14.306 -8.267 1.00 95.31 336 TYR A C 1
ATOM 2491 O O . TYR A 1 336 ? -8.497 -15.071 -8.971 1.00 95.31 336 TYR A O 1
ATOM 2499 N N . ALA A 1 337 ? -6.863 -13.537 -8.770 1.00 92.12 337 ALA A N 1
ATOM 2500 C CA . ALA A 1 337 ? -6.470 -13.539 -10.179 1.00 92.12 337 ALA A CA 1
ATOM 2501 C C . ALA A 1 337 ? -5.979 -14.920 -10.660 1.00 92.12 337 ALA A C 1
ATOM 2503 O O . ALA A 1 337 ? -5.961 -15.192 -11.863 1.00 92.12 337 ALA A O 1
ATOM 2504 N N . GLY A 1 338 ? -5.627 -15.816 -9.730 1.00 91.44 338 GLY A N 1
ATOM 2505 C CA . GLY A 1 338 ? -5.265 -17.198 -10.025 1.00 91.44 338 GLY A CA 1
ATOM 2506 C C . GLY A 1 338 ? -3.888 -17.328 -10.668 1.00 91.44 338 GLY A C 1
ATOM 2507 O O . GLY A 1 338 ? -3.629 -18.319 -11.356 1.00 91.44 338 GLY A O 1
ATOM 2508 N N . LEU A 1 339 ? -3.013 -16.340 -10.461 1.00 81.56 339 LEU A N 1
ATOM 2509 C CA . LEU A 1 339 ? -1.631 -16.421 -10.912 1.00 81.56 339 LEU A CA 1
ATOM 2510 C C . LEU A 1 339 ? -0.912 -17.577 -10.195 1.00 81.56 339 LEU A C 1
ATOM 2512 O O . LEU A 1 339 ? -1.055 -17.729 -8.975 1.00 81.56 339 LEU A O 1
ATOM 2516 N N . PRO A 1 340 ? -0.125 -18.397 -10.916 1.00 86.88 340 PRO A N 1
ATOM 2517 C CA . PRO A 1 340 ? 0.768 -19.363 -10.288 1.00 86.88 340 PRO A CA 1
ATOM 2518 C C . PRO A 1 340 ? 1.702 -18.679 -9.283 1.00 86.88 340 PRO A C 1
ATOM 2520 O O . PRO A 1 340 ? 2.168 -17.569 -9.533 1.00 86.88 340 PRO A O 1
ATOM 2523 N N . ASP A 1 341 ? 2.038 -19.356 -8.180 1.00 84.44 341 ASP A N 1
ATOM 2524 C CA . ASP A 1 341 ? 2.842 -18.756 -7.100 1.00 84.44 341 ASP A CA 1
ATOM 2525 C C . ASP A 1 341 ? 4.179 -18.179 -7.594 1.00 84.44 341 ASP A C 1
ATOM 2527 O O . ASP A 1 341 ? 4.597 -17.115 -7.147 1.00 84.44 341 ASP A O 1
ATOM 2531 N N . ALA A 1 342 ? 4.837 -18.850 -8.546 1.00 78.44 342 ALA A N 1
ATOM 2532 C CA . ALA A 1 342 ? 6.094 -18.376 -9.123 1.00 78.44 342 ALA A CA 1
ATOM 2533 C C . ALA A 1 342 ? 5.924 -17.072 -9.921 1.00 78.44 342 ALA A C 1
ATOM 2535 O O . ALA A 1 342 ? 6.750 -16.170 -9.789 1.00 78.44 342 ALA A O 1
ATOM 2536 N N . ASP A 1 343 ? 4.848 -16.961 -10.704 1.00 79.75 343 ASP A N 1
ATOM 2537 C CA . ASP A 1 343 ? 4.566 -15.786 -11.531 1.00 79.75 343 ASP A CA 1
ATOM 2538 C C . ASP A 1 343 ? 4.147 -14.603 -10.653 1.00 79.75 343 ASP A C 1
ATOM 2540 O O . ASP A 1 343 ? 4.705 -13.515 -10.786 1.00 79.75 343 ASP A O 1
ATOM 2544 N N . ARG A 1 344 ? 3.259 -14.842 -9.675 1.00 88.62 344 ARG A N 1
ATOM 2545 C CA . ARG A 1 344 ? 2.859 -13.842 -8.672 1.00 88.62 344 ARG A CA 1
ATOM 2546 C C . ARG A 1 344 ? 4.076 -13.287 -7.936 1.00 88.62 344 ARG A C 1
ATOM 2548 O O . ARG A 1 344 ? 4.265 -12.077 -7.859 1.00 88.62 344 ARG A O 1
ATOM 2555 N N . ARG A 1 345 ? 4.934 -14.167 -7.408 1.00 85.00 345 ARG A N 1
ATOM 2556 C CA . ARG A 1 345 ? 6.162 -13.755 -6.710 1.00 85.00 345 ARG A CA 1
ATOM 2557 C C . ARG A 1 345 ? 7.080 -12.949 -7.608 1.00 85.00 345 ARG A C 1
ATOM 2559 O O . ARG A 1 345 ? 7.676 -11.987 -7.137 1.00 85.00 345 ARG A O 1
ATOM 2566 N N . ALA A 1 346 ? 7.204 -13.332 -8.877 1.00 82.31 346 ALA A N 1
ATOM 2567 C CA . ALA A 1 346 ? 8.032 -12.608 -9.825 1.00 82.31 346 ALA A CA 1
ATOM 2568 C C . ALA A 1 346 ? 7.513 -11.198 -10.099 1.00 82.31 346 ALA A C 1
ATOM 2570 O O . ALA A 1 346 ? 8.296 -10.251 -10.102 1.00 82.31 346 ALA A O 1
ATOM 2571 N N . GLU A 1 347 ? 6.209 -11.050 -10.294 1.00 83.06 347 GLU A N 1
ATOM 2572 C CA . GLU A 1 347 ? 5.576 -9.756 -10.520 1.00 83.06 347 GLU A CA 1
ATOM 2573 C C . GLU A 1 347 ? 5.701 -8.838 -9.299 1.00 83.06 347 GLU A C 1
ATOM 2575 O O . GLU A 1 347 ? 6.199 -7.716 -9.419 1.00 83.06 347 GLU A O 1
ATOM 2580 N N . LEU A 1 348 ? 5.366 -9.345 -8.109 1.00 85.44 348 LEU A N 1
ATOM 2581 C CA . LEU A 1 348 ? 5.494 -8.601 -6.855 1.00 85.44 348 LEU A CA 1
ATOM 2582 C C . LEU A 1 348 ? 6.948 -8.226 -6.552 1.00 85.44 348 LEU A C 1
ATOM 2584 O O . LEU A 1 348 ? 7.223 -7.094 -6.158 1.00 85.44 348 LEU A O 1
ATOM 2588 N N . ALA A 1 349 ? 7.896 -9.143 -6.773 1.00 83.94 349 ALA A N 1
ATOM 2589 C CA . ALA A 1 349 ? 9.315 -8.873 -6.573 1.00 83.94 349 ALA A CA 1
ATOM 2590 C C . ALA A 1 349 ? 9.799 -7.732 -7.468 1.00 83.94 349 ALA A C 1
ATOM 2592 O O . ALA A 1 349 ? 10.444 -6.811 -6.971 1.00 83.94 349 ALA A O 1
ATOM 2593 N N . VAL A 1 350 ? 9.446 -7.751 -8.755 1.00 80.38 350 VAL A N 1
ATOM 2594 C CA . VAL A 1 350 ? 9.831 -6.698 -9.704 1.00 80.38 350 VAL A CA 1
ATOM 2595 C C . VAL A 1 350 ? 9.197 -5.360 -9.344 1.00 80.38 350 VAL A C 1
ATOM 2597 O O . VAL A 1 350 ? 9.910 -4.365 -9.272 1.00 80.38 350 VAL A O 1
ATOM 2600 N N . ARG A 1 351 ? 7.893 -5.323 -9.052 1.00 79.31 351 ARG A N 1
ATOM 2601 C CA . ARG A 1 351 ? 7.208 -4.088 -8.635 1.00 79.31 351 ARG A CA 1
ATOM 2602 C C . ARG A 1 351 ? 7.773 -3.528 -7.325 1.00 79.31 351 ARG A C 1
ATOM 2604 O O . ARG A 1 351 ? 7.868 -2.319 -7.154 1.00 79.31 351 ARG A O 1
ATOM 2611 N N . SER A 1 352 ? 8.250 -4.400 -6.434 1.00 80.50 352 SER A N 1
ATOM 2612 C CA . SER A 1 352 ? 8.887 -3.995 -5.180 1.00 80.50 352 SER A CA 1
ATOM 2613 C C . SER A 1 352 ? 10.286 -3.387 -5.342 1.00 80.50 352 SER A C 1
ATOM 2615 O O . SER A 1 352 ? 10.849 -2.937 -4.349 1.00 80.50 352 SER A O 1
ATOM 2617 N N . LEU A 1 353 ? 10.894 -3.398 -6.534 1.00 72.50 353 LEU A N 1
ATOM 2618 C CA . LEU A 1 353 ? 12.268 -2.918 -6.737 1.00 72.50 353 LEU A CA 1
ATOM 2619 C C . LEU A 1 353 ? 12.421 -1.406 -6.811 1.00 72.50 353 LEU A C 1
ATOM 2621 O O . LEU A 1 353 ? 13.560 -0.952 -6.870 1.00 72.50 353 LEU A O 1
ATOM 2625 N N . ASP A 1 354 ? 11.333 -0.636 -6.805 1.00 71.06 354 ASP A N 1
ATOM 2626 C CA . ASP A 1 354 ? 11.428 0.819 -6.881 1.00 71.06 354 ASP A CA 1
ATOM 2627 C C . ASP A 1 354 ? 12.401 1.341 -5.790 1.00 71.06 354 ASP A C 1
ATOM 2629 O O . ASP A 1 354 ? 12.136 1.163 -4.591 1.00 71.06 354 ASP A O 1
ATOM 2633 N N . PRO A 1 355 ? 13.542 1.958 -6.173 1.00 59.19 355 PRO A N 1
ATOM 2634 C CA . PRO A 1 355 ? 14.555 2.444 -5.238 1.00 59.19 355 PRO A CA 1
ATOM 2635 C C . PRO A 1 355 ? 14.014 3.473 -4.238 1.00 59.19 355 PRO A C 1
ATOM 2637 O O . PRO A 1 355 ? 14.581 3.633 -3.155 1.00 59.19 355 PRO A O 1
ATOM 2640 N N . ALA A 1 356 ? 12.908 4.152 -4.564 1.00 63.28 356 ALA A N 1
ATOM 2641 C CA . ALA A 1 356 ? 12.235 5.084 -3.664 1.00 63.28 356 ALA A CA 1
ATOM 2642 C C . ALA A 1 356 ? 11.516 4.381 -2.495 1.00 63.28 356 ALA A C 1
ATOM 2644 O O . ALA A 1 356 ? 11.146 5.026 -1.514 1.00 63.28 356 ALA A O 1
ATOM 2645 N N . THR A 1 357 ? 11.343 3.059 -2.564 1.00 66.56 357 THR A N 1
ATOM 2646 C CA . THR A 1 357 ? 10.489 2.286 -1.649 1.00 66.56 357 THR A CA 1
ATOM 2647 C C . THR A 1 357 ? 11.166 1.959 -0.310 1.00 66.56 357 THR A C 1
ATOM 2649 O O . THR A 1 357 ? 10.536 1.335 0.537 1.00 66.56 357 THR A O 1
ATOM 2652 N N . GLY A 1 358 ? 12.420 2.372 -0.073 1.00 81.75 358 GLY A N 1
ATOM 2653 C CA . GLY A 1 358 ? 13.112 2.198 1.216 1.00 81.75 358 GLY A CA 1
ATOM 2654 C C . GLY A 1 358 ? 13.065 0.765 1.779 1.00 81.75 358 GLY A C 1
ATOM 2655 O O . GLY A 1 358 ? 12.911 -0.211 1.036 1.00 81.75 358 GLY A O 1
ATOM 2656 N N . THR A 1 359 ? 13.203 0.627 3.103 1.00 87.56 359 THR A N 1
ATOM 2657 C CA . THR A 1 359 ? 12.914 -0.638 3.808 1.00 87.56 359 THR A CA 1
ATOM 2658 C C . THR A 1 359 ? 11.415 -0.765 4.083 1.00 87.56 359 THR A C 1
ATOM 2660 O O . THR A 1 359 ? 10.737 0.243 4.278 1.00 87.56 359 THR A O 1
ATOM 2663 N N . LEU A 1 360 ? 10.887 -1.989 4.183 1.00 90.50 360 LEU A N 1
ATOM 2664 C CA . LEU A 1 360 ? 9.473 -2.227 4.518 1.00 90.50 360 LEU A CA 1
ATOM 2665 C C . LEU A 1 360 ? 9.092 -1.595 5.868 1.00 90.50 360 LEU A C 1
ATOM 2667 O O . LEU A 1 360 ? 7.970 -1.138 6.061 1.00 90.50 360 LEU A O 1
ATOM 2671 N N . ARG A 1 361 ? 10.035 -1.563 6.818 1.00 90.50 361 ARG A N 1
ATOM 2672 C CA . ARG A 1 361 ? 9.816 -0.983 8.150 1.00 90.50 361 ARG A CA 1
ATOM 2673 C C . ARG A 1 361 ? 9.643 0.535 8.099 1.00 90.50 361 ARG A C 1
ATOM 2675 O O . ARG A 1 361 ? 8.838 1.080 8.851 1.00 90.50 361 ARG A O 1
ATOM 2682 N N . GLU A 1 362 ? 10.448 1.213 7.290 1.00 83.62 362 GLU A N 1
ATOM 2683 C CA . GLU A 1 362 ? 10.462 2.678 7.197 1.00 83.62 362 GLU A CA 1
ATOM 2684 C C . GLU A 1 362 ? 9.406 3.188 6.219 1.00 83.62 362 GLU A C 1
ATOM 2686 O O . GLU A 1 362 ? 8.868 4.285 6.390 1.00 83.62 362 GLU A O 1
ATOM 2691 N N . ASN A 1 363 ? 9.081 2.380 5.213 1.00 76.38 363 ASN A N 1
ATOM 2692 C CA . ASN A 1 363 ? 8.124 2.752 4.203 1.00 76.38 363 ASN A CA 1
ATOM 2693 C C . ASN A 1 363 ? 6.697 2.520 4.680 1.00 76.38 363 ASN A C 1
ATOM 2695 O O . ASN A 1 363 ? 6.151 1.420 4.636 1.00 76.38 363 ASN A O 1
ATOM 2699 N N . THR A 1 364 ? 6.086 3.609 5.127 1.00 62.88 364 THR A N 1
ATOM 2700 C CA . THR A 1 364 ? 4.676 3.605 5.499 1.00 62.88 364 THR A CA 1
ATOM 2701 C C . THR A 1 364 ? 3.776 4.249 4.451 1.00 62.88 364 THR A C 1
ATOM 2703 O O . THR A 1 364 ? 2.571 4.034 4.558 1.00 62.88 364 THR A O 1
ATOM 2706 N N . ARG A 1 365 ? 4.303 5.039 3.487 1.00 63.34 365 ARG A N 1
ATOM 2707 C CA . ARG A 1 365 ? 3.491 5.875 2.563 1.00 63.34 365 ARG A CA 1
ATOM 2708 C C . ARG A 1 365 ? 4.155 6.340 1.242 1.00 63.34 365 ARG A C 1
ATOM 2710 O O . ARG A 1 365 ? 3.534 7.139 0.547 1.00 63.34 365 ARG A O 1
ATOM 2717 N N . THR A 1 366 ? 5.371 5.926 0.874 1.00 55.22 366 THR A N 1
ATOM 2718 C CA . THR A 1 366 ? 6.080 6.457 -0.323 1.00 55.22 366 THR A CA 1
ATOM 2719 C C . THR A 1 366 ? 6.451 5.351 -1.322 1.00 55.22 366 THR A C 1
ATOM 2721 O O . THR A 1 366 ? 6.907 4.298 -0.903 1.00 55.22 366 THR A O 1
ATOM 2724 N N . GLY A 1 367 ? 6.306 5.564 -2.637 1.00 59.78 367 GLY A N 1
ATOM 2725 C CA . GLY A 1 367 ? 6.584 4.535 -3.670 1.00 59.78 367 GLY A CA 1
ATOM 2726 C C . GLY A 1 367 ? 5.470 3.482 -3.829 1.00 59.78 367 GLY A C 1
ATOM 2727 O O . GLY A 1 367 ? 4.398 3.639 -3.244 1.00 59.78 367 GLY A O 1
ATOM 2728 N N . ASP A 1 368 ? 5.696 2.409 -4.605 1.00 71.19 368 ASP A N 1
ATOM 2729 C CA . ASP A 1 368 ? 4.753 1.270 -4.748 1.00 71.19 368 ASP A CA 1
ATOM 2730 C C . ASP A 1 368 ? 4.831 0.322 -3.533 1.00 71.19 368 ASP A C 1
ATOM 2732 O O . ASP A 1 368 ? 5.288 -0.824 -3.583 1.00 71.19 368 ASP A O 1
ATOM 2736 N N . TRP A 1 369 ? 4.408 0.833 -2.378 1.00 84.00 369 TRP A N 1
ATOM 2737 C CA . TRP A 1 369 ? 4.413 0.084 -1.123 1.00 84.00 369 TRP A CA 1
ATOM 2738 C C . TRP A 1 369 ? 3.358 -1.036 -1.079 1.00 84.00 369 TRP A C 1
ATOM 2740 O O . TRP A 1 369 ? 3.464 -1.923 -0.231 1.00 84.00 369 TRP A O 1
ATOM 2750 N N . TYR A 1 370 ? 2.391 -1.042 -2.006 1.00 90.50 370 TYR A N 1
ATOM 2751 C CA . TYR A 1 370 ? 1.411 -2.120 -2.168 1.00 90.50 370 TYR A CA 1
ATOM 2752 C C . TYR A 1 370 ? 2.104 -3.401 -2.618 1.00 90.50 370 TYR A C 1
ATOM 2754 O O . TYR A 1 370 ? 2.004 -4.422 -1.937 1.00 90.50 370 TYR A O 1
ATOM 2762 N N . ALA A 1 371 ? 2.889 -3.334 -3.698 1.00 90.69 371 ALA A N 1
ATOM 2763 C CA . ALA A 1 371 ? 3.630 -4.491 -4.189 1.00 90.69 371 ALA A CA 1
ATOM 2764 C C . ALA A 1 371 ? 4.668 -4.996 -3.176 1.00 90.69 371 ALA A C 1
ATOM 2766 O O . ALA A 1 371 ? 4.811 -6.204 -2.972 1.00 90.69 371 ALA A O 1
ATOM 2767 N N . LEU A 1 372 ? 5.370 -4.078 -2.499 1.00 91.88 372 LEU A N 1
ATOM 2768 C CA . LEU A 1 372 ? 6.315 -4.442 -1.441 1.00 91.88 372 LEU A CA 1
ATOM 2769 C C . LEU A 1 372 ? 5.608 -5.123 -0.255 1.00 91.88 372 LEU A C 1
ATOM 2771 O O . LEU A 1 372 ? 6.087 -6.144 0.244 1.00 91.88 372 LEU A O 1
ATOM 2775 N N . GLY A 1 373 ? 4.463 -4.587 0.175 1.00 94.75 373 GLY A N 1
ATOM 2776 C CA . GLY A 1 373 ? 3.629 -5.185 1.214 1.00 94.75 373 GLY A CA 1
ATOM 2777 C C . GLY A 1 373 ? 3.095 -6.559 0.807 1.00 94.75 373 GLY A C 1
ATOM 2778 O O . GLY A 1 373 ? 3.137 -7.495 1.603 1.00 94.75 373 GLY A O 1
ATOM 2779 N N . ALA A 1 374 ? 2.651 -6.720 -0.438 1.00 95.19 374 ALA A N 1
ATOM 2780 C CA . ALA A 1 374 ? 2.163 -7.993 -0.959 1.00 95.19 374 ALA A CA 1
ATOM 2781 C C . ALA A 1 374 ? 3.265 -9.051 -1.036 1.00 95.19 374 ALA A C 1
ATOM 2783 O O . ALA A 1 374 ? 3.043 -10.190 -0.629 1.00 95.19 374 ALA A O 1
ATOM 2784 N N . LEU A 1 375 ? 4.477 -8.679 -1.466 1.00 94.94 375 LEU A N 1
ATOM 2785 C CA . LEU A 1 375 ? 5.637 -9.574 -1.434 1.00 94.94 375 LEU A CA 1
ATOM 2786 C C . LEU A 1 375 ? 5.971 -10.017 -0.001 1.00 94.94 375 LEU A C 1
ATOM 2788 O O . LEU A 1 375 ? 6.313 -11.177 0.234 1.00 94.94 375 LEU A O 1
ATOM 2792 N N . ALA A 1 376 ? 5.861 -9.102 0.963 1.00 96.38 376 ALA A N 1
ATOM 2793 C CA . ALA A 1 376 ? 6.029 -9.400 2.381 1.00 96.38 376 ALA A CA 1
ATOM 2794 C C . ALA A 1 376 ? 4.983 -10.389 2.908 1.00 96.38 376 ALA A C 1
ATOM 2796 O O . ALA A 1 376 ? 5.336 -11.325 3.628 1.00 96.38 376 ALA A O 1
ATOM 2797 N N . VAL A 1 377 ? 3.714 -10.217 2.534 1.00 97.44 377 VAL A N 1
ATOM 2798 C CA . VAL A 1 377 ? 2.632 -11.131 2.928 1.00 97.44 377 VAL A CA 1
ATOM 2799 C C . VAL A 1 377 ? 2.767 -12.497 2.251 1.00 97.44 377 VAL A C 1
ATOM 2801 O O . VAL A 1 377 ? 2.572 -13.519 2.911 1.00 97.44 377 VAL A O 1
ATOM 2804 N N . ASP A 1 378 ? 3.176 -12.551 0.982 1.00 96.19 378 ASP A N 1
ATOM 2805 C CA . ASP A 1 378 ? 3.480 -13.810 0.291 1.00 96.19 378 ASP A CA 1
ATOM 2806 C C . ASP A 1 378 ? 4.591 -14.591 1.016 1.00 96.19 378 ASP A C 1
ATOM 2808 O O . ASP A 1 378 ? 4.427 -15.773 1.321 1.00 96.19 378 ASP A O 1
ATOM 2812 N N . TRP A 1 379 ? 5.674 -13.913 1.412 1.00 96.44 379 TRP A N 1
ATOM 2813 C CA . TRP A 1 379 ? 6.745 -14.536 2.194 1.00 96.44 379 TRP A CA 1
ATOM 2814 C C . TRP A 1 379 ? 6.268 -15.016 3.572 1.00 96.44 379 TRP A C 1
ATOM 2816 O O . TRP A 1 379 ? 6.624 -16.110 4.011 1.00 96.44 379 TRP A O 1
ATOM 2826 N N . LEU A 1 380 ? 5.455 -14.215 4.269 1.00 97.94 380 LEU A N 1
ATOM 2827 C CA . LEU A 1 380 ? 4.924 -14.558 5.591 1.00 97.94 380 LEU A CA 1
ATOM 2828 C C . LEU A 1 380 ? 3.993 -15.769 5.553 1.00 97.94 380 LEU A C 1
ATOM 2830 O O . LEU A 1 380 ? 4.078 -16.638 6.420 1.00 97.94 380 LEU A O 1
ATOM 2834 N N . THR A 1 381 ? 3.118 -15.839 4.553 1.00 96.81 381 THR A N 1
ATOM 2835 C CA . THR A 1 381 ? 2.204 -16.973 4.370 1.00 96.81 381 THR A CA 1
ATOM 2836 C C . THR A 1 381 ? 2.957 -18.250 4.002 1.00 96.81 381 THR A C 1
ATOM 2838 O O . THR A 1 381 ? 2.689 -19.307 4.575 1.00 96.81 381 THR A O 1
ATOM 2841 N N . GLU A 1 382 ? 3.974 -18.165 3.139 1.00 95.62 382 GLU A N 1
ATOM 2842 C CA . GLU A 1 382 ? 4.878 -19.290 2.876 1.00 95.62 382 GLU A CA 1
ATOM 2843 C C . GLU A 1 382 ? 5.614 -19.732 4.150 1.00 95.62 382 GLU A C 1
ATOM 2845 O O . GLU A 1 382 ? 5.647 -20.925 4.460 1.00 95.62 382 GLU A O 1
ATOM 2850 N N . HIS A 1 383 ? 6.148 -18.784 4.927 1.00 96.94 383 HIS A N 1
ATOM 2851 C CA . HIS A 1 383 ? 6.835 -19.071 6.186 1.00 96.94 383 HIS A CA 1
ATOM 2852 C C . HIS A 1 383 ? 5.930 -19.785 7.200 1.00 96.94 383 HIS A C 1
ATOM 2854 O O . HIS A 1 383 ? 6.359 -20.741 7.848 1.00 96.94 383 HIS A O 1
ATOM 2860 N N . ALA A 1 384 ? 4.676 -19.347 7.305 1.00 97.75 384 ALA A N 1
ATOM 2861 C CA . ALA A 1 384 ? 3.668 -19.921 8.190 1.00 97.75 384 ALA A CA 1
ATOM 2862 C C . ALA A 1 384 ? 3.122 -21.280 7.704 1.00 97.75 384 ALA A C 1
ATOM 2864 O O . ALA A 1 384 ? 2.340 -21.922 8.406 1.00 97.75 384 ALA A O 1
ATOM 2865 N N . GLY A 1 385 ? 3.540 -21.745 6.522 1.00 95.81 385 GLY A N 1
ATOM 2866 C CA . GLY A 1 385 ? 3.152 -23.039 5.967 1.00 95.81 385 GLY A CA 1
ATOM 2867 C C . GLY A 1 385 ? 1.808 -23.039 5.236 1.00 95.81 385 GLY A C 1
ATOM 2868 O O . GLY A 1 385 ? 1.242 -24.113 5.028 1.00 95.81 385 GLY A O 1
ATOM 2869 N N . GLY A 1 386 ? 1.291 -21.872 4.843 1.00 93.00 386 GLY A N 1
ATOM 2870 C CA . GLY A 1 386 ? 0.065 -21.775 4.060 1.00 93.00 386 GLY A CA 1
ATOM 2871 C C . GLY A 1 386 ? -0.457 -20.352 3.878 1.00 93.00 386 GLY A C 1
ATOM 2872 O O . GLY A 1 386 ? -0.272 -19.467 4.713 1.00 93.00 386 GLY A O 1
ATOM 2873 N N . ASP A 1 387 ? -1.201 -20.167 2.795 1.00 92.50 387 ASP A N 1
ATOM 2874 C CA . ASP A 1 387 ? -1.898 -18.923 2.468 1.00 92.50 387 ASP A CA 1
ATOM 2875 C C . ASP A 1 387 ? -2.902 -18.489 3.544 1.00 92.50 387 ASP A C 1
ATOM 2877 O O . ASP A 1 387 ? -3.125 -17.303 3.708 1.00 92.50 387 ASP A O 1
ATOM 2881 N N . GLY A 1 388 ? -3.464 -19.389 4.354 1.00 95.56 388 GLY A N 1
ATOM 2882 C CA . GLY A 1 388 ? -4.415 -19.036 5.417 1.00 95.56 388 GLY A CA 1
ATOM 2883 C C . GLY A 1 388 ? -3.874 -18.124 6.533 1.00 95.56 388 GLY A C 1
ATOM 2884 O O . GLY A 1 388 ? -4.673 -17.536 7.264 1.00 95.56 388 GLY A O 1
ATOM 2885 N N . ALA A 1 389 ? -2.553 -17.960 6.673 1.00 97.62 389 ALA A N 1
ATOM 2886 C CA . ALA A 1 389 ? -1.955 -17.218 7.789 1.00 97.62 389 ALA A CA 1
ATOM 2887 C C . ALA A 1 389 ? -2.338 -15.726 7.817 1.00 97.62 389 ALA A C 1
ATOM 2889 O O . ALA A 1 389 ? -2.642 -15.188 8.880 1.00 97.62 389 ALA A O 1
ATOM 2890 N N . HIS A 1 390 ? -2.418 -15.066 6.656 1.00 96.88 390 HIS A N 1
ATOM 2891 C CA . HIS A 1 390 ? -2.855 -13.664 6.585 1.00 96.88 390 HIS A CA 1
ATOM 2892 C C . HIS A 1 390 ? -4.309 -13.466 7.055 1.00 96.88 390 HIS A C 1
ATOM 2894 O O . HIS A 1 390 ? -4.611 -12.448 7.664 1.00 96.88 390 HIS A O 1
ATOM 2900 N N . VAL A 1 391 ? -5.199 -14.445 6.850 1.00 97.38 391 VAL A N 1
ATOM 2901 C CA . VAL A 1 391 ? -6.574 -14.435 7.382 1.00 97.38 391 VAL A CA 1
ATOM 2902 C C . VAL A 1 391 ? -6.571 -14.720 8.883 1.00 97.38 391 VAL A C 1
ATOM 2904 O O . VAL A 1 391 ? -7.332 -14.100 9.627 1.00 97.38 391 VAL A O 1
ATOM 2907 N N . GLN A 1 392 ? -5.713 -15.637 9.342 1.00 97.75 392 GLN A N 1
ATOM 2908 C CA . GLN A 1 392 ? -5.572 -15.937 10.767 1.00 97.75 392 GLN A CA 1
ATOM 2909 C C . GLN A 1 392 ? -5.154 -14.699 11.559 1.00 97.75 392 GLN A C 1
ATOM 2911 O O . GLN A 1 392 ? -5.732 -14.443 12.607 1.00 97.75 392 GLN A O 1
ATOM 2916 N N . TYR A 1 393 ? -4.233 -13.893 11.031 1.00 97.62 393 TYR A N 1
ATOM 2917 C CA . TYR A 1 393 ? -3.818 -12.632 11.645 1.00 97.62 393 TYR A CA 1
ATOM 2918 C C . TYR A 1 393 ? -5.001 -11.719 12.006 1.00 97.62 393 TYR A C 1
ATOM 2920 O O . TYR A 1 393 ? -5.099 -11.247 13.138 1.00 97.62 393 TYR A O 1
ATOM 2928 N N . TRP A 1 394 ? -5.947 -11.528 11.081 1.00 96.50 394 TRP A N 1
ATOM 2929 C CA . TRP A 1 394 ? -7.131 -10.703 11.337 1.00 96.50 394 TRP A CA 1
ATOM 2930 C C . TRP A 1 394 ? -8.052 -11.321 12.394 1.00 96.50 394 TRP A C 1
ATOM 2932 O O . TRP A 1 394 ? -8.575 -10.599 13.237 1.00 96.50 394 TRP A O 1
ATOM 2942 N N . ARG A 1 395 ? -8.193 -12.654 12.413 1.00 96.00 395 ARG A N 1
ATOM 2943 C CA . ARG A 1 395 ? -8.953 -13.362 13.460 1.00 96.00 395 ARG A CA 1
ATOM 2944 C C . ARG A 1 395 ? -8.310 -13.222 14.840 1.00 96.00 395 ARG A C 1
ATOM 2946 O O . ARG A 1 395 ? -9.023 -13.095 15.829 1.00 96.00 395 ARG A O 1
ATOM 2953 N N . GLU A 1 396 ? -6.981 -13.233 14.917 1.00 96.44 396 GLU A N 1
ATOM 2954 C CA . GLU A 1 396 ? -6.265 -13.024 16.180 1.00 96.44 396 GLU A CA 1
ATOM 2955 C C . GLU A 1 396 ? -6.484 -11.605 16.720 1.00 96.44 396 GLU A C 1
ATOM 2957 O O . GLU A 1 396 ? -6.656 -11.430 17.926 1.00 96.44 396 GLU A O 1
ATOM 2962 N N . LEU A 1 397 ? -6.575 -10.590 15.852 1.00 95.06 397 LEU A N 1
ATOM 2963 C CA . LEU A 1 397 ? -6.902 -9.222 16.273 1.00 95.06 397 LEU A CA 1
ATOM 2964 C C . LEU A 1 397 ? -8.287 -9.115 16.933 1.00 95.06 397 LEU A C 1
ATOM 2966 O O . LEU A 1 397 ? -8.420 -8.402 17.928 1.00 95.06 397 LEU A O 1
ATOM 2970 N N . ALA A 1 398 ? -9.291 -9.864 16.462 1.00 94.19 398 ALA A N 1
ATOM 2971 C CA . ALA A 1 398 ? -10.622 -9.886 17.086 1.00 94.19 398 ALA A CA 1
ATOM 2972 C C . ALA A 1 398 ? -10.616 -10.411 18.532 1.00 94.19 398 ALA A C 1
ATOM 2974 O O . ALA A 1 398 ? -11.534 -10.137 19.302 1.00 94.19 398 ALA A O 1
ATOM 2975 N N . THR A 1 399 ? -9.562 -11.116 18.955 1.00 94.50 399 THR A N 1
ATOM 2976 C CA . THR A 1 399 ? -9.409 -11.535 20.359 1.00 94.50 399 THR A CA 1
ATOM 2977 C C . THR A 1 399 ? -9.030 -10.380 21.298 1.00 94.50 399 THR A C 1
ATOM 2979 O O . THR A 1 399 ? -8.980 -10.564 22.516 1.00 94.50 399 THR A O 1
ATOM 2982 N N . GLY A 1 400 ? -8.766 -9.187 20.750 1.00 93.25 400 GLY A N 1
ATOM 2983 C CA . GLY A 1 400 ? -8.265 -8.023 21.480 1.00 93.25 400 GLY A CA 1
ATOM 2984 C C . GLY A 1 400 ? -6.749 -8.039 21.698 1.00 93.25 400 GLY A C 1
ATOM 2985 O O . GLY A 1 400 ? -6.242 -7.245 22.494 1.00 93.25 400 GLY A O 1
ATOM 2986 N N . ALA A 1 401 ? -6.026 -8.940 21.027 1.00 94.44 401 ALA A N 1
ATOM 2987 C CA . ALA A 1 401 ? -4.570 -8.996 21.065 1.00 94.44 401 ALA A CA 1
ATOM 2988 C C . ALA A 1 401 ? -3.941 -7.719 20.484 1.00 94.44 401 ALA A C 1
ATOM 2990 O O . ALA A 1 401 ? -4.465 -7.112 19.547 1.00 94.44 401 ALA A O 1
ATOM 2991 N N . ALA A 1 402 ? -2.777 -7.328 21.010 1.00 94.94 402 ALA A N 1
ATOM 2992 C CA . ALA A 1 402 ? -1.956 -6.327 20.340 1.00 94.94 402 ALA A CA 1
ATOM 2993 C C . ALA A 1 402 ? -1.519 -6.870 18.973 1.00 94.94 402 ALA A C 1
ATOM 2995 O O . ALA A 1 402 ? -1.296 -8.073 18.819 1.00 94.94 402 ALA A O 1
ATOM 2996 N N . TRP A 1 403 ? -1.366 -6.000 17.973 1.00 95.88 403 TRP A N 1
ATOM 2997 C CA . TRP A 1 403 ? -1.085 -6.457 16.612 1.00 95.88 403 TRP A CA 1
ATOM 2998 C C . TRP A 1 403 ? 0.206 -7.274 16.508 1.00 95.88 403 TRP A C 1
ATOM 3000 O O . TRP A 1 403 ? 0.284 -8.165 15.673 1.00 95.88 403 TRP A O 1
ATOM 3010 N N . GLN A 1 404 ? 1.203 -7.007 17.354 1.00 97.25 404 GLN A N 1
ATOM 3011 C CA . GLN A 1 404 ? 2.447 -7.774 17.406 1.00 97.25 404 GLN A CA 1
ATOM 3012 C C . GLN A 1 404 ? 2.208 -9.210 17.880 1.00 97.25 404 GLN A C 1
ATOM 3014 O O . GLN A 1 404 ? 2.779 -10.134 17.307 1.00 97.25 404 GLN A O 1
ATOM 3019 N N . ASP A 1 405 ? 1.347 -9.389 18.883 1.00 97.44 405 ASP A N 1
ATOM 3020 C CA . ASP A 1 405 ? 0.995 -10.706 19.416 1.00 97.44 405 ASP A CA 1
ATOM 3021 C C . ASP A 1 405 ? 0.154 -11.480 18.393 1.00 97.44 405 ASP A C 1
ATOM 3023 O O . ASP A 1 405 ? 0.420 -12.650 18.131 1.00 97.44 405 ASP A O 1
ATOM 3027 N N . ALA A 1 406 ? -0.806 -10.810 17.741 1.00 97.12 406 ALA A N 1
ATOM 3028 C CA . ALA A 1 406 ? -1.579 -11.383 16.638 1.00 97.12 406 ALA A CA 1
ATOM 3029 C C . ALA A 1 406 ? -0.682 -11.782 15.454 1.00 97.12 406 ALA A C 1
ATOM 3031 O O . ALA A 1 406 ? -0.873 -12.832 14.842 1.00 97.12 406 ALA A O 1
ATOM 3032 N N . PHE A 1 407 ? 0.325 -10.960 15.145 1.00 98.00 407 PHE A N 1
ATOM 3033 C CA . PHE A 1 407 ? 1.314 -11.227 14.103 1.00 98.00 407 PHE A CA 1
ATOM 3034 C C . PHE A 1 407 ? 2.144 -12.469 14.438 1.00 98.00 407 PHE A C 1
ATOM 3036 O O . PHE A 1 407 ? 2.270 -13.370 13.611 1.00 98.00 407 PHE A O 1
ATOM 3043 N N . GLU A 1 408 ? 2.671 -12.557 15.660 1.00 98.38 408 GLU A N 1
ATOM 3044 C CA . GLU A 1 408 ? 3.446 -13.719 16.097 1.00 98.38 408 GLU A CA 1
ATOM 3045 C C . GLU A 1 408 ? 2.598 -14.992 16.152 1.00 98.38 408 GLU A C 1
ATOM 3047 O O . GLU A 1 408 ? 3.058 -16.044 15.708 1.00 98.38 408 GLU A O 1
ATOM 3052 N N . ALA A 1 409 ? 1.348 -14.901 16.609 1.00 98.12 409 ALA A N 1
ATOM 3053 C CA . ALA A 1 409 ? 0.421 -16.027 16.632 1.00 98.12 409 ALA A CA 1
ATOM 3054 C C . ALA A 1 409 ? 0.102 -16.555 15.224 1.00 98.12 409 ALA A C 1
ATOM 3056 O O . ALA A 1 409 ? 0.093 -17.768 15.008 1.00 98.12 409 ALA A O 1
ATOM 3057 N N . ALA A 1 410 ? -0.128 -15.662 14.259 1.00 98.19 410 ALA A N 1
ATOM 3058 C CA . ALA A 1 410 ? -0.500 -16.042 12.899 1.00 98.19 410 ALA A CA 1
ATOM 3059 C C . ALA A 1 410 ? 0.684 -16.518 12.049 1.00 98.19 410 ALA A C 1
ATOM 3061 O O . ALA A 1 410 ? 0.539 -17.457 11.267 1.00 98.19 410 ALA A O 1
ATOM 3062 N N . PHE A 1 411 ? 1.848 -15.877 12.188 1.00 98.44 411 PHE A N 1
ATOM 3063 C CA . PHE A 1 411 ? 2.996 -16.112 11.310 1.00 98.44 411 PHE A CA 1
ATOM 3064 C C . PHE A 1 411 ? 4.147 -16.875 11.972 1.00 98.44 411 PHE A C 1
ATOM 3066 O O . PHE A 1 411 ? 5.091 -17.262 11.288 1.00 98.44 411 PHE A O 1
ATOM 3073 N N . GLY A 1 412 ? 4.113 -17.088 13.289 1.00 98.19 412 GLY A N 1
ATOM 3074 C CA . GLY A 1 412 ? 5.179 -17.779 14.023 1.00 98.19 412 GLY A CA 1
ATOM 3075 C C . GLY A 1 412 ? 6.485 -16.984 14.142 1.00 98.19 412 GLY A C 1
ATOM 3076 O O . GLY A 1 412 ? 7.536 -17.564 14.422 1.00 98.19 412 GLY A O 1
ATOM 3077 N N . LEU A 1 413 ? 6.445 -15.666 13.915 1.00 98.25 413 LEU A N 1
ATOM 3078 C CA . LEU A 1 413 ? 7.591 -14.759 14.006 1.00 98.25 413 LEU A CA 1
ATOM 3079 C C . LEU A 1 413 ? 7.208 -13.476 14.727 1.00 98.25 413 LEU A C 1
ATOM 3081 O O . LEU A 1 413 ? 6.151 -12.915 14.473 1.00 98.25 413 LEU A O 1
ATOM 3085 N N . THR A 1 414 ? 8.122 -12.931 15.525 1.00 98.25 414 THR A N 1
ATOM 3086 C CA . THR A 1 414 ? 7.980 -11.546 15.981 1.00 98.25 414 THR A CA 1
ATOM 3087 C C . THR A 1 414 ? 8.135 -10.582 14.794 1.00 98.25 414 THR A C 1
ATOM 3089 O O . THR A 1 414 ? 8.894 -10.883 13.860 1.00 98.25 414 THR A O 1
ATOM 3092 N N . PRO A 1 415 ? 7.512 -9.387 14.824 1.00 97.19 415 PRO A N 1
ATOM 3093 C CA . PRO A 1 415 ? 7.681 -8.397 13.761 1.00 97.19 415 PRO A CA 1
ATOM 3094 C C . PRO A 1 415 ? 9.150 -8.053 13.481 1.00 97.19 415 PRO A C 1
ATOM 3096 O O . PRO A 1 415 ? 9.561 -7.976 12.328 1.00 97.19 415 PRO A O 1
ATOM 3099 N N . ASP A 1 416 ? 9.983 -7.913 14.518 1.00 97.31 416 ASP A N 1
ATOM 3100 C CA . ASP A 1 416 ? 11.408 -7.612 14.340 1.00 97.31 416 ASP A CA 1
ATOM 3101 C C . ASP A 1 416 ? 12.181 -8.747 13.661 1.00 97.31 416 ASP A C 1
ATOM 3103 O O . ASP A 1 416 ? 13.034 -8.487 12.809 1.00 97.31 416 ASP A O 1
ATOM 3107 N N . ALA A 1 417 ? 11.878 -10.003 14.001 1.00 97.94 417 ALA A N 1
ATOM 3108 C CA . ALA A 1 417 ? 12.471 -11.152 13.327 1.00 97.94 417 ALA A CA 1
ATOM 3109 C C . ALA A 1 417 ? 12.032 -11.222 11.860 1.00 97.94 417 ALA A C 1
ATOM 3111 O O . ALA A 1 417 ? 12.861 -11.521 10.999 1.00 97.94 417 ALA A O 1
ATOM 3112 N N . PHE A 1 418 ? 10.763 -10.917 11.581 1.00 97.69 418 PHE A N 1
ATOM 3113 C CA . PHE A 1 418 ? 10.242 -10.807 10.225 1.00 97.69 418 PHE A CA 1
ATOM 3114 C C . PHE A 1 418 ? 10.986 -9.736 9.425 1.00 97.69 418 PHE A C 1
ATOM 3116 O O . PHE A 1 418 ? 11.613 -10.087 8.431 1.00 97.69 418 PHE A O 1
ATOM 3123 N N . TYR A 1 419 ? 10.999 -8.474 9.872 1.00 96.38 419 TYR A N 1
ATOM 3124 C CA . TYR A 1 419 ? 11.634 -7.383 9.123 1.00 96.38 419 TYR A CA 1
ATOM 3125 C C . TYR A 1 419 ? 13.099 -7.698 8.798 1.00 96.38 419 TYR A C 1
ATOM 3127 O O . TYR A 1 419 ? 13.529 -7.554 7.660 1.00 96.38 419 TYR A O 1
ATOM 3135 N N . ASN A 1 420 ? 13.857 -8.214 9.770 1.00 95.62 420 ASN A N 1
ATOM 3136 C CA . ASN A 1 420 ? 15.261 -8.562 9.550 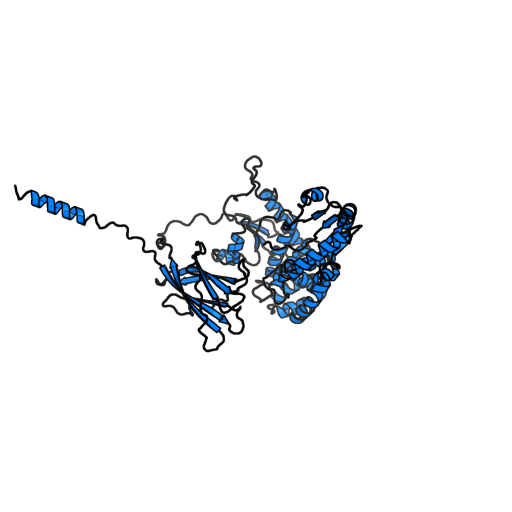1.00 95.62 420 ASN A CA 1
ATOM 3137 C C . ASN A 1 420 ? 15.449 -9.677 8.508 1.00 95.62 420 ASN A C 1
ATOM 3139 O O . ASN A 1 420 ? 16.424 -9.658 7.763 1.00 95.62 420 ASN A O 1
ATOM 3143 N N . ARG A 1 421 ? 14.548 -10.665 8.462 1.00 96.94 421 ARG A N 1
ATOM 3144 C CA . ARG A 1 421 ? 14.618 -11.766 7.487 1.00 96.94 421 ARG A CA 1
ATOM 3145 C C . ARG A 1 421 ? 14.108 -11.346 6.116 1.00 96.94 421 ARG A C 1
ATOM 3147 O O . ARG A 1 421 ? 14.697 -11.736 5.113 1.00 96.94 421 ARG A O 1
ATOM 3154 N N . PHE A 1 422 ? 13.049 -10.547 6.078 1.00 95.19 422 PHE A N 1
ATOM 3155 C CA . PHE A 1 422 ? 12.444 -10.087 4.841 1.00 95.19 422 PHE A CA 1
ATOM 3156 C C . PHE A 1 422 ? 13.393 -9.195 4.041 1.00 95.19 422 PHE A C 1
ATOM 3158 O O . PHE A 1 422 ? 13.533 -9.398 2.842 1.00 95.19 422 PHE A O 1
ATOM 3165 N N . GLU A 1 423 ? 14.130 -8.289 4.690 1.00 92.31 423 GLU A N 1
ATOM 3166 C CA . GLU A 1 423 ? 15.105 -7.440 3.985 1.00 92.31 423 GLU A CA 1
ATOM 3167 C C . GLU A 1 423 ? 16.283 -8.238 3.396 1.00 92.31 423 GLU A C 1
ATOM 3169 O O . GLU A 1 423 ? 16.888 -7.822 2.411 1.00 92.31 423 GLU A O 1
ATOM 3174 N N . VAL A 1 424 ? 16.592 -9.417 3.949 1.00 92.94 424 VAL A N 1
ATOM 3175 C CA . VAL A 1 424 ? 17.559 -10.352 3.347 1.00 92.94 424 VAL A CA 1
ATOM 3176 C C . VAL A 1 424 ? 16.928 -11.112 2.178 1.00 92.94 424 VAL A C 1
ATOM 3178 O O . VAL A 1 424 ? 17.563 -11.276 1.139 1.00 92.94 424 VAL A O 1
ATOM 3181 N N . TYR A 1 425 ? 15.676 -11.548 2.330 1.00 93.00 425 TYR A N 1
ATOM 3182 C CA . TYR A 1 425 ? 14.934 -12.293 1.314 1.00 93.00 425 TYR A CA 1
ATOM 3183 C C . TYR A 1 425 ? 14.606 -11.457 0.071 1.00 93.00 425 TYR A C 1
ATOM 3185 O O . TYR A 1 425 ? 14.757 -11.944 -1.044 1.00 93.00 425 TYR A O 1
ATOM 3193 N N . ARG A 1 426 ? 14.166 -10.206 0.234 1.00 87.81 426 ARG A N 1
ATOM 3194 C CA . ARG A 1 426 ? 13.685 -9.340 -0.854 1.00 87.81 426 ARG A CA 1
ATOM 3195 C C . ARG A 1 426 ? 14.624 -9.295 -2.070 1.00 87.81 426 ARG A C 1
ATOM 3197 O O . ARG A 1 426 ? 14.155 -9.594 -3.170 1.00 87.81 426 ARG A O 1
ATOM 3204 N N . PRO A 1 427 ? 15.934 -9.000 -1.935 1.00 85.44 427 PRO A N 1
ATOM 3205 C CA . PRO A 1 427 ? 16.832 -9.028 -3.086 1.00 85.44 427 PRO A CA 1
ATOM 3206 C C . PRO A 1 427 ? 16.989 -10.436 -3.678 1.00 85.44 427 PRO A C 1
ATOM 3208 O O . PRO A 1 427 ? 17.165 -10.561 -4.885 1.00 85.44 427 PRO A O 1
ATOM 3211 N N . GLU A 1 428 ? 16.913 -11.502 -2.875 1.00 87.44 428 GLU A N 1
ATOM 3212 C CA . GLU A 1 428 ? 16.967 -12.889 -3.360 1.00 87.44 428 GLU A CA 1
ATOM 3213 C C . GLU A 1 428 ? 15.727 -13.276 -4.166 1.00 87.44 428 GLU A C 1
ATOM 3215 O O . GLU A 1 428 ? 15.868 -13.898 -5.218 1.00 87.44 428 GLU A O 1
ATOM 3220 N N . ALA A 1 429 ? 14.537 -12.862 -3.728 1.00 84.50 429 ALA A N 1
ATOM 3221 C CA . ALA A 1 429 ? 13.278 -13.074 -4.439 1.00 84.50 429 ALA A CA 1
ATOM 3222 C C . ALA A 1 429 ? 13.315 -12.445 -5.837 1.00 84.50 429 ALA A C 1
ATOM 3224 O O . ALA A 1 429 ? 12.902 -13.057 -6.825 1.00 84.50 429 ALA A O 1
ATOM 3225 N N . VAL A 1 430 ? 13.902 -11.252 -5.936 1.00 80.62 430 VAL A N 1
ATOM 3226 C CA . VAL A 1 430 ? 14.166 -10.582 -7.212 1.00 80.62 430 VAL A CA 1
ATOM 3227 C C . VAL A 1 430 ? 15.133 -11.394 -8.072 1.00 80.62 430 VAL A C 1
ATOM 3229 O O . VAL A 1 430 ? 14.838 -11.650 -9.239 1.00 80.62 430 VAL A O 1
ATOM 3232 N N . ARG A 1 431 ? 16.263 -11.861 -7.517 1.00 80.50 431 ARG A N 1
ATOM 3233 C CA . ARG A 1 431 ? 17.218 -12.676 -8.298 1.00 80.50 431 ARG A CA 1
ATOM 3234 C C . ARG A 1 431 ? 16.598 -13.978 -8.777 1.00 80.50 431 ARG A C 1
ATOM 3236 O O . ARG A 1 431 ? 16.863 -14.407 -9.893 1.00 80.50 431 ARG A O 1
ATOM 3243 N N . ALA A 1 432 ? 15.799 -14.624 -7.937 1.00 79.94 432 ALA A N 1
ATOM 3244 C CA . ALA A 1 432 ? 15.170 -15.893 -8.266 1.00 79.94 432 ALA A CA 1
ATOM 3245 C C . ALA A 1 432 ? 14.122 -15.731 -9.373 1.00 79.94 432 ALA A C 1
ATOM 3247 O O . ALA A 1 432 ? 14.073 -16.545 -10.294 1.00 79.94 432 ALA A O 1
ATOM 3248 N N . SER A 1 433 ? 13.311 -14.675 -9.295 1.00 76.94 433 SER A N 1
ATOM 3249 C CA . SER A 1 433 ? 12.258 -14.405 -10.272 1.00 76.94 433 SER A CA 1
ATOM 3250 C C . SER A 1 433 ? 12.804 -13.926 -11.608 1.00 76.94 433 SER A C 1
ATOM 3252 O O . SER A 1 433 ? 12.376 -14.398 -12.662 1.00 76.94 433 SER A O 1
ATOM 3254 N N . ARG A 1 434 ? 13.776 -13.013 -11.578 1.00 73.25 434 ARG A N 1
ATOM 3255 C CA . ARG A 1 434 ? 14.413 -12.459 -12.770 1.00 73.25 434 ARG A CA 1
ATOM 3256 C C . ARG A 1 434 ? 15.931 -12.417 -12.575 1.00 73.25 434 ARG A C 1
ATOM 3258 O O . ARG A 1 434 ? 16.477 -11.370 -12.235 1.00 73.25 434 ARG A O 1
ATOM 3265 N N . PRO A 1 435 ? 16.640 -13.526 -12.865 1.00 67.62 435 PRO A N 1
ATOM 3266 C CA . PRO A 1 435 ? 18.087 -13.625 -12.651 1.00 67.62 435 PRO A CA 1
ATOM 3267 C C . PRO A 1 435 ? 18.899 -12.531 -13.341 1.00 67.62 435 PRO A C 1
ATOM 3269 O O . PRO A 1 435 ? 19.953 -12.160 -12.848 1.00 67.62 435 PRO A O 1
ATOM 3272 N N . HIS A 1 436 ? 18.398 -12.001 -14.460 1.00 63.22 436 HIS A N 1
ATOM 3273 C CA . HIS A 1 436 ? 19.032 -10.893 -15.169 1.00 63.22 436 HIS A CA 1
ATOM 3274 C C . HIS A 1 436 ? 18.896 -9.565 -14.408 1.00 63.22 436 HIS A C 1
ATOM 3276 O O . HIS A 1 436 ? 19.904 -8.894 -14.220 1.00 63.22 436 HIS A O 1
ATOM 3282 N N . LEU A 1 437 ? 17.707 -9.247 -13.872 1.00 62.03 437 LEU A N 1
ATOM 3283 C CA . LEU A 1 437 ? 17.461 -7.981 -13.168 1.00 62.03 437 LEU A CA 1
ATOM 3284 C C . LEU A 1 437 ? 18.303 -7.824 -11.903 1.00 62.03 437 LEU A C 1
ATOM 3286 O O . LEU A 1 437 ? 18.655 -6.716 -11.524 1.00 62.03 437 LEU A O 1
ATOM 3290 N N . ALA A 1 438 ? 18.640 -8.921 -11.233 1.00 57.44 438 ALA A N 1
ATOM 3291 C CA . ALA A 1 438 ? 19.444 -8.844 -10.022 1.00 57.44 438 ALA A CA 1
ATOM 3292 C C . ALA A 1 438 ? 20.902 -8.441 -10.252 1.00 57.44 438 ALA A C 1
ATOM 3294 O O . ALA A 1 438 ? 21.504 -7.830 -9.367 1.00 57.44 438 ALA A O 1
ATOM 3295 N N . ASP A 1 439 ? 21.454 -8.787 -11.412 1.00 58.16 439 ASP A N 1
ATOM 3296 C CA . ASP A 1 439 ? 22.793 -8.363 -11.812 1.00 58.16 439 ASP A CA 1
ATOM 3297 C C . ASP A 1 439 ? 22.757 -6.909 -12.338 1.00 58.16 439 ASP A C 1
ATOM 3299 O O . ASP A 1 439 ? 23.732 -6.171 -12.185 1.00 58.16 439 ASP A O 1
ATOM 3303 N N . ASP A 1 440 ? 21.609 -6.472 -12.875 1.00 57.41 440 ASP A N 1
ATOM 3304 C CA . ASP A 1 440 ? 21.380 -5.120 -13.410 1.00 57.41 440 ASP A CA 1
ATOM 3305 C C . ASP A 1 440 ? 21.327 -4.012 -12.340 1.00 57.41 440 ASP A C 1
ATOM 3307 O O . ASP A 1 440 ? 21.573 -2.850 -12.662 1.00 57.41 440 ASP A O 1
ATOM 3311 N N . ILE A 1 441 ? 21.051 -4.355 -11.072 1.00 55.34 441 ILE A N 1
ATOM 3312 C CA . ILE A 1 441 ? 20.994 -3.400 -9.941 1.00 55.34 441 ILE A CA 1
ATOM 3313 C C . ILE A 1 441 ? 22.385 -2.817 -9.610 1.00 55.34 441 ILE A C 1
ATOM 3315 O O . ILE A 1 441 ? 22.507 -1.762 -8.988 1.00 55.34 441 ILE A O 1
ATOM 3319 N N . ALA A 1 442 ? 23.470 -3.495 -10.001 1.00 57.84 442 ALA A N 1
ATOM 3320 C CA . ALA A 1 442 ? 24.834 -3.036 -9.723 1.00 57.84 442 ALA A CA 1
ATOM 3321 C C . ALA A 1 442 ? 25.474 -2.301 -10.913 1.00 57.84 442 ALA A C 1
ATOM 3323 O O . ALA A 1 442 ? 26.168 -1.298 -10.722 1.00 57.84 442 ALA A O 1
ATOM 3324 N N . GLU A 1 443 ? 25.254 -2.784 -12.138 1.00 61.91 443 GLU A N 1
ATOM 3325 C CA . GLU A 1 443 ? 25.797 -2.201 -13.365 1.00 61.91 443 GLU A CA 1
ATOM 3326 C C . GLU A 1 443 ? 24.807 -2.382 -14.529 1.00 61.91 443 GLU A C 1
ATOM 3328 O O . GLU A 1 443 ? 24.292 -3.483 -14.705 1.00 61.91 443 GLU A O 1
ATOM 3333 N N . PRO A 1 444 ? 24.586 -1.365 -15.386 1.00 66.25 444 PRO A N 1
ATOM 3334 C CA . PRO A 1 444 ? 23.752 -1.521 -16.574 1.00 66.25 444 PRO A CA 1
ATOM 3335 C C . PRO A 1 444 ? 24.298 -2.629 -17.484 1.00 66.25 444 PRO A C 1
ATOM 3337 O O . PRO A 1 444 ? 25.392 -2.497 -18.054 1.00 66.25 444 PRO A O 1
ATOM 3340 N N . ILE A 1 445 ? 23.541 -3.711 -17.675 1.00 73.44 445 ILE A N 1
ATOM 3341 C CA . ILE A 1 445 ? 23.969 -4.803 -18.547 1.00 73.44 445 ILE A CA 1
ATOM 3342 C C . ILE A 1 445 ? 23.527 -4.501 -19.973 1.00 73.44 445 ILE A C 1
ATOM 3344 O O . ILE A 1 445 ? 22.349 -4.364 -20.295 1.00 73.44 445 ILE A O 1
ATOM 3348 N N . VAL A 1 446 ? 24.500 -4.447 -20.880 1.00 78.88 446 VAL A N 1
ATOM 3349 C CA . VAL A 1 446 ? 24.229 -4.507 -22.317 1.00 78.88 446 VAL A CA 1
ATOM 3350 C C . VAL A 1 446 ? 24.363 -5.956 -22.764 1.00 78.88 446 VAL A C 1
ATOM 3352 O O . VAL A 1 446 ? 25.468 -6.509 -22.755 1.00 78.88 446 VAL A O 1
ATOM 3355 N N . VAL A 1 447 ? 23.241 -6.556 -23.154 1.00 78.94 447 VAL A N 1
ATOM 3356 C CA . VAL A 1 447 ? 23.160 -7.917 -23.689 1.00 78.94 447 VAL A CA 1
ATOM 3357 C C . VAL A 1 447 ? 23.104 -7.831 -25.207 1.00 78.94 447 VAL A C 1
ATOM 3359 O O . VAL A 1 447 ? 22.133 -7.335 -25.774 1.00 78.94 447 VAL A O 1
ATOM 3362 N N . THR A 1 448 ? 24.139 -8.316 -25.887 1.00 78.62 448 THR A N 1
ATOM 3363 C CA . THR A 1 448 ? 24.134 -8.434 -27.348 1.00 78.62 448 THR A CA 1
ATOM 3364 C C . THR A 1 448 ? 23.539 -9.772 -27.773 1.00 78.62 448 THR A C 1
ATOM 3366 O O . THR A 1 448 ? 23.882 -10.827 -27.237 1.00 78.62 448 THR A O 1
ATOM 3369 N N . VAL A 1 449 ? 22.633 -9.744 -28.747 1.00 76.50 449 VAL A N 1
ATOM 3370 C CA . VAL A 1 449 ? 22.017 -10.939 -29.321 1.00 76.50 449 VAL A CA 1
ATOM 3371 C C . VAL A 1 449 ? 22.110 -10.877 -30.841 1.00 76.50 449 VAL A C 1
ATOM 3373 O O . VAL A 1 449 ? 21.540 -9.996 -31.479 1.00 76.50 449 VAL A O 1
ATOM 3376 N N . GLY A 1 450 ? 22.831 -11.835 -31.417 1.00 81.88 450 GLY A N 1
ATOM 3377 C CA . GLY A 1 450 ? 23.157 -11.837 -32.841 1.00 81.88 450 GLY A CA 1
ATOM 3378 C C . GLY A 1 450 ? 24.396 -11.000 -33.168 1.00 81.88 450 GLY A C 1
ATOM 3379 O O . GLY A 1 450 ? 25.243 -10.755 -32.303 1.00 81.88 450 GLY A O 1
ATOM 3380 N N . GLU A 1 451 ? 24.536 -10.591 -34.427 1.00 84.81 451 GLU A N 1
ATOM 3381 C CA . GLU A 1 451 ? 25.727 -9.880 -34.912 1.00 84.81 451 GLU A CA 1
ATOM 3382 C C . GLU A 1 451 ? 25.568 -8.363 -34.758 1.00 84.81 451 GLU A C 1
ATOM 3384 O O . GLU A 1 451 ? 25.330 -7.630 -35.715 1.00 84.81 451 GLU A O 1
ATOM 3389 N N . VAL A 1 452 ? 25.721 -7.871 -33.527 1.00 82.25 452 VAL A N 1
ATOM 3390 C CA . VAL A 1 452 ? 25.773 -6.426 -33.260 1.00 82.25 452 VAL A CA 1
ATOM 3391 C C . VAL A 1 452 ? 27.197 -5.910 -33.510 1.00 82.25 452 VAL A C 1
ATOM 3393 O O . VAL A 1 452 ? 28.144 -6.416 -32.899 1.00 82.25 452 VAL A O 1
ATOM 3396 N N . PRO A 1 453 ? 27.399 -4.877 -34.353 1.00 87.06 453 PRO A N 1
ATOM 3397 C CA . PRO A 1 453 ? 28.720 -4.287 -34.534 1.00 87.06 453 PRO A CA 1
ATOM 3398 C C . PRO A 1 453 ? 29.287 -3.759 -33.208 1.00 87.06 453 PRO A C 1
ATOM 3400 O O . PRO A 1 453 ? 28.628 -2.991 -32.504 1.00 87.06 453 PRO A O 1
ATOM 3403 N N . ARG A 1 454 ? 30.543 -4.103 -32.889 1.00 85.19 454 ARG A N 1
ATOM 3404 C CA . ARG A 1 454 ? 31.215 -3.701 -31.632 1.00 85.19 454 ARG A CA 1
ATOM 3405 C C . ARG A 1 454 ? 31.183 -2.192 -31.375 1.00 85.19 454 ARG A C 1
ATOM 3407 O O . ARG A 1 454 ? 31.118 -1.758 -30.231 1.00 85.19 454 ARG A O 1
ATOM 3414 N N . GLU A 1 455 ? 31.222 -1.388 -32.434 1.00 85.38 455 GLU A N 1
ATOM 3415 C CA . GLU A 1 455 ? 31.154 0.075 -32.347 1.00 85.38 455 GLU A CA 1
ATOM 3416 C C . GLU A 1 455 ? 29.788 0.573 -31.850 1.00 85.38 455 GLU A C 1
ATOM 3418 O O . GLU A 1 455 ? 29.715 1.560 -31.116 1.00 85.38 455 GLU A O 1
ATOM 3423 N N . VAL A 1 456 ? 28.704 -0.121 -32.217 1.00 81.12 456 VAL A N 1
ATOM 3424 C CA . VAL A 1 456 ? 27.346 0.174 -31.742 1.00 81.12 456 VAL A CA 1
ATOM 3425 C C . VAL A 1 456 ? 27.227 -0.192 -30.267 1.00 81.12 456 VAL A C 1
ATOM 3427 O O . VAL A 1 456 ? 26.783 0.638 -29.476 1.00 81.12 456 VAL A O 1
ATOM 3430 N N . GLU A 1 457 ? 27.692 -1.383 -29.881 1.00 83.62 457 GLU A N 1
ATOM 3431 C CA . GLU A 1 457 ? 27.712 -1.815 -28.479 1.00 83.62 457 GLU A CA 1
ATOM 3432 C C . GLU A 1 457 ? 28.510 -0.841 -27.596 1.00 83.62 457 GLU A C 1
ATOM 3434 O O . GLU A 1 457 ? 28.013 -0.384 -26.566 1.00 83.62 457 GLU A O 1
ATOM 3439 N N . ALA A 1 458 ? 29.717 -0.456 -28.022 1.00 84.75 458 ALA A N 1
ATOM 3440 C CA . ALA A 1 458 ? 30.574 0.467 -27.280 1.00 84.75 458 ALA A CA 1
ATOM 3441 C C . ALA A 1 458 ? 29.929 1.850 -27.093 1.00 84.75 458 ALA A C 1
ATOM 3443 O O . ALA A 1 458 ? 30.009 2.430 -26.009 1.00 84.75 458 ALA A O 1
ATOM 3444 N N . ARG A 1 459 ? 29.255 2.372 -28.126 1.00 84.25 459 ARG A N 1
ATOM 3445 C CA . ARG A 1 459 ? 28.503 3.635 -28.047 1.00 84.25 459 ARG A CA 1
ATOM 3446 C C . ARG A 1 459 ? 27.354 3.560 -27.050 1.00 84.25 459 ARG A C 1
ATOM 3448 O O . ARG A 1 459 ? 27.176 4.499 -26.280 1.00 84.25 459 ARG A O 1
ATOM 3455 N N . VAL A 1 460 ? 26.591 2.467 -27.068 1.00 82.81 460 VAL A N 1
ATOM 3456 C CA . VAL A 1 460 ? 25.485 2.258 -26.127 1.00 82.81 460 VAL A CA 1
ATOM 3457 C C . VAL A 1 460 ? 26.037 2.205 -24.708 1.00 82.81 460 VAL A C 1
ATOM 3459 O O . VAL A 1 460 ? 25.636 3.026 -23.893 1.00 82.81 460 VAL A O 1
ATOM 3462 N N . ARG A 1 461 ? 27.042 1.360 -24.433 1.00 83.88 461 ARG A N 1
ATOM 3463 C CA . ARG A 1 461 ? 27.689 1.282 -23.109 1.00 83.88 461 ARG A CA 1
ATOM 3464 C C . ARG A 1 461 ? 28.209 2.640 -22.624 1.00 83.88 461 ARG A C 1
ATOM 3466 O O . ARG A 1 461 ? 28.017 2.988 -21.462 1.00 83.88 461 ARG A O 1
ATOM 3473 N N . ALA A 1 462 ? 28.835 3.427 -23.501 1.00 83.94 462 ALA A N 1
ATOM 3474 C CA . ALA A 1 462 ? 29.339 4.755 -23.151 1.00 83.94 462 ALA A CA 1
ATOM 3475 C C . ALA A 1 462 ? 28.216 5.739 -22.777 1.00 83.94 462 ALA A C 1
ATOM 3477 O O . ALA A 1 462 ? 28.379 6.513 -21.832 1.00 83.94 462 ALA A O 1
ATOM 3478 N N . GLU A 1 463 ? 27.086 5.698 -23.488 1.00 84.44 463 GLU A N 1
ATOM 3479 C CA . GLU A 1 463 ? 25.914 6.524 -23.185 1.00 84.44 463 GLU A CA 1
ATOM 3480 C C . GLU A 1 463 ? 25.248 6.102 -21.871 1.00 84.44 463 GLU A C 1
ATOM 3482 O O . GLU A 1 463 ? 24.936 6.968 -21.054 1.00 84.44 463 GLU A O 1
ATOM 3487 N N . LEU A 1 464 ? 25.108 4.797 -21.613 1.00 81.69 464 LEU A N 1
ATOM 3488 C CA . LEU A 1 464 ? 24.565 4.305 -20.341 1.00 81.69 464 LEU A CA 1
ATOM 3489 C C . LEU A 1 464 ? 25.435 4.744 -19.167 1.00 81.69 464 LEU A C 1
ATOM 3491 O O . LEU A 1 464 ? 24.940 5.348 -18.221 1.00 81.69 464 LEU A O 1
ATOM 3495 N N . ALA A 1 465 ? 26.751 4.555 -19.278 1.00 80.06 465 ALA A N 1
ATOM 3496 C CA . ALA A 1 465 ? 27.691 4.987 -18.252 1.00 80.06 465 ALA A CA 1
ATOM 3497 C C . ALA A 1 465 ? 27.675 6.514 -18.053 1.00 80.06 465 ALA A C 1
ATOM 3499 O O . ALA A 1 465 ? 27.895 7.001 -16.945 1.00 80.06 465 ALA A O 1
ATOM 3500 N N . ARG A 1 466 ? 27.440 7.299 -19.118 1.00 84.44 466 ARG A N 1
ATOM 3501 C CA . ARG A 1 466 ? 27.294 8.760 -19.022 1.00 84.44 466 ARG A CA 1
ATOM 3502 C C . ARG A 1 466 ? 26.056 9.132 -18.214 1.00 84.44 466 ARG A C 1
ATOM 3504 O O . ARG A 1 466 ? 26.172 9.975 -17.331 1.00 84.44 466 ARG A O 1
ATOM 3511 N N . ARG A 1 467 ? 24.913 8.522 -18.518 1.00 79.19 467 ARG A N 1
ATOM 3512 C CA . ARG A 1 467 ? 23.650 8.807 -17.837 1.00 79.19 467 ARG A CA 1
ATOM 3513 C C . ARG A 1 467 ? 23.633 8.307 -16.390 1.00 79.19 467 ARG A C 1
ATOM 3515 O O . ARG A 1 467 ? 23.208 9.044 -15.513 1.00 79.19 467 ARG A O 1
ATOM 3522 N N . GLN A 1 468 ? 24.210 7.136 -16.119 1.00 74.75 468 GLN A N 1
ATOM 3523 C CA . GLN A 1 468 ? 24.384 6.627 -14.754 1.00 74.75 468 GLN A CA 1
ATOM 3524 C C . GLN A 1 468 ? 25.222 7.594 -13.900 1.00 74.75 468 GLN A C 1
ATOM 3526 O O . GLN A 1 468 ? 24.851 7.914 -12.777 1.00 74.75 468 GLN A O 1
ATOM 3531 N N . ARG A 1 469 ? 26.317 8.149 -14.447 1.00 77.88 469 ARG A N 1
ATOM 3532 C CA . ARG A 1 469 ? 27.108 9.192 -13.759 1.00 77.88 469 ARG A CA 1
ATOM 3533 C C . ARG A 1 469 ? 26.349 10.502 -13.541 1.00 77.88 469 ARG A C 1
ATOM 3535 O O . ARG A 1 469 ? 26.723 11.256 -12.650 1.00 77.88 469 ARG A O 1
ATOM 3542 N N . ALA A 1 470 ? 25.358 10.796 -14.378 1.00 76.06 470 ALA A N 1
ATOM 3543 C CA . ALA A 1 470 ? 24.509 11.973 -14.238 1.00 76.06 470 ALA A CA 1
ATOM 3544 C C . ALA A 1 470 ? 23.361 11.760 -13.234 1.00 76.06 470 ALA A C 1
ATOM 3546 O O . ALA A 1 470 ? 22.746 12.735 -12.825 1.00 76.06 470 ALA A O 1
ATOM 3547 N N . GLY A 1 471 ? 23.107 10.514 -12.810 1.00 74.50 471 GLY A N 1
ATOM 3548 C CA . GLY A 1 471 ? 21.931 10.161 -12.012 1.00 74.50 471 GLY A CA 1
ATOM 3549 C C . GLY A 1 471 ? 20.640 10.077 -12.834 1.00 74.50 471 GLY A C 1
ATOM 3550 O O . GLY A 1 471 ? 19.572 9.939 -12.257 1.00 74.50 471 GLY A O 1
ATOM 3551 N N . ASP A 1 472 ? 20.733 10.132 -14.169 1.00 67.81 472 ASP A N 1
ATOM 3552 C CA . ASP A 1 472 ? 19.577 10.188 -15.081 1.00 67.81 472 ASP A CA 1
ATOM 3553 C C . ASP A 1 472 ? 18.897 8.822 -15.282 1.00 67.81 472 ASP A C 1
ATOM 3555 O O . ASP A 1 472 ? 17.878 8.723 -15.964 1.00 67.81 472 ASP A O 1
ATOM 3559 N N . VAL A 1 473 ? 19.508 7.739 -14.805 1.00 59.38 473 VAL A N 1
ATOM 3560 C CA . VAL A 1 473 ? 18.970 6.382 -14.932 1.00 59.38 473 VAL A CA 1
ATOM 3561 C C . VAL A 1 473 ? 19.535 5.488 -13.837 1.00 59.38 473 VAL A C 1
ATOM 3563 O O . VAL A 1 473 ? 20.753 5.435 -13.642 1.00 59.38 473 VAL A O 1
ATOM 3566 N N . ALA A 1 474 ? 18.635 4.737 -13.213 1.00 55.00 474 ALA A N 1
ATOM 3567 C CA . ALA A 1 474 ? 18.928 3.563 -12.408 1.00 55.00 474 ALA A CA 1
ATOM 3568 C C . ALA A 1 474 ? 18.332 2.328 -13.113 1.00 55.00 474 ALA A C 1
ATOM 3570 O O . ALA A 1 474 ? 17.264 2.424 -13.713 1.00 55.00 474 ALA A O 1
ATOM 3571 N N . ASP A 1 475 ? 19.068 1.216 -13.075 1.00 62.72 475 ASP A N 1
ATOM 3572 C CA . ASP A 1 475 ? 18.572 -0.162 -13.221 1.00 62.72 475 ASP A CA 1
ATOM 3573 C C . ASP A 1 475 ? 17.838 -0.523 -14.529 1.00 62.72 475 ASP A C 1
ATOM 3575 O O . ASP A 1 475 ? 16.611 -0.516 -14.613 1.00 62.72 475 ASP A O 1
ATOM 3579 N N . PHE A 1 476 ? 18.586 -0.891 -15.577 1.00 66.00 476 PHE A N 1
ATOM 3580 C CA . PHE A 1 476 ? 17.992 -1.398 -16.822 1.00 66.00 476 PHE A CA 1
ATOM 3581 C C . PHE A 1 476 ? 18.960 -2.283 -17.624 1.00 66.00 476 PHE A C 1
ATOM 3583 O O . PHE A 1 476 ? 20.129 -1.942 -17.835 1.00 66.00 476 PHE A O 1
ATOM 3590 N N . THR A 1 477 ? 18.432 -3.389 -18.154 1.00 70.50 477 THR A N 1
ATOM 3591 C CA . THR A 1 477 ? 19.093 -4.215 -19.169 1.00 70.50 477 THR A CA 1
ATOM 3592 C C . THR A 1 477 ? 18.844 -3.615 -20.553 1.00 70.50 477 THR A C 1
ATOM 3594 O O . THR A 1 477 ? 17.698 -3.404 -20.961 1.00 70.50 477 THR A O 1
ATOM 3597 N N . VAL A 1 478 ? 19.893 -3.399 -21.346 1.00 80.06 478 VAL A N 1
ATOM 3598 C CA . VAL A 1 478 ? 19.739 -3.042 -22.765 1.00 80.06 478 VAL A CA 1
ATOM 3599 C C . VAL A 1 478 ? 20.032 -4.251 -23.635 1.00 80.06 478 VAL A C 1
ATOM 3601 O O . VAL A 1 478 ? 21.182 -4.675 -23.763 1.00 80.06 478 VAL A O 1
ATOM 3604 N N . TYR A 1 479 ? 18.997 -4.765 -24.300 1.00 79.06 479 TYR A N 1
ATOM 3605 C CA . TYR A 1 479 ? 19.155 -5.784 -25.330 1.00 79.06 479 TYR A CA 1
ATOM 3606 C C . TYR A 1 479 ? 19.475 -5.108 -26.667 1.00 79.06 479 TYR A C 1
ATOM 3608 O O . TYR A 1 479 ? 18.659 -4.381 -27.241 1.00 79.06 479 TYR A O 1
ATOM 3616 N N . LEU A 1 480 ? 20.686 -5.345 -27.169 1.00 81.00 480 LEU A N 1
ATOM 3617 C CA . LEU A 1 480 ? 21.108 -4.942 -28.505 1.00 81.00 480 LEU A CA 1
ATOM 3618 C C . LEU A 1 480 ? 21.016 -6.137 -29.434 1.00 81.00 480 LEU A C 1
ATOM 3620 O O . LEU A 1 480 ? 21.624 -7.172 -29.173 1.00 81.00 480 LEU A O 1
ATOM 3624 N N . ALA A 1 481 ? 20.292 -5.978 -30.532 1.00 79.69 481 ALA A N 1
ATOM 3625 C CA . ALA A 1 481 ? 20.078 -7.048 -31.486 1.00 79.69 481 ALA A CA 1
ATOM 3626 C C . ALA A 1 481 ? 20.274 -6.577 -32.918 1.00 79.69 481 ALA A C 1
ATOM 3628 O O . ALA A 1 481 ? 19.956 -5.433 -33.243 1.00 79.69 481 ALA A O 1
ATOM 3629 N N . ASP A 1 482 ? 20.720 -7.462 -33.804 1.00 81.19 482 ASP A N 1
ATOM 3630 C CA . ASP A 1 482 ? 20.444 -7.255 -35.223 1.00 81.19 482 ASP A CA 1
ATOM 3631 C C . ASP A 1 482 ? 18.933 -7.431 -35.492 1.00 81.19 482 ASP A C 1
ATOM 3633 O O . ASP A 1 482 ? 18.199 -8.065 -34.724 1.00 81.19 482 ASP A O 1
ATOM 3637 N N . ALA A 1 483 ? 18.439 -6.845 -36.583 1.00 74.56 483 ALA A N 1
ATOM 3638 C CA . ALA A 1 483 ? 17.007 -6.846 -36.881 1.00 74.56 483 ALA A CA 1
ATOM 3639 C C . ALA A 1 483 ? 16.420 -8.253 -37.108 1.00 74.56 483 ALA A C 1
ATOM 3641 O O . ALA A 1 483 ? 15.231 -8.462 -36.866 1.00 74.56 483 ALA A O 1
ATOM 3642 N N . ALA A 1 484 ? 17.232 -9.216 -37.557 1.00 77.12 484 ALA A N 1
ATOM 3643 C CA . ALA A 1 484 ? 16.795 -10.589 -37.792 1.00 77.12 484 ALA A CA 1
ATOM 3644 C C . ALA A 1 484 ? 16.694 -11.397 -36.487 1.00 77.12 484 ALA A C 1
ATOM 3646 O O . ALA A 1 484 ? 15.871 -12.308 -36.392 1.00 77.12 484 ALA A O 1
ATOM 3647 N N . SER A 1 485 ? 17.475 -11.033 -35.470 1.00 77.25 485 SER A N 1
ATOM 3648 C CA . SER A 1 485 ? 17.500 -11.683 -34.156 1.00 77.25 485 SER A CA 1
ATOM 3649 C C . SER A 1 485 ? 16.366 -11.236 -33.218 1.00 77.25 485 SER A C 1
ATOM 3651 O O . SER A 1 485 ? 16.057 -11.936 -32.251 1.00 77.25 485 SER A O 1
ATOM 3653 N N . TYR A 1 486 ? 15.691 -10.114 -33.501 1.00 73.19 486 TYR A N 1
ATOM 3654 C CA . TYR A 1 486 ? 14.657 -9.545 -32.621 1.00 73.19 486 TYR A CA 1
ATOM 3655 C C . TYR A 1 486 ? 13.490 -10.498 -32.277 1.00 73.19 486 TYR A C 1
ATOM 3657 O O . TYR A 1 486 ? 13.175 -10.622 -31.093 1.00 73.19 486 TYR A O 1
ATOM 3665 N N . PRO A 1 487 ? 12.860 -11.229 -33.223 1.00 75.62 487 PRO A N 1
ATOM 3666 C CA . PRO A 1 487 ? 11.757 -12.135 -32.884 1.00 75.62 487 PRO A CA 1
ATOM 3667 C C . PRO A 1 487 ? 12.158 -13.249 -31.905 1.00 75.62 487 PRO A C 1
ATOM 3669 O O . PRO A 1 487 ? 11.364 -13.631 -31.049 1.00 75.62 487 PRO A O 1
ATOM 3672 N N . ALA A 1 488 ? 13.397 -13.744 -31.998 1.00 69.19 488 ALA A N 1
ATOM 3673 C CA . ALA A 1 488 ? 13.915 -14.768 -31.092 1.00 69.19 488 ALA A CA 1
ATOM 3674 C C . ALA A 1 488 ? 14.156 -14.216 -29.678 1.00 69.19 488 ALA A C 1
ATOM 3676 O O . ALA A 1 488 ? 13.925 -14.915 -28.694 1.00 69.19 488 ALA A O 1
ATOM 3677 N N . ILE A 1 489 ? 14.576 -12.953 -29.570 1.00 68.19 489 ILE A N 1
ATOM 3678 C CA . ILE A 1 489 ? 14.728 -12.253 -28.287 1.00 68.19 489 ILE A CA 1
ATOM 3679 C C . ILE A 1 489 ? 13.374 -12.022 -27.652 1.00 68.19 489 ILE A C 1
ATOM 3681 O O . ILE A 1 489 ? 13.199 -12.350 -26.487 1.00 68.19 489 ILE A O 1
ATOM 3685 N N . PHE A 1 490 ? 12.414 -11.511 -28.424 1.00 69.81 490 PHE A N 1
ATOM 3686 C CA . PHE A 1 490 ? 11.057 -11.299 -27.944 1.00 69.81 490 PHE A CA 1
ATOM 3687 C C . PHE A 1 490 ? 10.473 -12.608 -27.405 1.00 69.81 490 PHE A C 1
ATOM 3689 O O . PHE A 1 490 ? 10.026 -12.659 -26.265 1.00 69.81 490 PHE A O 1
ATOM 3696 N N . ALA A 1 491 ? 10.583 -13.697 -28.171 1.00 70.06 491 ALA A N 1
ATOM 3697 C CA . ALA A 1 491 ? 10.148 -15.010 -27.714 1.00 70.06 491 ALA A CA 1
ATOM 3698 C C . ALA A 1 491 ? 10.883 -15.462 -26.442 1.00 70.06 491 ALA A C 1
ATOM 3700 O O . ALA A 1 491 ? 10.266 -16.050 -25.566 1.00 70.06 491 ALA A O 1
ATOM 3701 N N . ARG A 1 492 ? 12.182 -15.183 -26.293 1.00 64.94 492 ARG A N 1
ATOM 3702 C CA . ARG A 1 492 ? 12.941 -15.573 -25.095 1.00 64.94 492 ARG A CA 1
ATOM 3703 C C . ARG A 1 492 ? 12.595 -14.738 -23.859 1.00 64.94 492 ARG A C 1
ATOM 3705 O O . ARG A 1 492 ? 12.573 -15.289 -22.766 1.00 64.94 492 ARG A O 1
ATOM 3712 N N . LEU A 1 493 ? 12.344 -13.440 -24.024 1.00 64.19 493 LEU A N 1
ATOM 3713 C CA . LEU A 1 493 ? 11.960 -12.533 -22.936 1.00 64.19 493 LEU A CA 1
ATOM 3714 C C . LEU A 1 493 ? 10.514 -12.748 -22.484 1.00 64.19 493 LEU A C 1
ATOM 3716 O O . LEU A 1 493 ? 10.193 -12.515 -21.327 1.00 64.19 493 LEU A O 1
ATOM 3720 N N . HIS A 1 494 ? 9.656 -13.221 -23.384 1.00 63.03 494 HIS A N 1
ATOM 3721 C CA . HIS A 1 494 ? 8.229 -13.398 -23.135 1.00 63.03 494 HIS A CA 1
ATOM 3722 C C . HIS A 1 494 ? 7.797 -14.863 -23.075 1.00 63.03 494 HIS A C 1
ATOM 3724 O O . HIS A 1 494 ? 6.688 -15.184 -23.503 1.00 63.03 494 HIS A O 1
ATOM 3730 N N . ASP A 1 495 ? 8.671 -15.747 -22.594 1.00 65.94 495 ASP A N 1
ATOM 3731 C CA . ASP A 1 495 ? 8.373 -17.169 -22.373 1.00 65.94 495 ASP A CA 1
ATOM 3732 C C . ASP A 1 495 ? 7.670 -17.851 -23.571 1.00 65.94 495 ASP A C 1
ATOM 3734 O O . ASP A 1 495 ? 6.592 -18.437 -23.494 1.00 65.94 495 ASP A O 1
ATOM 3738 N N . GLY A 1 496 ? 8.249 -17.681 -24.757 1.00 61.78 496 GLY A N 1
ATOM 3739 C CA . GLY A 1 496 ? 7.786 -18.271 -26.011 1.00 61.78 496 GLY A CA 1
ATOM 3740 C C . GLY A 1 496 ? 6.670 -17.513 -26.740 1.00 61.78 496 GLY A C 1
ATOM 3741 O O . GLY A 1 496 ? 6.285 -17.935 -27.835 1.00 61.78 496 GLY A O 1
ATOM 3742 N N . ARG A 1 497 ? 6.156 -16.393 -26.210 1.00 60.16 497 ARG A N 1
ATOM 3743 C CA . ARG A 1 497 ? 5.118 -15.599 -26.898 1.00 60.16 497 ARG A CA 1
ATOM 3744 C C . ARG A 1 497 ? 5.669 -14.954 -28.177 1.00 60.16 497 ARG A C 1
ATOM 3746 O O . ARG A 1 497 ? 6.763 -14.398 -28.198 1.00 60.16 497 ARG A O 1
ATOM 3753 N N . GLN A 1 498 ? 4.889 -15.006 -29.258 1.00 61.25 498 GLN A N 1
ATOM 3754 C CA . GLN A 1 498 ? 5.211 -14.319 -30.514 1.00 61.25 498 GLN A CA 1
ATOM 3755 C C . GLN A 1 498 ? 4.829 -12.830 -30.426 1.00 61.25 498 GLN A C 1
ATOM 3757 O O . GLN A 1 498 ? 3.794 -12.512 -29.832 1.00 61.25 498 GLN A O 1
ATOM 3762 N N . PRO A 1 499 ? 5.609 -11.912 -31.026 1.00 54.56 499 PRO A N 1
ATOM 3763 C CA . PRO A 1 499 ? 5.237 -10.503 -31.083 1.00 54.56 499 PRO A CA 1
ATOM 3764 C C . PRO A 1 499 ? 3.944 -10.326 -31.891 1.00 54.56 499 PRO A C 1
ATOM 3766 O O . PRO A 1 499 ? 3.800 -10.881 -32.982 1.00 54.56 499 PRO A O 1
ATOM 3769 N N . GLN A 1 500 ? 2.991 -9.552 -31.365 1.00 56.19 500 GLN A N 1
ATOM 3770 C CA . GLN A 1 500 ? 1.757 -9.240 -32.091 1.00 56.19 500 GLN A CA 1
ATOM 3771 C C . GLN A 1 500 ? 2.100 -8.386 -33.334 1.00 56.19 500 GLN A C 1
ATOM 3773 O O . GLN A 1 500 ? 2.921 -7.468 -33.233 1.00 56.19 500 GLN A O 1
ATOM 3778 N N . PRO A 1 501 ? 1.475 -8.618 -34.507 1.00 45.56 501 PRO A N 1
ATOM 3779 C CA . PRO A 1 501 ? 1.809 -7.909 -35.752 1.00 45.56 501 PRO A CA 1
ATOM 3780 C C . PRO A 1 501 ? 1.696 -6.377 -35.649 1.00 45.56 501 PRO A C 1
ATOM 3782 O O . PRO A 1 501 ? 2.356 -5.639 -36.379 1.00 45.56 501 PRO A O 1
ATOM 3785 N N . ASN A 1 502 ? 0.872 -5.899 -34.716 1.00 42.25 502 ASN A N 1
ATOM 3786 C CA . ASN A 1 502 ? 0.488 -4.499 -34.569 1.00 42.25 502 ASN A CA 1
ATOM 3787 C C . ASN A 1 502 ? 1.464 -3.727 -33.659 1.00 42.25 502 ASN A C 1
ATOM 3789 O O . ASN A 1 502 ? 1.610 -2.514 -33.800 1.00 42.25 502 ASN A O 1
ATOM 3793 N N . THR A 1 503 ? 2.186 -4.421 -32.770 1.00 45.44 503 THR A N 1
ATOM 3794 C CA . THR A 1 503 ? 3.227 -3.834 -31.905 1.00 45.44 503 THR A CA 1
ATOM 3795 C C . THR A 1 503 ? 4.430 -3.360 -32.728 1.00 45.44 503 THR A C 1
ATOM 3797 O O . THR A 1 503 ? 5.104 -2.396 -32.368 1.00 45.44 503 THR A O 1
ATOM 3800 N N . PHE A 1 504 ? 4.640 -3.991 -33.890 1.00 37.34 504 PHE A N 1
ATOM 3801 C CA . PHE A 1 504 ? 5.703 -3.686 -34.849 1.00 37.34 504 PHE A CA 1
ATOM 3802 C C . PHE A 1 504 ? 5.542 -2.312 -35.524 1.00 37.34 504 PHE A C 1
ATOM 3804 O O . PHE A 1 504 ? 6.527 -1.709 -35.938 1.00 37.34 504 PHE A O 1
ATOM 3811 N N . GLY A 1 505 ? 4.312 -1.801 -35.653 1.00 32.38 505 GLY A N 1
ATOM 3812 C CA . GLY A 1 505 ? 4.039 -0.507 -36.291 1.00 32.38 505 GLY A CA 1
ATOM 3813 C C . GLY A 1 505 ? 4.057 0.679 -35.324 1.00 32.38 505 GLY A C 1
ATOM 3814 O O . GLY A 1 505 ? 4.464 1.774 -35.704 1.00 32.38 505 GLY A O 1
ATOM 3815 N N . ALA A 1 506 ? 3.645 0.465 -34.072 1.00 31.58 506 ALA A N 1
ATOM 3816 C CA . ALA A 1 506 ? 3.491 1.535 -33.084 1.00 31.58 506 ALA A CA 1
ATOM 3817 C C . ALA A 1 506 ? 4.824 1.995 -32.461 1.00 31.58 506 ALA A C 1
ATOM 3819 O O . ALA A 1 506 ? 4.973 3.173 -32.149 1.00 31.58 506 ALA A O 1
ATOM 3820 N N . CYS A 1 507 ? 5.817 1.104 -32.339 1.00 31.84 507 CYS A N 1
ATOM 3821 C CA . CYS A 1 507 ? 7.114 1.431 -31.724 1.00 31.84 507 CYS A CA 1
ATOM 3822 C C . CYS A 1 507 ? 8.146 2.010 -32.709 1.00 31.84 507 CYS A C 1
ATOM 3824 O O . CYS A 1 507 ? 9.194 2.502 -32.295 1.00 31.84 507 CYS A O 1
ATOM 3826 N N . PHE A 1 508 ? 7.880 1.946 -34.018 1.00 33.53 508 PHE A N 1
ATOM 3827 C CA . PHE A 1 508 ? 8.886 2.166 -35.056 1.00 33.53 508 PHE A CA 1
ATOM 3828 C C . PHE A 1 508 ? 8.456 3.247 -36.059 1.00 33.53 508 PHE A C 1
ATOM 3830 O O . PHE A 1 508 ? 7.893 2.956 -37.112 1.00 33.53 508 PHE A O 1
ATOM 3837 N N . SER A 1 509 ? 8.801 4.513 -35.786 1.00 30.22 509 SER A N 1
ATOM 3838 C CA . SER A 1 509 ? 8.856 5.548 -36.833 1.00 30.22 509 SER A CA 1
ATOM 3839 C C . SER A 1 509 ? 10.302 5.709 -37.320 1.00 30.22 509 SER A C 1
ATOM 3841 O O . SER A 1 509 ? 11.213 5.927 -36.520 1.00 30.22 509 SER A O 1
ATOM 3843 N N . ARG A 1 510 ? 10.549 5.590 -38.633 1.00 30.27 510 ARG A N 1
ATOM 3844 C CA . ARG A 1 510 ? 11.869 5.879 -39.225 1.00 30.27 510 ARG A CA 1
ATOM 3845 C C . ARG A 1 510 ? 12.171 7.376 -39.080 1.00 30.27 510 ARG A C 1
ATOM 3847 O O . ARG A 1 510 ? 11.728 8.168 -39.906 1.00 30.27 510 ARG A O 1
ATOM 3854 N N . LYS A 1 511 ? 12.965 7.766 -38.080 1.00 30.30 511 LYS A N 1
ATOM 3855 C CA . LYS A 1 511 ? 13.652 9.066 -38.058 1.00 30.30 511 LYS A CA 1
ATOM 3856 C C . LYS A 1 511 ? 15.127 8.864 -38.396 1.00 30.30 511 LYS A C 1
ATOM 3858 O O . LYS A 1 511 ? 15.863 8.218 -37.660 1.00 30.30 511 LYS A O 1
ATOM 3863 N N . THR A 1 512 ? 15.558 9.415 -39.526 1.00 31.28 512 THR A N 1
ATOM 3864 C CA . THR A 1 512 ? 16.975 9.545 -39.888 1.00 31.28 512 THR A CA 1
ATOM 3865 C C . THR A 1 512 ? 17.667 10.532 -38.946 1.00 31.28 512 THR A C 1
ATOM 3867 O O . THR A 1 512 ? 17.159 11.634 -38.743 1.00 31.28 512 THR A O 1
ATOM 3870 N N . TRP A 1 513 ? 18.827 10.162 -38.399 1.00 30.36 513 TRP A N 1
ATOM 3871 C CA . TRP A 1 513 ? 19.694 11.076 -37.645 1.00 30.36 513 TRP A CA 1
ATOM 3872 C C . TRP A 1 513 ? 20.283 12.160 -38.569 1.00 30.36 513 TRP A C 1
ATOM 3874 O O . TRP A 1 513 ? 20.776 11.814 -39.646 1.00 30.36 513 TRP A O 1
ATOM 3884 N N . PRO A 1 514 ? 20.308 13.446 -38.173 1.00 28.64 514 PRO A N 1
ATOM 3885 C CA . PRO A 1 514 ? 21.200 14.418 -38.785 1.00 28.64 514 PRO A CA 1
ATOM 3886 C C . PRO A 1 514 ? 22.629 14.255 -38.230 1.00 28.64 514 PRO A C 1
ATOM 3888 O O . PRO A 1 514 ? 22.807 13.888 -37.064 1.00 28.64 514 PRO A O 1
ATOM 3891 N N . PRO A 1 515 ? 23.670 14.528 -39.033 1.00 30.16 515 PRO A N 1
ATOM 3892 C CA . PRO A 1 515 ? 25.040 14.524 -38.554 1.00 30.16 515 PRO A CA 1
ATOM 3893 C C . PRO A 1 515 ? 25.269 15.773 -37.689 1.00 30.16 515 PRO A C 1
ATOM 3895 O O . PRO A 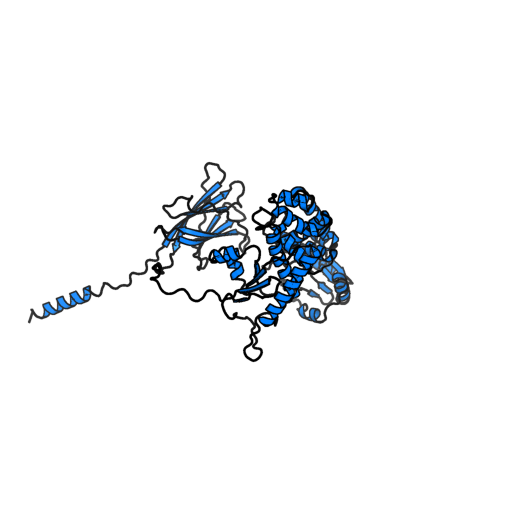1 515 ? 25.171 16.891 -38.183 1.00 30.16 515 PRO A O 1
ATOM 3898 N N . ALA A 1 516 ? 25.618 15.543 -36.421 1.00 31.97 516 ALA A N 1
ATOM 3899 C CA . ALA A 1 516 ? 25.947 16.505 -35.361 1.00 31.97 516 ALA A CA 1
ATOM 3900 C C . ALA A 1 516 ? 24.783 16.971 -34.452 1.00 31.97 516 ALA A C 1
ATOM 3902 O O . ALA A 1 516 ? 23.887 17.700 -34.857 1.00 31.97 516 ALA A O 1
ATOM 3903 N N . ALA A 1 517 ? 24.908 16.553 -33.183 1.00 35.41 517 ALA A N 1
ATOM 3904 C CA . ALA A 1 517 ? 24.362 17.107 -31.939 1.00 35.41 517 ALA A CA 1
ATOM 3905 C C . ALA A 1 517 ? 22.871 17.497 -31.902 1.00 35.41 517 ALA A C 1
ATOM 3907 O O . ALA A 1 517 ? 22.519 18.596 -32.317 1.00 35.41 517 ALA A O 1
ATOM 3908 N N . SER A 1 518 ? 22.029 16.654 -31.280 1.00 24.41 518 SER A N 1
ATOM 3909 C CA . SER A 1 518 ? 20.951 17.034 -30.334 1.00 24.41 518 SER A CA 1
ATOM 3910 C C . SER A 1 518 ? 20.199 15.800 -29.800 1.00 24.41 518 SER A C 1
ATOM 3912 O O . SER A 1 518 ? 20.275 14.719 -30.376 1.00 24.41 518 SER A O 1
ATOM 3914 N N . ALA A 1 519 ? 19.534 15.992 -28.659 1.00 26.48 519 ALA A N 1
ATOM 3915 C CA . ALA A 1 519 ? 19.068 15.016 -27.673 1.00 26.48 519 ALA A CA 1
ATOM 3916 C C . ALA A 1 519 ? 18.081 13.921 -28.138 1.00 26.48 519 ALA A C 1
ATOM 3918 O O . ALA A 1 519 ? 17.241 14.116 -29.016 1.00 26.48 519 ALA A O 1
ATOM 3919 N N . LEU A 1 520 ? 18.172 12.778 -27.449 1.00 28.55 520 LEU A N 1
ATOM 3920 C CA . LEU A 1 520 ? 17.212 11.672 -27.451 1.00 28.55 520 LEU A CA 1
ATOM 3921 C C . LEU A 1 520 ? 15.953 12.102 -26.667 1.00 28.55 520 LEU A C 1
ATOM 3923 O O . LEU A 1 520 ? 16.066 12.393 -25.480 1.00 28.55 520 LEU A O 1
ATOM 3927 N N . ALA A 1 521 ? 14.777 12.118 -27.297 1.00 24.88 521 ALA A N 1
ATOM 3928 C CA . ALA A 1 521 ? 13.490 12.244 -26.604 1.00 24.88 521 ALA A CA 1
ATOM 3929 C C . ALA A 1 521 ? 12.798 10.871 -26.598 1.00 24.88 521 ALA A C 1
ATOM 3931 O O . ALA A 1 521 ? 12.532 10.314 -27.666 1.00 24.88 521 ALA A O 1
ATOM 3932 N N . LEU A 1 522 ? 12.567 10.321 -25.404 1.00 31.75 522 LEU A N 1
ATOM 3933 C CA . LEU A 1 522 ? 11.932 9.022 -25.157 1.00 31.75 522 LEU A CA 1
ATOM 3934 C C . LEU A 1 522 ? 10.459 9.244 -24.778 1.00 31.75 522 LEU A C 1
ATOM 3936 O O . LEU A 1 522 ? 10.154 10.187 -24.057 1.00 31.75 522 LEU A O 1
ATOM 3940 N N . ASN A 1 523 ? 9.556 8.399 -25.282 1.00 24.73 523 ASN A N 1
ATOM 3941 C CA . ASN A 1 523 ? 8.136 8.378 -24.914 1.00 24.73 523 ASN A CA 1
ATOM 3942 C C . ASN A 1 523 ? 7.788 7.004 -24.303 1.00 24.73 523 ASN A C 1
ATOM 3944 O O . ASN A 1 523 ? 8.404 5.999 -24.663 1.00 24.73 523 ASN A O 1
ATOM 3948 N N . ALA A 1 524 ? 6.833 6.983 -23.374 1.00 33.09 524 ALA A N 1
ATOM 3949 C CA . ALA A 1 524 ? 6.850 6.149 -22.166 1.00 33.09 524 ALA A CA 1
ATOM 3950 C C . ALA A 1 524 ? 6.313 4.703 -22.262 1.00 33.09 524 ALA A C 1
ATOM 3952 O O . ALA A 1 524 ? 6.126 4.078 -21.227 1.00 33.09 524 ALA A O 1
ATOM 3953 N N . SER A 1 525 ? 6.061 4.131 -23.444 1.00 33.16 525 SER A N 1
ATOM 3954 C CA . SER A 1 525 ? 5.450 2.781 -23.515 1.00 33.16 525 SER A CA 1
ATOM 3955 C C . SER A 1 525 ? 6.159 1.757 -24.403 1.00 33.16 525 SER A C 1
ATOM 3957 O O . SER A 1 525 ? 5.831 0.577 -24.351 1.00 33.16 525 SER A O 1
ATOM 3959 N N . CYS A 1 526 ? 7.157 2.176 -25.180 1.00 33.56 526 CYS A N 1
ATOM 3960 C CA . CYS A 1 526 ? 8.178 1.333 -25.810 1.00 33.56 526 CYS A CA 1
ATOM 3961 C C . CYS A 1 526 ? 9.098 2.261 -26.603 1.00 33.56 526 CYS A C 1
ATOM 3963 O O . CYS A 1 526 ? 8.632 3.021 -27.453 1.00 33.56 526 CYS A O 1
ATOM 3965 N N . SER A 1 527 ? 10.409 2.185 -26.380 1.00 42.00 527 SER A N 1
ATOM 3966 C CA . SER A 1 527 ? 11.374 2.911 -27.205 1.00 42.00 527 SER A CA 1
ATOM 3967 C C . SER A 1 527 ? 12.320 1.931 -27.888 1.00 42.00 527 SER A C 1
ATOM 3969 O O . SER A 1 527 ? 13.204 1.337 -27.277 1.00 42.00 527 SER A O 1
ATOM 3971 N N . ALA A 1 528 ? 12.123 1.756 -29.194 1.00 37.06 528 ALA A N 1
ATOM 3972 C CA . ALA A 1 528 ? 13.056 1.043 -30.050 1.00 37.06 528 ALA A CA 1
ATOM 3973 C C . ALA A 1 528 ? 13.726 2.052 -30.988 1.00 37.06 528 ALA A C 1
ATOM 3975 O O . ALA A 1 528 ? 13.065 2.714 -31.788 1.00 37.06 528 ALA A O 1
ATOM 3976 N N . THR A 1 529 ? 15.049 2.194 -30.887 1.00 41.28 529 THR A N 1
ATOM 3977 C CA . THR A 1 529 ? 15.810 3.029 -31.828 1.00 41.28 529 THR A CA 1
ATOM 3978 C C . THR A 1 529 ? 16.416 2.130 -32.896 1.00 41.28 529 THR A C 1
ATOM 3980 O O . THR A 1 529 ? 17.169 1.208 -32.583 1.00 41.28 529 THR A O 1
ATOM 3983 N N . VAL A 1 530 ? 16.085 2.396 -34.162 1.00 32.91 530 VAL A N 1
ATOM 3984 C CA . VAL A 1 530 ? 16.574 1.626 -35.314 1.00 32.91 530 VAL A CA 1
ATOM 3985 C C . VAL A 1 530 ? 17.747 2.350 -35.950 1.00 32.91 530 VAL A C 1
ATOM 3987 O O . VAL A 1 530 ? 17.601 3.459 -36.466 1.00 32.91 530 VAL A O 1
ATOM 3990 N N . HIS A 1 531 ? 18.902 1.695 -35.952 1.00 34.38 531 HIS A N 1
ATOM 3991 C CA . HIS A 1 531 ? 19.979 1.987 -36.888 1.00 34.38 531 HIS A CA 1
ATOM 3992 C C . HIS A 1 531 ? 19.839 1.064 -38.106 1.00 34.38 531 HIS A C 1
ATOM 3994 O O . HIS A 1 531 ? 19.183 0.030 -38.016 1.00 34.38 531 HIS A O 1
ATOM 4000 N N . ALA A 1 532 ? 20.468 1.402 -39.236 1.00 35.88 532 ALA A N 1
ATOM 4001 C CA . ALA A 1 532 ? 20.381 0.613 -40.474 1.00 35.88 532 ALA A CA 1
ATOM 4002 C C . ALA A 1 532 ? 20.710 -0.889 -40.294 1.00 35.88 532 ALA A C 1
ATOM 4004 O O . ALA A 1 532 ? 20.189 -1.702 -41.052 1.00 35.88 532 ALA A O 1
ATOM 4005 N N . ASP A 1 533 ? 21.481 -1.239 -39.253 1.00 30.25 533 ASP A N 1
ATOM 4006 C CA . ASP A 1 533 ? 22.010 -2.588 -39.013 1.00 30.25 533 ASP A CA 1
ATOM 4007 C C . ASP A 1 533 ? 21.752 -3.123 -37.583 1.00 30.25 533 ASP A C 1
ATOM 4009 O O . ASP A 1 533 ? 22.214 -4.208 -37.247 1.00 30.25 533 ASP A O 1
ATOM 4013 N N . ALA A 1 534 ? 21.045 -2.383 -36.712 1.00 33.91 534 ALA A N 1
ATOM 4014 C CA . ALA A 1 534 ? 20.809 -2.800 -35.320 1.00 33.91 534 ALA A CA 1
ATOM 4015 C C . ALA A 1 534 ? 19.537 -2.184 -34.712 1.00 33.91 534 ALA A C 1
ATOM 4017 O O . ALA A 1 534 ? 19.192 -1.030 -34.985 1.00 33.91 534 ALA A O 1
ATOM 4018 N N . ILE A 1 535 ? 18.877 -2.948 -33.842 1.00 44.66 535 ILE A N 1
ATOM 4019 C CA . ILE A 1 535 ? 17.741 -2.546 -33.013 1.00 44.66 535 ILE A CA 1
ATOM 4020 C C . ILE A 1 535 ? 18.213 -2.533 -31.557 1.00 44.66 535 ILE A C 1
ATOM 4022 O O . ILE A 1 535 ? 18.640 -3.556 -31.023 1.00 44.66 535 ILE A O 1
ATOM 4026 N N . ALA A 1 536 ? 18.130 -1.372 -30.911 1.00 41.78 536 ALA A N 1
ATOM 4027 C CA . ALA A 1 536 ? 18.215 -1.292 -29.458 1.00 41.78 536 ALA A CA 1
ATOM 4028 C C . ALA A 1 536 ? 16.798 -1.372 -28.894 1.00 41.78 536 ALA A C 1
ATOM 4030 O O . ALA A 1 536 ? 15.960 -0.531 -29.231 1.00 41.78 536 ALA A O 1
ATOM 4031 N N . VAL A 1 537 ? 16.541 -2.384 -28.070 1.00 48.97 537 VAL A N 1
ATOM 4032 C CA . VAL A 1 537 ? 15.280 -2.554 -27.348 1.00 48.97 537 VAL A CA 1
ATOM 4033 C C . VAL A 1 537 ? 15.570 -2.192 -25.904 1.00 48.97 537 VAL A C 1
ATOM 4035 O O . VAL A 1 537 ? 16.283 -2.921 -25.212 1.00 48.97 537 VAL A O 1
ATOM 4038 N N . LEU A 1 538 ? 15.067 -1.040 -25.465 1.00 46.06 538 LEU A N 1
ATOM 4039 C CA . LEU A 1 538 ? 15.038 -0.736 -24.043 1.00 46.06 538 LEU A CA 1
ATOM 4040 C C . LEU A 1 538 ? 13.864 -1.486 -23.429 1.00 46.06 538 LEU A C 1
ATOM 4042 O O . LEU A 1 538 ? 12.712 -1.228 -23.776 1.00 46.06 538 LEU A O 1
ATOM 4046 N N . TYR A 1 539 ? 14.185 -2.417 -22.536 1.00 40.72 539 TYR A N 1
ATOM 4047 C CA . TYR A 1 539 ? 13.221 -2.974 -21.609 1.00 40.72 539 TYR A CA 1
ATOM 4048 C C . TYR A 1 539 ? 13.310 -2.150 -20.330 1.00 40.72 539 TYR A C 1
ATOM 4050 O O . TYR A 1 539 ? 14.266 -2.267 -19.571 1.00 40.72 539 TYR A O 1
ATOM 4058 N N . THR A 1 540 ? 12.351 -1.255 -20.136 1.00 39.66 540 THR A N 1
ATOM 4059 C CA . THR A 1 540 ? 12.149 -0.582 -18.855 1.00 39.66 540 THR A CA 1
ATOM 4060 C C . THR A 1 540 ? 10.873 -1.155 -18.264 1.00 39.66 540 THR A C 1
ATOM 4062 O O . THR A 1 540 ? 9.790 -0.785 -18.707 1.00 39.66 540 THR A O 1
ATOM 4065 N N . ASP A 1 541 ? 10.999 -2.047 -17.282 1.00 32.44 541 ASP A N 1
ATOM 4066 C CA . ASP A 1 541 ? 9.875 -2.396 -16.396 1.00 32.44 541 ASP A CA 1
ATOM 4067 C C . ASP A 1 541 ? 9.667 -1.327 -15.302 1.00 32.44 541 ASP A C 1
ATOM 4069 O O . ASP A 1 541 ? 8.799 -1.467 -14.448 1.00 32.44 541 ASP A O 1
ATOM 4073 N N . LEU A 1 542 ? 10.416 -0.218 -15.349 1.00 30.89 542 LEU A N 1
ATOM 4074 C CA . LEU A 1 542 ? 10.208 0.954 -14.503 1.00 30.89 542 LEU A CA 1
ATOM 4075 C C . LEU A 1 542 ? 9.404 2.028 -15.248 1.00 30.89 542 LEU A C 1
ATOM 4077 O O . LEU A 1 542 ? 9.829 2.518 -16.299 1.00 30.89 542 LEU A O 1
ATOM 4081 N N . GLN A 1 543 ? 8.286 2.461 -14.656 1.00 25.58 543 GLN A N 1
ATOM 4082 C CA . GLN A 1 543 ? 7.718 3.778 -14.938 1.00 25.58 543 GLN A CA 1
ATOM 4083 C C . GLN A 1 543 ? 8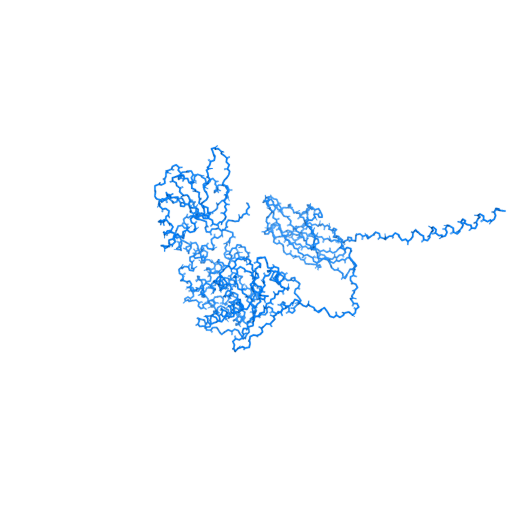.763 4.834 -14.562 1.00 25.58 543 GLN A C 1
ATOM 4085 O O . GLN A 1 543 ? 8.991 5.116 -13.390 1.00 25.58 543 GLN A O 1
ATOM 4090 N N . ILE A 1 544 ? 9.427 5.415 -15.559 1.00 24.53 544 ILE A N 1
ATOM 4091 C CA . ILE A 1 544 ? 10.289 6.574 -15.334 1.00 24.53 544 ILE A CA 1
ATOM 4092 C C . ILE A 1 544 ? 9.374 7.782 -15.125 1.00 24.53 544 ILE A C 1
ATOM 4094 O O . ILE A 1 544 ? 8.639 8.176 -16.034 1.00 24.53 544 ILE A O 1
ATOM 4098 N N . LEU A 1 545 ? 9.436 8.353 -13.921 1.00 22.00 545 LEU A N 1
ATOM 4099 C CA . LEU A 1 545 ? 8.890 9.665 -13.585 1.00 22.00 545 LEU A CA 1
ATOM 4100 C C . LEU A 1 545 ? 9.355 10.688 -14.631 1.00 22.00 545 LEU A C 1
ATOM 4102 O O . LEU A 1 545 ? 10.550 10.894 -14.834 1.00 22.00 545 LEU A O 1
ATOM 4106 N N . THR A 1 546 ? 8.402 11.305 -15.322 1.00 22.19 546 THR A N 1
ATOM 4107 C CA . THR A 1 546 ? 8.671 12.389 -16.265 1.00 22.19 546 THR A CA 1
ATOM 4108 C C . THR A 1 546 ? 8.873 13.701 -15.512 1.00 22.19 546 THR A C 1
ATOM 4110 O O . THR A 1 546 ? 7.899 14.234 -14.986 1.00 22.19 546 THR A O 1
ATOM 4113 N N . GLU A 1 547 ? 10.097 14.228 -15.520 1.00 24.52 547 GLU A N 1
ATOM 4114 C CA . GLU A 1 547 ? 10.428 15.619 -15.890 1.00 24.52 547 GLU A CA 1
ATOM 4115 C C . GLU A 1 547 ? 11.909 15.746 -16.271 1.00 24.52 547 GLU A C 1
ATOM 4117 O O . GLU A 1 547 ? 12.776 15.321 -15.475 1.00 24.52 547 GLU A O 1
#

Radius of gyration: 31.37 Å; chains: 1; bounding box: 68×116×67 Å

Foldseek 3Di:
DVPVVVVVVVVVVVVVVVPPPDDPPPLPQDWFKKKKKWKAFPVHLQFIWIFIEGPPDDSPPFDTHTFGQPAADPVNQKTKGKDWGFYDGPVRPDTFIKIKMWIATPVHSQFIFMFIAGPPDDSPGLDRDGFGQPAADPVNGITMGMDMGTYRDPPDPPPDPDDDDDDDPDDQPFPWADDPDQQAETETEGDRDDDPAPDWDDDPDPFIDGALQSDGPVRVVVLLVVLLVLLQVVCCVPQVQHQPNHAYEYEAAPCVVVVCLVVVHDDDVVVVCVPALHYFYDYPDPDPNDSLSVSLSSNLRSVLSLLCVLLVHHVPVLVPQQLLSLLLSNLRSVVSSVDDLLVLLLVLLLLCPDPQQPQLVPRRDTGPSNSVSVNLLSVQQVQQVHNNLSSQLSNLNNVVDRSQVSSCVSRVDGPVRSSVVSVVCSLVSNCVSPVVQSVQQVPAAEAEDEDDPPVVVVVVRVVRVVCVVVVNDGTWHKYKYWPVRVQVVVCVVVVRDGDDPVVVPPQDDDDDDDPDDDDDDDDFDWHWDDDPTMIITTDDPDRDDDD